Protein AF-A0A966Z558-F1 (afdb_monomer)

Structure (mmCIF, N/CA/C/O backbone):
data_AF-A0A966Z558-F1
#
_entry.id   AF-A0A966Z558-F1
#
loop_
_atom_site.group_PDB
_atom_site.id
_atom_site.type_symbol
_atom_site.label_atom_id
_atom_site.label_alt_id
_atom_site.label_comp_id
_atom_site.label_asym_id
_atom_site.label_entity_id
_atom_site.label_seq_id
_atom_site.pdbx_PDB_ins_code
_atom_site.Cartn_x
_atom_site.Cartn_y
_atom_site.Cartn_z
_atom_site.occupancy
_atom_site.B_iso_or_equiv
_atom_site.auth_seq_id
_atom_site.auth_comp_id
_atom_site.auth_asym_id
_atom_site.auth_atom_id
_atom_site.pdbx_PDB_model_num
ATOM 1 N N . MET A 1 1 ? 10.218 -11.171 -24.363 1.00 89.06 1 MET A N 1
ATOM 2 C CA . MET A 1 1 ? 11.572 -11.677 -24.694 1.00 89.06 1 MET A CA 1
ATOM 3 C C . MET A 1 1 ? 12.597 -10.939 -23.844 1.00 89.06 1 MET A C 1
ATOM 5 O O . MET A 1 1 ? 12.331 -9.797 -23.505 1.00 89.06 1 MET A O 1
ATOM 9 N N . ALA A 1 2 ? 13.729 -11.543 -23.491 1.00 89.81 2 ALA A N 1
ATOM 10 C CA . ALA A 1 2 ? 14.846 -10.865 -22.824 1.00 89.81 2 ALA A CA 1
ATOM 11 C C . ALA A 1 2 ? 16.169 -11.188 -23.531 1.00 89.81 2 ALA A C 1
ATOM 13 O O . ALA A 1 2 ? 16.337 -12.305 -24.017 1.00 89.81 2 ALA A O 1
ATOM 14 N N . VAL A 1 3 ? 17.112 -10.243 -23.561 1.00 91.69 3 VAL A N 1
ATOM 15 C CA . VAL A 1 3 ? 18.491 -10.496 -24.009 1.00 91.69 3 VAL A CA 1
ATOM 16 C C . VAL A 1 3 ? 19.387 -10.525 -22.781 1.00 91.69 3 VAL A C 1
ATOM 18 O O . VAL A 1 3 ? 19.436 -9.555 -22.026 1.00 91.69 3 VAL A O 1
ATOM 21 N N . VAL A 1 4 ? 20.083 -11.635 -22.565 1.00 89.75 4 VAL A N 1
ATOM 22 C CA . VAL A 1 4 ? 20.998 -11.784 -21.428 1.00 89.75 4 VAL A CA 1
ATOM 23 C C . VAL A 1 4 ? 22.427 -11.454 -21.837 1.00 89.75 4 VAL A C 1
ATOM 25 O O . VAL A 1 4 ? 22.776 -11.482 -23.017 1.00 89.75 4 VAL A O 1
ATOM 28 N N . ARG A 1 5 ? 23.263 -11.118 -20.852 1.00 89.44 5 ARG A N 1
ATOM 29 C CA . ARG A 1 5 ? 24.697 -10.864 -21.029 1.00 89.44 5 ARG A CA 1
ATOM 30 C C . ARG A 1 5 ? 25.372 -11.982 -21.828 1.00 89.44 5 ARG A C 1
ATOM 32 O O . ARG A 1 5 ? 25.178 -13.159 -21.512 1.00 89.44 5 ARG A O 1
ATOM 39 N N . PHE A 1 6 ? 26.200 -11.583 -22.793 1.00 92.25 6 PHE A N 1
ATOM 40 C CA . PHE A 1 6 ? 26.987 -12.490 -23.626 1.00 92.25 6 PHE A CA 1
ATOM 41 C C . PHE A 1 6 ? 28.278 -12.922 -22.925 1.00 92.25 6 PHE A C 1
ATOM 43 O O . PHE A 1 6 ? 28.870 -12.152 -22.167 1.00 92.25 6 PHE A O 1
ATOM 50 N N . GLU A 1 7 ? 28.738 -14.137 -23.208 1.00 90.44 7 GLU A N 1
ATOM 51 C CA . GLU A 1 7 ? 29.984 -14.674 -22.655 1.00 90.44 7 GLU A CA 1
ATOM 52 C C . GLU A 1 7 ? 31.208 -14.304 -23.503 1.00 90.44 7 GLU A C 1
ATOM 54 O O . GLU A 1 7 ? 31.180 -14.378 -24.734 1.00 90.44 7 GLU A O 1
ATOM 59 N N . ASN A 1 8 ? 32.304 -13.928 -22.838 1.00 92.50 8 ASN A N 1
ATOM 60 C CA . ASN A 1 8 ? 33.579 -13.643 -23.486 1.00 92.50 8 ASN A CA 1
ATOM 61 C C . ASN A 1 8 ? 34.418 -14.923 -23.600 1.00 92.50 8 ASN A C 1
ATOM 63 O O . ASN A 1 8 ? 35.052 -15.351 -22.638 1.00 92.50 8 ASN A O 1
ATOM 67 N N . LEU A 1 9 ? 34.476 -15.508 -24.796 1.00 94.50 9 LEU A N 1
ATOM 68 C CA . LEU A 1 9 ? 35.313 -16.673 -25.105 1.00 94.50 9 LEU A CA 1
ATOM 69 C C . LEU A 1 9 ? 36.592 -16.287 -25.858 1.00 94.50 9 LEU A C 1
ATOM 71 O O . LEU A 1 9 ? 37.276 -17.139 -26.420 1.00 94.50 9 LEU A O 1
ATOM 75 N N . SER A 1 10 ? 36.929 -14.996 -25.904 1.00 90.94 10 SER A N 1
ATOM 76 C CA . SER A 1 10 ? 38.110 -14.521 -26.629 1.00 90.94 10 SER A CA 1
ATOM 77 C C . SER A 1 10 ? 39.426 -14.729 -25.872 1.00 90.94 10 SER A C 1
ATOM 79 O O . SER A 1 10 ? 40.490 -14.651 -26.484 1.00 90.94 10 SER A O 1
ATOM 81 N N . GLY A 1 11 ? 39.365 -14.941 -24.551 1.00 86.75 11 GLY A N 1
ATOM 82 C CA . GLY A 1 11 ? 40.533 -14.935 -23.661 1.00 86.75 11 GLY A CA 1
ATOM 83 C C . GLY A 1 11 ? 41.142 -13.543 -23.430 1.00 86.75 11 GLY A C 1
ATOM 84 O O . GLY A 1 11 ? 42.118 -13.420 -22.696 1.00 86.75 11 GLY A O 1
ATOM 85 N N . ASP A 1 12 ? 40.573 -12.494 -24.030 1.00 88.69 12 ASP A N 1
ATOM 86 C CA . ASP A 1 12 ? 41.027 -11.108 -23.939 1.00 88.69 12 ASP A CA 1
ATOM 87 C C . ASP A 1 12 ? 40.093 -10.320 -23.004 1.00 88.69 12 ASP A C 1
ATOM 89 O O . ASP A 1 12 ? 38.974 -9.950 -23.369 1.00 88.69 12 ASP A O 1
ATOM 93 N N . LEU A 1 13 ? 40.549 -10.071 -21.773 1.00 86.56 13 LEU A N 1
ATOM 94 C CA . LEU A 1 13 ? 39.773 -9.345 -20.758 1.00 86.56 13 LEU A CA 1
ATOM 95 C C . LEU A 1 13 ? 39.517 -7.879 -21.138 1.00 86.56 13 LEU A C 1
ATOM 97 O O . LEU A 1 13 ? 38.586 -7.267 -20.618 1.00 86.56 13 LEU A O 1
ATOM 101 N N . SER A 1 14 ? 40.288 -7.305 -22.072 1.00 86.62 14 SER A N 1
ATOM 102 C CA . SER A 1 14 ? 40.016 -5.947 -22.565 1.00 86.62 14 SER A CA 1
ATOM 103 C C . SER A 1 14 ? 38.698 -5.856 -23.344 1.00 86.62 14 SER A C 1
ATOM 105 O O . SER A 1 14 ? 38.156 -4.764 -23.521 1.00 86.62 14 SER A O 1
ATOM 107 N N . LEU A 1 15 ? 38.157 -7.001 -23.773 1.00 90.19 15 LEU A N 1
ATOM 108 C CA . LEU A 1 15 ? 36.886 -7.123 -24.477 1.00 90.19 15 LEU A CA 1
ATOM 109 C C . LEU A 1 15 ? 35.713 -7.477 -23.555 1.00 90.19 15 LEU A C 1
ATOM 111 O O . LEU A 1 15 ? 34.598 -7.617 -24.044 1.00 90.19 15 LEU A O 1
ATOM 115 N N . GLU A 1 16 ? 35.916 -7.584 -22.238 1.00 89.00 16 GLU A N 1
ATOM 116 C CA . GLU A 1 16 ? 34.870 -8.042 -21.309 1.00 89.00 16 GLU A CA 1
ATOM 117 C C . GLU A 1 16 ? 33.610 -7.163 -21.336 1.00 89.00 16 GLU A C 1
ATOM 119 O O . GLU A 1 16 ? 32.485 -7.655 -21.247 1.00 89.00 16 GLU A O 1
ATOM 124 N N . TRP A 1 17 ? 33.788 -5.859 -21.562 1.00 88.88 17 TRP A N 1
ATOM 125 C CA . TRP A 1 17 ? 32.694 -4.898 -21.708 1.00 88.88 17 TRP A CA 1
ATOM 126 C C . TRP A 1 17 ? 31.712 -5.264 -22.838 1.00 88.88 17 TRP A C 1
ATOM 128 O O . TRP A 1 17 ? 30.543 -4.877 -22.773 1.00 88.88 17 TRP A O 1
ATOM 138 N N . LEU A 1 18 ? 32.143 -6.030 -23.854 1.00 92.44 18 LEU A N 1
ATOM 139 C CA . LEU A 1 18 ? 31.283 -6.467 -24.958 1.00 92.44 18 LEU A CA 1
ATOM 140 C C . LEU A 1 18 ? 30.173 -7.411 -24.506 1.00 92.44 18 LEU A C 1
ATOM 142 O O . LEU A 1 18 ? 29.116 -7.418 -25.131 1.00 92.44 18 LEU A O 1
ATOM 146 N N . GLY A 1 19 ? 30.370 -8.160 -23.417 1.00 91.31 19 GLY A N 1
ATOM 147 C CA . GLY A 1 19 ? 29.332 -9.034 -22.869 1.00 91.31 19 GLY A CA 1
ATOM 148 C C . GLY A 1 19 ? 28.086 -8.246 -22.469 1.00 91.31 19 GLY A C 1
ATOM 149 O O . GLY A 1 19 ? 26.963 -8.614 -22.828 1.00 91.31 19 GLY A O 1
ATOM 150 N N . ARG A 1 20 ? 28.303 -7.114 -21.785 1.00 89.25 20 ARG A N 1
ATOM 151 C CA . ARG A 1 20 ? 27.258 -6.154 -21.405 1.00 89.25 20 ARG A CA 1
ATOM 152 C C . ARG A 1 20 ? 26.770 -5.334 -22.590 1.00 89.25 20 ARG A C 1
ATOM 154 O O . ARG A 1 20 ? 25.570 -5.164 -22.766 1.00 89.25 20 ARG A O 1
ATOM 161 N N . ALA A 1 21 ? 27.683 -4.835 -23.418 1.00 92.94 21 ALA A N 1
ATOM 162 C CA . ALA A 1 21 ? 27.312 -4.016 -24.566 1.00 92.94 21 ALA A CA 1
ATOM 163 C C . ALA A 1 21 ? 26.427 -4.778 -25.562 1.00 92.94 21 ALA A C 1
ATOM 165 O O . ALA A 1 21 ? 25.485 -4.198 -26.094 1.00 92.94 21 ALA A O 1
ATOM 166 N N . ALA A 1 22 ? 26.682 -6.071 -25.782 1.00 94.38 22 ALA A N 1
ATOM 167 C CA . ALA A 1 22 ? 25.861 -6.901 -26.654 1.00 94.38 22 ALA A CA 1
ATOM 168 C C . ALA A 1 22 ? 24.415 -6.987 -26.159 1.00 94.38 22 ALA A C 1
ATOM 170 O O . ALA A 1 22 ? 23.496 -6.737 -26.937 1.00 94.38 22 ALA A O 1
ATOM 171 N N . SER A 1 23 ? 24.197 -7.272 -24.871 1.00 91.19 23 SER A N 1
ATOM 172 C CA . SER A 1 23 ? 22.838 -7.369 -24.333 1.00 91.19 23 SER A CA 1
ATOM 173 C C . SER A 1 23 ? 22.109 -6.026 -24.332 1.00 91.19 23 SER A C 1
ATOM 175 O O . SER A 1 23 ? 20.933 -5.986 -24.692 1.00 91.19 23 SER A O 1
ATOM 177 N N . GLU A 1 24 ? 22.793 -4.924 -24.019 1.00 90.38 24 GLU A N 1
ATOM 178 C CA . GLU A 1 24 ? 22.221 -3.570 -24.045 1.00 90.38 24 GLU A CA 1
ATOM 179 C C . GLU A 1 24 ? 21.858 -3.128 -25.471 1.00 90.38 24 GLU A C 1
ATOM 181 O O . GLU A 1 24 ? 20.732 -2.690 -25.714 1.00 90.38 24 GLU A O 1
ATOM 186 N N . VAL A 1 25 ? 22.767 -3.298 -26.439 1.00 94.50 25 VAL A N 1
ATOM 187 C CA . VAL A 1 25 ? 22.537 -2.883 -27.832 1.00 94.50 25 VAL A CA 1
ATOM 188 C C . VAL A 1 25 ? 21.454 -3.722 -28.494 1.00 94.50 25 VAL A C 1
ATOM 190 O O . VAL A 1 25 ? 20.574 -3.153 -29.142 1.00 94.50 25 VAL A O 1
ATOM 193 N N . LEU A 1 26 ? 21.476 -5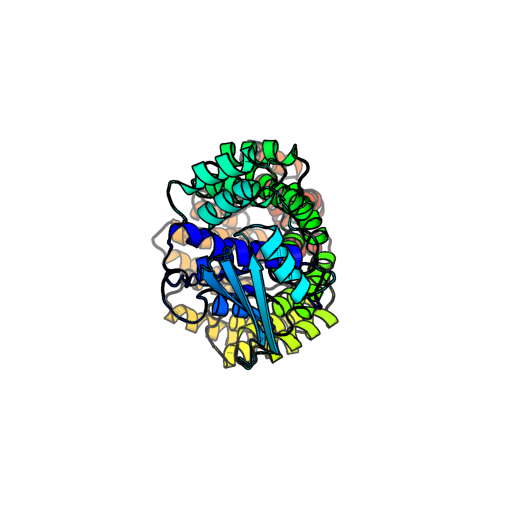.051 -28.332 1.00 94.19 26 LEU A N 1
ATOM 194 C CA . LEU A 1 26 ? 20.417 -5.906 -28.872 1.00 94.19 26 LEU A CA 1
ATOM 195 C C . LEU A 1 26 ? 19.083 -5.580 -28.206 1.00 94.19 26 LEU A C 1
ATOM 197 O O . LEU A 1 26 ? 18.083 -5.471 -28.910 1.00 94.19 26 LEU A O 1
ATOM 201 N N . SER A 1 27 ? 19.067 -5.366 -26.884 1.00 89.75 27 SER A N 1
ATOM 202 C CA . SER A 1 27 ? 17.828 -5.015 -26.193 1.00 89.75 27 SER A CA 1
ATOM 203 C C . SER A 1 27 ? 17.260 -3.692 -26.705 1.00 89.75 27 SER A C 1
ATOM 205 O O . SER A 1 27 ? 16.091 -3.601 -27.059 1.00 89.75 27 SER A O 1
ATOM 207 N N . GLY A 1 28 ? 18.098 -2.660 -26.801 1.00 89.44 28 GLY A N 1
ATOM 208 C CA . GLY A 1 28 ? 17.669 -1.365 -27.313 1.00 89.44 28 GLY A CA 1
ATOM 209 C C . GLY A 1 28 ? 17.197 -1.445 -28.761 1.00 89.44 28 GLY A C 1
ATOM 210 O O . GLY A 1 28 ? 16.153 -0.900 -29.072 1.00 89.44 28 GLY A O 1
ATOM 211 N N . SER A 1 29 ? 17.921 -2.152 -29.630 1.00 93.12 29 SER A N 1
ATOM 212 C CA . SER A 1 29 ? 17.646 -2.192 -31.078 1.00 93.12 29 SER A CA 1
ATOM 213 C C . SER A 1 29 ? 16.449 -3.073 -31.459 1.00 93.12 29 SER A C 1
ATOM 215 O O . SER A 1 29 ? 15.841 -2.863 -32.510 1.00 93.12 29 SER A O 1
ATOM 217 N N . LEU A 1 30 ? 16.126 -4.082 -30.640 1.00 92.56 30 LEU A N 1
ATOM 218 C CA . LEU A 1 30 ? 14.982 -4.979 -30.846 1.00 92.56 30 LEU A CA 1
ATOM 219 C C . LEU A 1 30 ? 13.690 -4.465 -30.197 1.00 92.56 30 LEU A C 1
ATOM 221 O O . LEU A 1 30 ? 12.623 -5.032 -30.444 1.00 92.56 30 LEU A O 1
ATOM 225 N N . ALA A 1 31 ? 13.756 -3.418 -29.371 1.00 86.00 31 ALA A N 1
ATOM 226 C CA . ALA A 1 31 ? 12.590 -2.862 -28.698 1.00 86.00 31 ALA A CA 1
ATOM 227 C C . ALA A 1 31 ? 11.532 -2.404 -29.722 1.00 86.00 31 ALA A C 1
ATOM 229 O O . ALA A 1 31 ? 11.794 -1.588 -30.597 1.00 86.00 31 ALA A O 1
ATOM 230 N N . GLY A 1 32 ? 10.324 -2.973 -29.654 1.00 83.62 32 GLY A N 1
ATOM 231 C CA . GLY A 1 32 ? 9.254 -2.693 -30.623 1.00 83.62 32 GLY A CA 1
ATOM 232 C C . GLY A 1 32 ? 9.483 -3.251 -32.038 1.00 83.62 32 GLY A C 1
ATOM 233 O O . GLY A 1 32 ? 8.629 -3.067 -32.900 1.00 83.62 32 GLY A O 1
ATOM 234 N N . ALA A 1 33 ? 10.595 -3.952 -32.283 1.00 88.44 33 ALA A N 1
ATOM 235 C CA . ALA A 1 33 ? 10.907 -4.596 -33.561 1.00 88.44 33 ALA A CA 1
ATOM 236 C C . ALA A 1 33 ? 10.622 -6.109 -33.566 1.00 88.44 33 ALA A C 1
ATOM 238 O O . ALA A 1 33 ? 10.777 -6.758 -34.601 1.00 88.44 33 ALA A O 1
ATOM 239 N N . VAL A 1 34 ? 10.227 -6.682 -32.429 1.00 86.44 34 VAL A N 1
ATOM 240 C CA . VAL A 1 34 ? 9.868 -8.100 -32.268 1.00 86.44 34 VAL A CA 1
ATOM 241 C C . VAL A 1 34 ? 8.451 -8.237 -31.717 1.00 86.44 34 VAL A C 1
ATOM 243 O O . VAL A 1 34 ? 7.910 -7.299 -31.134 1.00 86.44 34 VAL A O 1
ATOM 246 N N . GLU A 1 35 ? 7.843 -9.407 -31.904 1.00 79.25 35 GLU A N 1
ATOM 247 C CA . GLU A 1 35 ? 6.519 -9.699 -31.357 1.00 79.25 35 GLU A CA 1
ATOM 248 C C . GLU A 1 35 ? 6.570 -9.831 -29.823 1.00 79.25 35 GLU A C 1
ATOM 250 O O . GLU A 1 35 ? 7.409 -10.543 -29.261 1.00 79.25 35 GLU A O 1
ATOM 255 N N . GLY A 1 36 ? 5.654 -9.140 -29.140 1.00 74.00 36 GLY A N 1
ATOM 256 C CA . GLY A 1 36 ? 5.570 -9.098 -27.680 1.00 74.00 36 GLY A CA 1
ATOM 257 C C . GLY A 1 36 ? 6.508 -8.080 -27.017 1.00 74.00 36 GLY A C 1
ATOM 258 O O . GLY A 1 36 ? 7.236 -7.331 -27.663 1.00 74.00 36 GLY A O 1
ATOM 259 N N . THR A 1 37 ? 6.473 -8.032 -25.684 1.00 73.38 37 THR A N 1
ATOM 260 C CA . THR A 1 37 ? 7.272 -7.075 -24.905 1.00 73.38 37 THR A CA 1
ATOM 261 C C . THR A 1 37 ? 8.705 -7.565 -24.740 1.00 73.38 37 THR A C 1
ATOM 263 O O . THR A 1 37 ? 8.957 -8.712 -24.347 1.00 73.38 37 THR A O 1
ATOM 266 N N . LEU A 1 38 ? 9.659 -6.677 -25.003 1.00 82.81 38 LEU A N 1
ATOM 267 C CA . LEU A 1 38 ? 11.059 -6.898 -24.689 1.00 82.81 38 LEU A CA 1
ATOM 268 C C . LEU A 1 38 ? 11.367 -6.388 -23.275 1.00 82.81 38 LEU A C 1
ATOM 270 O O . LEU A 1 38 ? 11.113 -5.232 -22.947 1.00 82.81 38 LEU A O 1
ATOM 274 N N . ILE A 1 39 ? 11.916 -7.261 -22.440 1.00 75.88 39 ILE A N 1
ATOM 275 C CA . ILE A 1 39 ? 12.352 -6.952 -21.082 1.00 75.88 39 ILE A CA 1
ATOM 276 C C . ILE A 1 39 ? 13.734 -6.311 -21.180 1.00 75.88 39 ILE A C 1
ATOM 278 O O . ILE A 1 39 ? 14.651 -6.899 -21.755 1.00 75.88 39 ILE A O 1
ATOM 282 N N . SER A 1 40 ? 13.881 -5.105 -20.632 1.00 69.94 40 SER A N 1
ATOM 283 C CA . SER A 1 40 ? 15.150 -4.375 -20.680 1.00 69.94 40 SER A CA 1
ATOM 284 C C . SER A 1 40 ? 16.244 -5.069 -19.863 1.00 69.94 40 SER A C 1
ATOM 286 O O . SER A 1 40 ? 15.968 -5.664 -18.817 1.00 69.94 40 SER A O 1
ATOM 288 N N . GLY A 1 41 ? 17.503 -4.925 -20.288 1.00 66.56 41 GLY A N 1
ATOM 289 C CA . GLY A 1 41 ? 18.664 -5.411 -19.531 1.00 66.56 41 GLY A CA 1
ATOM 290 C C . GLY A 1 41 ? 18.675 -4.894 -18.088 1.00 66.56 41 GLY A C 1
ATOM 291 O O . GLY A 1 41 ? 18.880 -5.662 -17.152 1.00 66.56 41 GLY A O 1
ATOM 292 N N . ALA A 1 42 ? 18.305 -3.626 -17.880 1.00 62.78 42 ALA A N 1
ATOM 293 C CA . ALA A 1 42 ? 18.146 -3.039 -16.551 1.00 62.78 42 ALA A CA 1
ATOM 294 C C . ALA A 1 42 ? 17.086 -3.748 -15.683 1.00 62.78 42 ALA A C 1
ATOM 296 O O . ALA A 1 42 ? 17.283 -3.879 -14.475 1.00 62.78 42 ALA A O 1
ATOM 297 N N . ALA A 1 43 ? 15.967 -4.204 -16.259 1.00 63.88 43 ALA A N 1
ATOM 298 C CA . ALA A 1 43 ? 14.948 -4.953 -15.520 1.00 63.88 43 ALA A CA 1
ATOM 299 C C . ALA A 1 43 ? 15.460 -6.331 -15.076 1.00 63.88 43 ALA A C 1
ATOM 301 O O . ALA A 1 43 ? 15.231 -6.719 -13.931 1.00 63.88 43 ALA A O 1
ATOM 302 N N . VAL A 1 44 ? 16.216 -7.021 -15.936 1.00 69.38 44 VAL A N 1
ATOM 303 C CA . VAL A 1 44 ? 16.865 -8.298 -15.603 1.00 69.38 44 VAL A CA 1
ATOM 304 C C . VAL A 1 44 ? 17.896 -8.105 -14.481 1.00 69.38 44 VAL A C 1
ATOM 306 O O . VAL A 1 44 ? 17.846 -8.803 -13.471 1.00 69.38 44 VAL A O 1
ATOM 309 N N . THR A 1 45 ? 18.765 -7.096 -14.590 1.00 65.19 45 THR A N 1
ATOM 310 C CA . THR A 1 45 ? 19.805 -6.798 -13.588 1.00 65.19 45 THR A CA 1
ATOM 311 C C . THR A 1 45 ? 19.225 -6.408 -12.219 1.00 65.19 45 THR A C 1
ATOM 313 O O . THR A 1 45 ? 19.774 -6.788 -11.185 1.00 65.19 45 THR A O 1
ATOM 316 N N . ARG A 1 46 ? 18.087 -5.693 -12.165 1.00 62.16 46 ARG A N 1
ATOM 317 C CA . ARG A 1 46 ? 17.406 -5.378 -10.888 1.00 62.16 46 ARG A CA 1
ATOM 318 C C . ARG A 1 46 ? 16.971 -6.637 -10.127 1.00 62.16 46 ARG A C 1
ATOM 320 O O . ARG A 1 46 ? 17.034 -6.660 -8.899 1.00 62.16 46 ARG A O 1
ATOM 327 N N . ILE A 1 47 ? 16.543 -7.677 -10.840 1.00 59.53 47 ILE A N 1
ATOM 328 C CA . ILE A 1 47 ? 16.154 -8.958 -10.233 1.00 59.53 47 ILE A CA 1
ATOM 329 C C . ILE A 1 47 ? 17.395 -9.726 -9.749 1.00 59.53 47 ILE A C 1
ATOM 331 O O . ILE A 1 47 ? 17.370 -10.307 -8.668 1.00 59.53 47 ILE A O 1
ATOM 335 N N . GLU A 1 48 ? 18.518 -9.665 -10.470 1.00 60.91 48 GLU A N 1
ATOM 336 C CA . GLU A 1 48 ? 19.783 -10.272 -10.016 1.00 60.91 48 GLU A CA 1
ATOM 337 C C . GLU A 1 48 ? 20.306 -9.657 -8.715 1.00 60.91 48 GLU A C 1
ATOM 339 O O . GLU A 1 48 ? 20.690 -10.380 -7.796 1.00 60.91 48 GLU A O 1
ATOM 344 N N . ALA A 1 49 ? 20.272 -8.326 -8.604 1.00 52.59 49 ALA A N 1
ATOM 345 C CA . ALA A 1 49 ? 20.737 -7.608 -7.416 1.00 52.59 49 ALA A CA 1
ATOM 346 C C . ALA A 1 49 ? 19.971 -7.988 -6.133 1.00 52.59 49 ALA A C 1
ATOM 348 O O . ALA A 1 49 ? 20.490 -7.813 -5.034 1.00 52.59 49 ALA A O 1
ATOM 349 N N . THR A 1 50 ? 18.753 -8.521 -6.262 1.00 43.72 50 THR A N 1
ATOM 350 C CA . THR A 1 50 ? 17.921 -8.948 -5.126 1.00 43.72 50 THR A CA 1
ATOM 351 C C . THR A 1 50 ? 18.059 -10.436 -4.787 1.00 43.72 50 THR A C 1
ATOM 353 O O . THR A 1 50 ? 17.777 -10.810 -3.654 1.00 43.72 50 THR A O 1
ATOM 356 N N . HIS A 1 51 ? 18.510 -11.279 -5.724 1.00 43.38 51 HIS A N 1
ATOM 357 C CA . HIS A 1 51 ? 18.538 -12.747 -5.574 1.00 43.38 51 HIS A CA 1
ATOM 358 C C . HIS A 1 51 ? 19.960 -13.350 -5.596 1.00 43.38 51 HIS A C 1
ATOM 360 O O . HIS A 1 51 ? 20.117 -14.562 -5.447 1.00 43.38 51 HIS A O 1
ATOM 366 N N . GLY A 1 52 ? 20.991 -12.505 -5.724 1.00 37.78 52 GLY A N 1
ATOM 367 C CA . GLY A 1 52 ? 22.407 -12.879 -5.738 1.00 37.78 52 GLY A CA 1
ATOM 368 C C . GLY A 1 52 ? 22.939 -13.140 -7.152 1.00 37.78 52 GLY A C 1
ATOM 369 O O . GLY A 1 52 ? 22.308 -13.826 -7.953 1.00 37.78 52 GLY A O 1
ATOM 370 N N . SER A 1 53 ? 24.121 -12.599 -7.465 1.00 43.31 53 SER A N 1
ATOM 371 C CA . SER A 1 53 ? 24.788 -12.755 -8.763 1.00 43.31 53 SER A CA 1
ATOM 372 C C . SER A 1 53 ? 25.789 -13.920 -8.766 1.00 43.31 53 SER A C 1
ATOM 374 O O . SER A 1 53 ? 26.524 -14.142 -7.802 1.00 43.31 53 SER A O 1
ATOM 376 N N . ARG A 1 54 ? 25.857 -14.666 -9.878 1.00 41.09 54 ARG A N 1
ATOM 377 C CA . ARG A 1 54 ? 27.012 -15.529 -10.191 1.00 41.09 54 ARG A CA 1
ATOM 378 C C . ARG A 1 54 ? 28.141 -14.657 -10.772 1.00 41.09 54 ARG A C 1
ATOM 380 O O . ARG A 1 54 ? 27.834 -13.722 -11.510 1.00 41.09 54 ARG A O 1
ATOM 387 N N . PRO A 1 55 ? 29.426 -14.952 -10.503 1.00 39.19 55 PRO A N 1
ATOM 388 C CA . PRO A 1 55 ? 30.545 -14.242 -11.128 1.00 39.19 55 PRO A CA 1
ATOM 389 C C . PRO A 1 55 ? 30.469 -14.312 -12.663 1.00 39.19 55 PRO A C 1
ATOM 391 O O . PRO A 1 55 ? 30.275 -15.395 -13.216 1.00 39.19 55 PRO A O 1
ATOM 394 N N . GLY A 1 56 ? 30.635 -13.177 -13.355 1.00 41.16 56 GLY A N 1
ATOM 395 C CA . GLY A 1 56 ? 30.495 -13.056 -14.821 1.00 41.16 56 GLY A CA 1
ATOM 396 C C . GLY A 1 56 ? 31.524 -13.832 -15.662 1.00 41.16 56 GLY A C 1
ATOM 397 O O . GLY A 1 56 ? 31.446 -13.825 -16.887 1.00 41.16 56 GLY A O 1
ATOM 398 N N . ASN A 1 57 ? 32.469 -14.503 -15.002 1.00 41.00 57 ASN A N 1
ATOM 399 C CA . ASN A 1 57 ? 33.588 -15.268 -15.552 1.00 41.00 57 ASN A CA 1
ATOM 400 C C . ASN A 1 57 ? 33.473 -16.794 -15.328 1.00 41.00 57 ASN A C 1
ATOM 402 O O . ASN A 1 57 ? 34.432 -17.521 -15.588 1.00 41.00 57 ASN A O 1
ATOM 406 N N . ALA A 1 58 ? 32.333 -17.302 -14.846 1.00 30.77 58 ALA A N 1
ATOM 407 C CA . ALA A 1 58 ? 32.076 -18.742 -14.772 1.00 30.77 58 ALA A CA 1
ATOM 408 C C . ALA A 1 58 ? 31.608 -19.285 -16.145 1.00 30.77 58 ALA A C 1
ATOM 410 O O . ALA A 1 58 ? 30.631 -18.757 -16.672 1.00 30.77 58 ALA A O 1
ATOM 411 N N . PRO A 1 59 ? 32.239 -20.330 -16.721 1.00 32.56 59 PRO A N 1
ATOM 412 C CA . PRO A 1 59 ? 31.792 -20.905 -17.993 1.00 32.56 59 PRO A CA 1
ATOM 413 C C . PRO A 1 59 ? 30.411 -21.573 -17.858 1.00 32.56 59 PRO A C 1
ATOM 415 O O . PRO A 1 59 ? 30.211 -22.353 -16.920 1.00 32.56 59 PRO A O 1
ATOM 418 N N . GLY A 1 60 ? 29.470 -21.325 -18.784 1.00 50.03 60 GLY A N 1
ATOM 419 C CA . GLY A 1 60 ? 28.186 -22.037 -18.805 1.00 50.03 60 GLY A CA 1
ATOM 420 C C . GLY A 1 60 ? 27.004 -21.289 -19.432 1.00 50.03 60 GLY A C 1
ATOM 421 O O . GLY A 1 60 ? 27.075 -20.788 -20.539 1.00 50.03 60 GLY A O 1
ATOM 422 N N . ILE A 1 61 ? 25.847 -21.347 -18.767 1.00 51.44 61 ILE A N 1
ATOM 423 C CA . ILE A 1 61 ? 24.639 -20.597 -19.135 1.00 51.44 61 ILE A CA 1
ATOM 424 C C . ILE A 1 61 ? 24.703 -19.255 -18.401 1.00 51.44 61 ILE A C 1
ATOM 426 O O . ILE A 1 61 ? 24.889 -19.258 -17.180 1.00 51.44 61 ILE A O 1
ATOM 430 N N . SER A 1 62 ? 24.487 -18.144 -19.118 1.00 56.69 62 SER A N 1
ATOM 431 C CA . SER A 1 62 ? 24.475 -16.781 -18.564 1.00 56.69 62 SER A CA 1
ATOM 432 C C . SER A 1 62 ? 23.759 -16.714 -17.209 1.00 56.69 62 SER A C 1
ATOM 434 O O . SER A 1 62 ? 22.603 -17.134 -17.080 1.00 56.69 62 SER A O 1
ATOM 436 N N . ALA A 1 63 ? 24.435 -16.150 -16.201 1.00 59.72 63 ALA A N 1
ATOM 437 C CA . ALA A 1 63 ? 23.912 -15.983 -14.841 1.00 59.72 63 ALA A CA 1
ATOM 438 C C . ALA A 1 63 ? 22.548 -15.266 -14.800 1.00 59.72 63 ALA A C 1
ATOM 440 O O . ALA A 1 63 ? 21.741 -15.528 -13.908 1.00 59.72 63 ALA A O 1
ATOM 441 N N . GLN A 1 64 ? 22.259 -14.451 -15.821 1.00 72.81 64 GLN A N 1
ATOM 442 C CA . GLN A 1 64 ? 21.036 -13.660 -15.908 1.00 72.81 64 GLN A CA 1
ATOM 443 C C . GLN A 1 64 ? 19.817 -14.446 -16.404 1.00 72.81 64 GLN A C 1
ATOM 445 O O . GLN A 1 64 ? 18.707 -13.913 -16.412 1.00 72.81 64 GLN A O 1
ATOM 450 N N . ARG A 1 65 ? 19.976 -15.715 -16.809 1.00 78.94 65 ARG A N 1
ATOM 451 C CA . ARG A 1 65 ? 18.866 -16.526 -17.335 1.00 78.94 65 ARG A CA 1
ATOM 452 C C . ARG A 1 65 ? 17.734 -16.679 -16.322 1.00 78.94 65 ARG A C 1
ATOM 454 O O . ARG A 1 65 ? 16.577 -16.445 -16.659 1.00 78.94 65 ARG A O 1
ATOM 461 N N . SER A 1 66 ? 18.059 -17.033 -15.079 1.00 71.31 66 SER A N 1
ATOM 462 C CA . SER A 1 66 ? 17.057 -17.184 -14.015 1.00 71.31 66 SER A CA 1
ATOM 463 C C . SER A 1 66 ? 16.336 -15.865 -13.736 1.00 71.31 66 SER A C 1
ATOM 465 O O . SER A 1 66 ? 15.118 -15.849 -13.588 1.00 71.31 66 SER A O 1
ATOM 467 N N . ALA A 1 67 ? 17.070 -14.750 -13.741 1.00 72.88 67 ALA A N 1
ATOM 468 C CA . ALA A 1 67 ? 16.500 -13.424 -13.541 1.00 72.88 67 ALA A CA 1
ATOM 469 C C . ALA A 1 67 ? 15.578 -13.011 -14.698 1.00 72.88 67 ALA A C 1
ATOM 471 O O . ALA A 1 67 ? 14.513 -12.451 -14.462 1.00 72.88 67 ALA A O 1
ATOM 472 N N . ALA A 1 68 ? 15.931 -13.347 -15.942 1.00 78.94 68 ALA A N 1
ATOM 473 C CA . ALA A 1 68 ? 15.077 -13.121 -17.103 1.00 78.94 68 ALA A CA 1
ATOM 474 C C . ALA A 1 68 ? 13.768 -13.927 -17.024 1.00 78.94 68 ALA A C 1
ATOM 476 O O . ALA A 1 68 ? 12.705 -13.390 -17.327 1.00 78.94 68 ALA A O 1
ATOM 477 N N . ILE A 1 69 ? 13.818 -15.185 -16.570 1.00 78.12 69 ILE A N 1
ATOM 478 C CA . ILE A 1 69 ? 12.615 -16.009 -16.356 1.00 78.12 69 ILE A CA 1
ATOM 479 C C . ILE A 1 69 ? 11.729 -15.396 -15.271 1.00 78.12 69 ILE A C 1
ATOM 481 O O . ILE A 1 69 ? 10.531 -15.236 -15.485 1.00 78.12 69 ILE A O 1
ATOM 485 N N . LEU A 1 70 ? 12.319 -14.998 -14.141 1.00 65.81 70 LEU A N 1
ATOM 486 C CA . LEU A 1 70 ? 11.602 -14.319 -13.056 1.00 65.81 70 LEU A CA 1
ATOM 487 C C . LEU A 1 70 ? 11.014 -12.971 -13.497 1.00 65.81 70 LEU A C 1
ATOM 489 O O . LEU A 1 70 ? 9.962 -12.575 -13.008 1.00 65.81 70 LEU A O 1
ATOM 493 N N . ALA A 1 71 ? 11.645 -12.296 -14.461 1.00 71.00 71 ALA A N 1
ATOM 494 C CA . ALA A 1 71 ? 11.105 -11.096 -15.096 1.00 71.00 71 ALA A CA 1
ATOM 495 C C . ALA A 1 71 ? 9.907 -11.379 -16.027 1.00 71.00 71 ALA A C 1
ATOM 497 O O . ALA A 1 71 ? 9.306 -10.441 -16.547 1.00 71.00 71 ALA A O 1
ATOM 498 N N . GLY A 1 72 ? 9.577 -12.651 -16.276 1.00 74.38 72 GLY A N 1
ATOM 499 C CA . GLY A 1 72 ? 8.508 -13.076 -17.181 1.00 74.38 72 GLY A CA 1
ATOM 500 C C . GLY A 1 72 ? 8.963 -13.333 -18.622 1.00 74.38 72 GLY A C 1
ATOM 501 O O . GLY A 1 72 ? 8.138 -13.356 -19.538 1.00 74.38 72 GLY A O 1
ATOM 502 N N . ALA A 1 73 ? 10.264 -13.513 -18.883 1.00 84.06 73 ALA A N 1
ATOM 503 C CA . ALA A 1 73 ? 10.743 -13.810 -20.232 1.00 84.06 73 ALA A CA 1
ATOM 504 C C . ALA A 1 73 ? 10.307 -15.213 -20.681 1.00 84.06 73 ALA A C 1
ATOM 506 O O . ALA A 1 73 ? 10.832 -16.218 -20.208 1.00 84.06 73 ALA A O 1
ATOM 507 N N . ARG A 1 74 ? 9.415 -15.283 -21.675 1.00 86.69 74 ARG A N 1
ATOM 508 C CA . ARG A 1 74 ? 9.107 -16.526 -22.408 1.00 86.69 74 ARG A CA 1
ATOM 509 C C . ARG A 1 74 ? 10.198 -16.929 -23.410 1.00 86.69 74 ARG A C 1
ATOM 511 O O . ARG A 1 74 ? 10.433 -18.108 -23.634 1.00 86.69 74 ARG A O 1
ATOM 518 N N . LEU A 1 75 ? 10.838 -15.939 -24.029 1.00 91.31 75 LEU A N 1
ATOM 519 C CA . LEU A 1 75 ? 11.931 -16.122 -24.987 1.00 91.31 75 LEU A CA 1
ATOM 520 C C . LEU A 1 75 ? 13.184 -15.434 -24.457 1.00 91.31 75 LEU A C 1
ATOM 522 O O . LEU A 1 75 ? 13.083 -14.302 -23.969 1.00 91.31 75 LEU A O 1
ATOM 526 N N . ILE A 1 76 ? 14.335 -16.090 -24.576 1.00 91.94 76 ILE A N 1
ATOM 527 C CA . ILE A 1 76 ? 15.632 -15.571 -24.129 1.00 91.94 76 ILE A CA 1
ATOM 528 C C . ILE A 1 76 ? 16.612 -15.601 -25.301 1.00 91.94 76 ILE A C 1
ATOM 530 O O . ILE A 1 76 ? 16.730 -16.618 -25.973 1.00 91.94 76 ILE A O 1
ATOM 534 N N . ILE A 1 77 ? 17.319 -14.495 -25.536 1.00 94.19 77 ILE A N 1
ATOM 535 C CA . ILE A 1 77 ? 18.486 -14.451 -26.420 1.00 94.19 77 ILE A CA 1
ATOM 536 C C . ILE A 1 77 ? 19.732 -14.503 -25.541 1.00 94.19 77 ILE A C 1
ATOM 538 O O . ILE A 1 77 ? 19.999 -13.563 -24.790 1.00 94.19 77 ILE A O 1
ATOM 542 N N . ALA A 1 78 ? 20.483 -15.595 -25.646 1.00 92.06 78 ALA A N 1
ATOM 543 C CA . ALA A 1 78 ? 21.770 -15.793 -24.989 1.00 92.06 78 ALA A CA 1
ATOM 544 C C . ALA A 1 78 ? 22.861 -15.992 -26.042 1.00 92.06 78 ALA A C 1
ATOM 546 O O . ALA A 1 78 ? 22.588 -16.458 -27.146 1.00 92.06 78 ALA A O 1
ATOM 547 N N . GLY A 1 79 ? 24.103 -15.649 -25.726 1.00 92.81 79 GLY A N 1
ATOM 548 C CA . GLY A 1 79 ? 25.166 -15.745 -26.713 1.00 92.81 79 GLY A CA 1
ATOM 549 C C . GLY A 1 79 ? 26.555 -15.616 -26.132 1.00 92.81 79 GLY A C 1
ATOM 550 O O . GLY A 1 79 ? 26.741 -15.410 -24.933 1.00 92.81 79 GLY A O 1
ATOM 551 N N . TYR A 1 80 ? 27.535 -15.729 -27.012 1.00 95.00 80 TYR A N 1
ATOM 552 C CA . TYR A 1 80 ? 28.944 -15.584 -26.694 1.00 95.00 80 TYR A CA 1
ATOM 553 C C . TYR A 1 80 ? 29.677 -14.896 -27.843 1.00 95.00 80 TYR A C 1
ATOM 555 O O . TYR A 1 80 ? 29.147 -14.738 -28.948 1.00 95.00 80 TYR A O 1
ATOM 563 N N . PHE A 1 81 ? 30.904 -14.458 -27.586 1.00 96.38 81 PHE A N 1
ATOM 564 C CA . PHE A 1 81 ? 31.761 -13.878 -28.609 1.00 96.38 81 PHE A CA 1
ATOM 565 C C . PHE A 1 81 ? 33.218 -14.296 -28.452 1.00 96.38 81 PHE A C 1
ATOM 567 O O . PHE A 1 81 ? 33.693 -14.580 -27.355 1.00 96.38 81 PHE A O 1
ATOM 574 N N . TYR A 1 82 ? 33.944 -14.316 -29.567 1.00 95.94 82 TYR A N 1
ATOM 575 C CA . TYR A 1 82 ? 35.367 -14.644 -29.599 1.00 95.94 82 TYR A CA 1
ATOM 576 C C . TYR A 1 82 ? 36.106 -13.842 -30.672 1.00 95.94 82 TYR A C 1
ATOM 578 O O . TYR A 1 82 ? 35.515 -13.305 -31.616 1.00 95.94 82 TYR A O 1
ATOM 586 N N . LYS A 1 83 ? 37.427 -13.728 -30.510 1.00 95.25 83 LYS A N 1
ATOM 587 C CA . LYS A 1 83 ? 38.287 -12.953 -31.409 1.00 95.25 83 LYS A CA 1
ATOM 588 C C . LYS A 1 83 ? 38.496 -13.703 -32.721 1.00 95.25 83 LYS A C 1
ATOM 590 O O . LYS A 1 83 ? 38.676 -14.917 -32.743 1.00 95.25 83 LYS A O 1
ATOM 595 N N . THR A 1 84 ? 38.507 -12.962 -33.817 1.00 93.19 84 THR A N 1
ATOM 596 C CA . THR A 1 84 ? 38.838 -13.451 -35.159 1.00 93.19 84 THR A CA 1
ATOM 597 C C . THR A 1 84 ? 39.886 -12.527 -35.786 1.00 93.19 84 THR A C 1
ATOM 599 O O . THR A 1 84 ? 40.036 -11.391 -35.329 1.00 93.19 84 THR A O 1
ATOM 602 N N . PRO A 1 85 ? 40.594 -12.944 -36.852 1.00 87.06 85 PRO A N 1
ATOM 603 C CA . PRO A 1 85 ? 41.544 -12.065 -37.541 1.00 87.06 85 PRO A CA 1
ATOM 604 C C . PRO A 1 85 ? 40.927 -10.744 -38.038 1.00 87.06 85 PRO A C 1
ATOM 606 O O . PRO A 1 85 ? 41.630 -9.746 -38.143 1.00 87.06 85 PRO A O 1
ATOM 609 N N . GLY A 1 86 ? 39.614 -10.727 -38.311 1.00 82.19 86 GLY A N 1
ATOM 610 C CA . GLY A 1 86 ? 38.864 -9.553 -38.776 1.00 82.19 86 GLY A CA 1
ATOM 611 C C . GLY A 1 86 ? 38.119 -8.767 -37.687 1.00 82.19 86 GLY A C 1
ATOM 612 O O . GLY A 1 86 ? 37.321 -7.898 -38.029 1.00 82.19 86 GLY A O 1
ATOM 613 N N . GLY A 1 87 ? 38.327 -9.071 -36.398 1.00 93.12 87 GLY A N 1
ATOM 614 C CA . GLY A 1 87 ? 37.650 -8.406 -35.277 1.00 93.12 87 GLY A CA 1
ATOM 615 C C . GLY A 1 87 ? 37.062 -9.397 -34.275 1.00 93.12 87 GLY A C 1
ATOM 616 O O . GLY A 1 87 ? 37.769 -10.247 -33.738 1.00 93.12 87 GLY A O 1
ATOM 617 N N . VAL A 1 88 ? 35.762 -9.305 -34.017 1.00 96.38 88 VAL A N 1
ATOM 618 C CA . VAL A 1 88 ? 35.023 -10.165 -33.084 1.00 96.38 88 VAL A CA 1
ATOM 619 C C . VAL A 1 88 ? 33.883 -10.852 -33.827 1.00 96.38 88 VAL A C 1
ATOM 621 O O . VAL A 1 88 ? 33.243 -10.252 -34.692 1.00 96.38 88 VAL A O 1
ATOM 624 N N . ARG A 1 89 ? 33.636 -12.120 -33.499 1.00 97.50 89 ARG A N 1
ATOM 625 C CA . ARG A 1 89 ? 32.462 -12.865 -33.951 1.00 97.50 89 ARG A CA 1
ATOM 626 C C . ARG A 1 89 ? 31.521 -13.077 -32.777 1.00 97.50 89 ARG A C 1
ATOM 628 O O . ARG A 1 89 ? 31.951 -13.599 -31.753 1.00 97.50 89 ARG A O 1
ATOM 635 N N . PHE A 1 90 ? 30.268 -12.672 -32.947 1.00 97.94 90 PHE A N 1
ATOM 636 C CA . PHE A 1 90 ? 29.185 -12.914 -32.000 1.00 97.94 90 PHE A CA 1
ATOM 637 C C . PHE A 1 90 ? 28.336 -14.077 -32.495 1.00 97.94 90 PHE A C 1
ATOM 639 O O . PHE A 1 90 ? 28.013 -14.139 -33.683 1.00 97.94 90 PHE A O 1
ATOM 646 N N . GLU A 1 91 ? 27.941 -14.951 -31.579 1.00 97.69 91 GLU A N 1
ATOM 647 C CA . GLU A 1 91 ? 26.948 -15.994 -31.802 1.00 97.69 91 GLU A CA 1
ATOM 648 C C . GLU A 1 91 ? 25.842 -15.857 -30.759 1.00 97.69 91 GLU A C 1
ATOM 650 O O . GLU A 1 91 ? 26.115 -15.755 -29.565 1.00 97.69 91 GLU A O 1
ATOM 655 N N . ALA A 1 92 ? 24.594 -15.805 -31.216 1.00 97.00 92 ALA A N 1
ATOM 656 C CA . ALA A 1 92 ? 23.428 -15.576 -30.378 1.00 97.00 92 ALA A CA 1
ATOM 657 C C . ALA A 1 92 ? 22.335 -16.589 -30.705 1.00 97.00 92 ALA A C 1
ATOM 659 O O . ALA A 1 92 ? 21.959 -16.752 -31.865 1.00 97.00 92 ALA A O 1
ATOM 660 N N . THR A 1 93 ? 21.801 -17.226 -29.675 1.00 96.12 93 THR A N 1
ATOM 661 C CA . THR A 1 93 ? 20.734 -18.218 -29.755 1.00 96.12 93 THR A CA 1
ATOM 662 C C . THR A 1 93 ? 19.487 -17.679 -29.070 1.00 96.12 93 THR A C 1
ATOM 664 O O . THR A 1 93 ? 19.539 -17.263 -27.915 1.00 96.12 93 THR A O 1
ATOM 667 N N . GLU A 1 94 ? 18.369 -17.690 -29.790 1.00 95.31 94 GLU A N 1
ATOM 668 C CA . GLU A 1 94 ? 17.035 -17.461 -29.235 1.00 95.31 94 GLU A CA 1
ATOM 669 C C . GLU A 1 94 ? 16.452 -18.806 -28.799 1.00 95.31 94 GLU A C 1
ATOM 671 O O . GLU A 1 94 ? 16.391 -19.748 -29.591 1.00 95.31 94 GLU A O 1
ATOM 676 N N . GLU A 1 95 ? 16.024 -18.898 -27.546 1.00 93.12 95 GLU A N 1
ATOM 677 C CA . GLU A 1 95 ? 15.479 -20.112 -26.943 1.00 93.12 95 GLU A CA 1
ATOM 678 C C . GLU A 1 95 ? 14.133 -19.863 -26.256 1.00 93.12 95 GLU A C 1
ATOM 680 O O . GLU A 1 95 ? 13.846 -18.767 -25.763 1.00 93.12 95 GLU A O 1
ATOM 685 N N . ASP A 1 96 ? 13.311 -20.911 -26.199 1.00 91.00 96 ASP A N 1
ATOM 686 C CA . ASP A 1 96 ? 12.106 -20.947 -25.373 1.00 91.00 96 ASP A CA 1
ATOM 687 C C . ASP A 1 96 ? 12.494 -21.247 -23.917 1.00 91.00 96 ASP A C 1
ATOM 689 O O . ASP A 1 96 ? 13.114 -22.269 -23.616 1.00 91.00 96 ASP A O 1
ATOM 693 N N . SER A 1 97 ? 12.153 -20.341 -23.000 1.00 86.00 97 SER A N 1
ATOM 694 C CA . SER A 1 97 ? 12.642 -20.395 -21.621 1.00 86.00 97 SER A CA 1
ATOM 695 C C . SER A 1 97 ? 12.039 -21.539 -20.803 1.00 86.00 97 SER A C 1
ATOM 697 O O . SER A 1 97 ? 12.698 -22.024 -19.878 1.00 86.00 97 SER A O 1
ATOM 699 N N . ALA A 1 98 ? 10.836 -22.000 -21.166 1.00 80.25 98 ALA A N 1
ATOM 700 C CA . ALA A 1 98 ? 10.123 -23.079 -20.488 1.00 80.25 98 ALA A CA 1
ATOM 701 C C . ALA A 1 98 ? 10.656 -24.461 -20.889 1.00 80.25 98 ALA A C 1
ATOM 703 O O . ALA A 1 98 ? 10.776 -25.348 -20.048 1.00 80.25 98 ALA A O 1
ATOM 704 N N . THR A 1 99 ? 10.984 -24.642 -22.169 1.00 85.44 99 THR A N 1
ATOM 705 C CA . THR A 1 99 ? 11.436 -25.933 -22.718 1.00 85.44 99 THR A CA 1
ATOM 706 C C . THR A 1 99 ? 12.953 -26.040 -22.867 1.00 85.44 99 THR A C 1
ATOM 708 O O . THR A 1 99 ? 13.472 -27.143 -23.022 1.00 85.44 99 THR A O 1
ATOM 711 N N . GLY A 1 100 ? 13.671 -24.912 -22.851 1.00 83.44 100 GLY A N 1
ATOM 712 C CA . GLY A 1 100 ? 15.105 -24.840 -23.147 1.00 83.44 100 GLY A CA 1
ATOM 713 C C . GLY A 1 100 ? 15.445 -25.110 -24.616 1.00 83.44 100 GLY A C 1
ATOM 714 O O . GLY A 1 100 ? 16.611 -25.297 -24.957 1.00 83.44 100 GLY A O 1
ATOM 715 N N . LYS A 1 101 ? 14.444 -25.178 -25.501 1.00 90.94 101 LYS A N 1
ATOM 716 C CA . LYS A 1 101 ? 14.654 -25.483 -26.915 1.00 90.94 101 LYS A CA 1
ATOM 717 C C . LYS A 1 101 ? 15.197 -24.256 -27.648 1.00 90.94 101 LYS A C 1
ATOM 719 O O . LYS A 1 101 ? 14.538 -23.217 -27.679 1.00 90.94 101 LYS A O 1
ATOM 724 N N . ALA A 1 102 ? 16.341 -24.414 -28.312 1.00 92.88 102 ALA A N 1
ATOM 725 C CA . ALA A 1 102 ? 16.847 -23.430 -29.263 1.00 92.88 102 ALA A CA 1
ATOM 726 C C . ALA A 1 102 ? 15.895 -23.314 -30.465 1.00 92.88 102 ALA A C 1
ATOM 728 O O . ALA A 1 102 ? 15.550 -24.311 -31.106 1.00 92.88 102 ALA A O 1
ATOM 729 N N . LEU A 1 103 ? 15.461 -22.091 -30.756 1.00 94.25 103 LEU A N 1
ATOM 730 C CA . LEU A 1 103 ? 14.584 -21.763 -31.878 1.00 94.25 103 LEU A CA 1
ATOM 731 C C . LEU A 1 103 ? 15.402 -21.394 -33.114 1.00 94.25 103 LEU A C 1
ATOM 733 O O . LEU A 1 103 ? 15.099 -21.851 -34.215 1.00 94.25 103 LEU A O 1
ATOM 737 N N . ARG A 1 104 ? 16.456 -20.592 -32.926 1.00 95.56 104 ARG A N 1
ATOM 738 C CA . ARG A 1 104 ? 17.409 -20.205 -33.975 1.00 95.56 104 ARG A CA 1
ATOM 739 C C . ARG A 1 104 ? 18.713 -19.688 -33.378 1.00 95.56 104 ARG A C 1
ATOM 741 O O . ARG A 1 104 ? 18.706 -19.091 -32.304 1.00 95.56 104 ARG A O 1
ATOM 748 N N . THR A 1 105 ? 19.799 -19.852 -34.129 1.00 96.75 105 THR A N 1
ATOM 749 C CA . THR A 1 105 ? 21.127 -19.313 -33.812 1.00 96.75 105 THR A CA 1
ATOM 750 C C . THR A 1 105 ? 21.607 -18.446 -34.966 1.00 96.75 105 THR A C 1
ATOM 752 O O . THR A 1 105 ? 21.527 -18.840 -36.129 1.00 96.75 105 THR A O 1
ATOM 755 N N . LEU A 1 106 ? 22.084 -17.249 -34.644 1.00 97.75 106 LEU A N 1
ATOM 756 C CA . LEU A 1 106 ? 22.533 -16.241 -35.594 1.00 97.75 106 LEU A CA 1
ATOM 757 C C . LEU A 1 106 ? 23.939 -15.784 -35.232 1.00 97.75 106 LEU A C 1
ATOM 759 O O . LEU A 1 106 ? 24.327 -15.781 -34.065 1.00 97.75 106 LEU A O 1
ATOM 763 N N . SER A 1 107 ? 24.703 -15.374 -36.241 1.00 96.94 107 SER A N 1
ATOM 764 C CA . SER A 1 107 ? 26.077 -14.928 -36.042 1.00 96.94 107 SER A CA 1
ATOM 765 C C . SER A 1 107 ? 26.413 -13.726 -36.905 1.00 96.94 107 SER A C 1
ATOM 767 O O . SER A 1 107 ? 25.983 -13.660 -38.058 1.00 96.94 107 SER A O 1
ATOM 769 N N . VAL A 1 108 ? 27.250 -12.838 -36.382 1.00 97.44 108 VAL A N 1
ATOM 770 C CA . VAL A 1 108 ? 27.837 -11.726 -37.135 1.00 97.44 108 VAL A CA 1
ATOM 771 C C . VAL A 1 108 ? 29.319 -11.609 -36.796 1.00 97.44 108 VAL A C 1
ATOM 773 O O . VAL A 1 108 ? 29.735 -11.941 -35.685 1.00 97.44 108 VAL A O 1
ATOM 776 N N . SER A 1 109 ? 30.115 -11.129 -37.745 1.00 96.88 109 SER A N 1
ATOM 777 C CA . SER A 1 109 ? 31.533 -10.838 -37.545 1.00 96.88 109 SER A CA 1
ATOM 778 C C . SER A 1 109 ? 31.828 -9.402 -37.959 1.00 96.88 109 SER A C 1
ATOM 780 O O . SER A 1 109 ? 31.344 -8.950 -38.993 1.00 96.88 109 SER A O 1
ATOM 782 N N . GLY A 1 110 ? 32.651 -8.702 -37.185 1.00 95.81 110 GLY A N 1
ATOM 783 C CA . GLY A 1 110 ? 33.072 -7.340 -37.501 1.00 95.81 110 GLY A CA 1
ATOM 784 C C . GLY A 1 110 ? 33.897 -6.710 -36.380 1.00 95.81 110 GLY A C 1
ATOM 785 O O . GLY A 1 110 ? 34.247 -7.387 -35.410 1.00 95.81 110 GLY A O 1
ATOM 786 N N . PRO A 1 111 ? 34.213 -5.410 -36.473 1.00 95.25 111 PRO A N 1
ATOM 787 C CA . PRO A 1 111 ? 34.813 -4.673 -35.366 1.00 95.25 111 PRO A CA 1
ATOM 788 C C . PRO A 1 111 ? 33.935 -4.744 -34.101 1.00 95.25 111 PRO A C 1
ATOM 790 O O . PRO A 1 111 ? 32.712 -4.860 -34.223 1.00 95.25 111 PRO A O 1
ATOM 793 N N . PRO A 1 112 ? 34.510 -4.639 -32.890 1.00 93.69 112 PRO A N 1
ATOM 794 C CA . PRO A 1 112 ? 33.756 -4.594 -31.634 1.00 93.69 112 PRO A CA 1
ATOM 795 C C . PRO A 1 112 ? 33.015 -3.252 -31.488 1.00 93.69 112 PRO A C 1
ATOM 797 O O . PRO A 1 112 ? 33.457 -2.354 -30.775 1.00 93.69 112 PRO A O 1
ATOM 800 N N . SER A 1 113 ? 31.919 -3.087 -32.229 1.00 94.81 113 SER A N 1
ATOM 801 C CA . SER A 1 113 ? 31.217 -1.816 -32.407 1.00 94.81 113 SER A CA 1
ATOM 802 C C . SER A 1 113 ? 29.698 -1.958 -32.313 1.00 94.81 113 SER A C 1
ATOM 804 O O . SER A 1 113 ? 29.130 -3.040 -32.491 1.00 94.81 113 SER A O 1
ATOM 806 N N . ILE A 1 114 ? 29.033 -0.822 -32.094 1.00 96.62 114 ILE A N 1
ATOM 807 C CA . ILE A 1 114 ? 27.572 -0.681 -32.128 1.00 96.62 114 ILE A CA 1
ATOM 808 C C . ILE A 1 114 ? 27.008 -1.159 -33.469 1.00 96.62 114 ILE A C 1
ATOM 810 O O . ILE A 1 114 ? 25.971 -1.816 -33.495 1.00 96.62 114 ILE A O 1
ATOM 814 N N . GLU A 1 115 ? 27.691 -0.861 -34.578 1.00 95.75 115 GLU A N 1
ATOM 815 C CA . GLU A 1 115 ? 27.292 -1.267 -35.932 1.00 95.75 115 GLU A CA 1
ATOM 816 C C . GLU A 1 115 ? 27.179 -2.796 -36.033 1.00 95.75 115 GLU A C 1
ATOM 818 O O . GLU A 1 115 ? 26.139 -3.311 -36.442 1.00 95.75 115 GLU A O 1
ATOM 823 N N . THR A 1 116 ? 28.206 -3.526 -35.586 1.00 96.94 116 THR A N 1
ATOM 824 C CA . THR A 1 116 ? 28.230 -4.997 -35.600 1.00 96.94 116 THR A CA 1
ATOM 825 C C . THR A 1 116 ? 27.100 -5.580 -34.747 1.00 96.94 116 THR A C 1
ATOM 827 O O . THR A 1 116 ? 26.380 -6.475 -35.185 1.00 96.94 116 THR A O 1
ATOM 830 N N . LEU A 1 117 ? 26.874 -5.041 -33.547 1.00 97.06 117 LEU A N 1
ATOM 831 C CA . LEU A 1 117 ? 25.784 -5.485 -32.670 1.00 97.06 117 LEU A CA 1
ATOM 832 C C . LEU A 1 117 ? 24.392 -5.137 -33.232 1.00 97.06 117 LEU A C 1
ATOM 834 O O . LEU A 1 117 ? 23.456 -5.925 -33.111 1.00 97.06 117 LEU A O 1
ATOM 838 N N . THR A 1 118 ? 24.256 -3.999 -33.914 1.00 96.12 118 THR A N 1
ATOM 839 C CA . THR A 1 118 ? 23.014 -3.613 -34.607 1.00 96.12 118 THR A CA 1
ATOM 840 C C . THR A 1 118 ? 22.741 -4.538 -35.796 1.00 96.12 118 THR A C 1
ATOM 842 O O . THR A 1 118 ? 21.593 -4.893 -36.052 1.00 96.12 118 THR A O 1
ATOM 845 N N . GLN A 1 119 ? 23.778 -4.984 -36.514 1.00 96.50 119 GLN A N 1
ATOM 846 C CA . GLN A 1 119 ? 23.638 -6.000 -37.563 1.00 96.50 119 GLN A CA 1
ATOM 847 C C . GLN A 1 119 ? 23.157 -7.338 -36.993 1.00 96.50 119 GLN A C 1
ATOM 849 O O . GLN A 1 119 ? 22.279 -7.965 -37.585 1.00 96.50 119 GLN A O 1
ATOM 854 N N . LEU A 1 120 ? 23.659 -7.744 -35.821 1.00 97.44 120 LEU A N 1
ATOM 855 C CA . LEU A 1 120 ? 23.147 -8.926 -35.125 1.00 97.44 120 LEU A CA 1
ATOM 856 C C . LEU A 1 120 ? 21.664 -8.768 -34.761 1.00 97.44 120 LEU A C 1
ATOM 858 O O . LEU A 1 120 ? 20.877 -9.673 -35.021 1.00 97.44 120 LEU A O 1
ATOM 862 N N . ALA A 1 121 ? 21.258 -7.608 -34.232 1.00 96.50 121 ALA A N 1
ATOM 863 C CA . ALA A 1 121 ? 19.847 -7.318 -33.969 1.00 96.50 121 ALA A CA 1
ATOM 864 C C . ALA A 1 121 ? 18.996 -7.395 -35.253 1.00 96.50 121 ALA A C 1
ATOM 866 O O . ALA A 1 121 ? 17.933 -8.016 -35.254 1.00 96.50 121 ALA A O 1
ATOM 867 N N . ARG A 1 122 ? 19.492 -6.859 -36.378 1.00 97.00 122 ARG A N 1
ATOM 868 C CA . ARG A 1 122 ? 18.815 -6.945 -37.685 1.00 97.00 122 ARG A CA 1
ATOM 869 C C . ARG A 1 122 ? 18.668 -8.367 -38.214 1.00 97.00 122 ARG A C 1
ATOM 871 O O . ARG A 1 122 ? 17.713 -8.649 -38.933 1.00 97.00 122 ARG A O 1
ATOM 878 N N . ALA A 1 123 ? 19.578 -9.266 -37.847 1.00 96.62 123 ALA A N 1
ATOM 879 C CA . ALA A 1 123 ? 19.452 -10.680 -38.179 1.00 96.62 123 ALA A CA 1
ATOM 880 C C . ALA A 1 123 ? 18.281 -11.343 -37.424 1.00 96.62 123 ALA A C 1
ATOM 882 O O . ALA A 1 123 ? 17.626 -12.229 -37.974 1.00 96.62 123 ALA A O 1
ATOM 883 N N . PHE A 1 124 ? 17.979 -10.908 -36.193 1.00 94.69 124 PHE A N 1
ATOM 884 C CA . PHE A 1 124 ? 16.800 -11.372 -35.449 1.00 94.69 124 PHE A CA 1
ATOM 885 C C . PHE A 1 124 ? 15.500 -10.746 -35.965 1.00 94.69 124 PHE A C 1
ATOM 887 O O . PHE A 1 124 ? 14.484 -11.444 -36.047 1.00 94.69 124 PHE A O 1
ATOM 894 N N . SER A 1 125 ? 15.534 -9.459 -36.322 1.00 95.19 125 SER A N 1
ATOM 895 C CA . SER A 1 125 ? 14.411 -8.736 -36.918 1.00 95.19 125 SER A CA 1
ATOM 896 C C . SER A 1 125 ? 14.891 -7.669 -37.895 1.00 95.19 125 SER A C 1
ATOM 898 O O . SER A 1 125 ? 15.566 -6.722 -37.499 1.00 95.19 125 SER A O 1
ATOM 900 N N . ALA A 1 126 ? 14.469 -7.752 -39.159 1.00 94.69 126 ALA A N 1
ATOM 901 C CA . ALA A 1 126 ? 14.810 -6.755 -40.177 1.00 94.69 126 ALA A CA 1
ATOM 902 C C . ALA A 1 126 ? 14.337 -5.329 -39.819 1.00 94.69 126 ALA A C 1
ATOM 904 O O . ALA A 1 126 ? 14.905 -4.354 -40.308 1.00 94.69 126 ALA A O 1
ATOM 905 N N . SER A 1 127 ? 13.337 -5.210 -38.939 1.00 93.81 127 SER A N 1
ATOM 906 C CA . SER A 1 127 ? 12.808 -3.940 -38.428 1.00 93.81 127 SER A CA 1
ATOM 907 C C . SER A 1 127 ? 13.613 -3.365 -37.255 1.00 93.81 127 SER A C 1
ATOM 909 O O . SER A 1 127 ? 13.233 -2.323 -36.723 1.00 93.81 127 SER A O 1
ATOM 911 N N . ALA A 1 128 ? 14.699 -4.021 -36.826 1.00 94.75 128 ALA A N 1
ATOM 912 C CA . ALA A 1 128 ? 15.541 -3.535 -35.738 1.00 94.75 128 ALA A CA 1
ATOM 913 C C . ALA A 1 128 ? 16.119 -2.150 -36.066 1.00 94.75 128 ALA A C 1
ATOM 915 O O . ALA A 1 128 ? 16.710 -1.915 -37.131 1.00 94.75 128 ALA A O 1
ATOM 916 N N . HIS A 1 129 ? 15.951 -1.227 -35.127 1.00 92.00 129 HIS A N 1
ATOM 917 C CA . HIS A 1 129 ? 16.344 0.164 -35.291 1.00 92.00 129 HIS A CA 1
ATOM 918 C C . HIS A 1 129 ? 17.751 0.416 -34.728 1.00 92.00 129 HIS A C 1
ATOM 920 O O . HIS A 1 129 ? 18.260 -0.388 -33.949 1.00 92.00 129 HIS A O 1
ATOM 926 N N . PRO A 1 130 ? 18.420 1.518 -35.115 1.00 92.50 130 PRO A N 1
ATOM 927 C CA . PRO A 1 130 ? 19.702 1.885 -34.522 1.00 92.50 130 PRO A CA 1
ATOM 928 C C . PRO A 1 130 ? 19.612 2.042 -32.999 1.00 92.50 130 PRO A C 1
ATOM 930 O O . PRO A 1 130 ? 18.582 2.474 -32.471 1.00 92.50 130 PRO A O 1
ATOM 933 N N . TYR A 1 131 ? 20.711 1.731 -32.314 1.00 93.19 131 TYR A N 1
ATOM 934 C CA . TYR A 1 131 ? 20.840 1.946 -30.877 1.00 93.19 131 TYR A CA 1
ATOM 935 C C . TYR A 1 131 ? 20.921 3.438 -30.509 1.00 93.19 131 TYR A C 1
ATOM 937 O O . TYR A 1 131 ? 21.190 4.292 -31.355 1.00 93.19 131 TYR A O 1
ATOM 945 N N . LEU A 1 132 ? 20.699 3.737 -29.225 1.00 92.06 132 LEU A N 1
ATOM 946 C CA . LEU A 1 132 ? 20.543 5.089 -28.672 1.00 92.06 132 LEU A CA 1
ATOM 947 C C . LEU A 1 132 ? 21.769 5.996 -28.872 1.00 92.06 132 LEU A C 1
ATOM 949 O O . LEU A 1 132 ? 21.619 7.209 -28.968 1.00 92.06 132 LEU A O 1
ATOM 953 N N . THR A 1 133 ? 22.968 5.417 -28.969 1.00 94.62 133 THR A N 1
ATOM 954 C CA . THR A 1 133 ? 24.215 6.126 -29.285 1.00 94.62 133 THR A CA 1
ATOM 955 C C . THR A 1 133 ? 24.882 5.524 -30.520 1.00 94.62 133 THR A C 1
ATOM 957 O O . THR A 1 133 ? 24.732 4.335 -30.801 1.00 94.62 133 THR A O 1
ATOM 960 N N . LYS A 1 134 ? 25.650 6.344 -31.248 1.00 94.88 134 LYS A N 1
ATOM 961 C CA . LYS A 1 134 ? 26.596 5.905 -32.294 1.00 94.88 134 LYS A CA 1
ATOM 962 C C . LYS A 1 134 ? 28.056 5.973 -31.828 1.00 94.88 134 LYS A C 1
ATOM 964 O O . LYS A 1 134 ? 28.955 5.585 -32.573 1.00 94.88 134 LYS A O 1
ATOM 969 N N . ASN A 1 135 ? 28.306 6.485 -30.623 1.00 96.94 135 ASN A N 1
ATOM 970 C CA . ASN A 1 135 ? 29.643 6.646 -30.077 1.00 96.94 135 ASN A CA 1
ATOM 971 C C . ASN A 1 135 ? 30.076 5.351 -29.367 1.00 96.94 135 ASN A C 1
ATOM 973 O O . ASN A 1 135 ? 29.630 5.048 -28.260 1.00 96.94 135 ASN A O 1
ATOM 977 N N . ASN A 1 136 ? 30.967 4.586 -30.009 1.00 95.69 136 ASN A N 1
ATOM 978 C CA . ASN A 1 136 ? 31.484 3.330 -29.450 1.00 95.69 136 ASN A CA 1
ATOM 979 C C . ASN A 1 136 ? 32.203 3.535 -28.110 1.00 95.69 136 ASN A C 1
ATOM 981 O O . ASN A 1 136 ? 32.153 2.648 -27.263 1.00 95.69 136 ASN A O 1
ATOM 985 N N . GLU A 1 137 ? 32.841 4.689 -27.902 1.00 96.50 137 GLU A N 1
ATOM 986 C CA . GLU A 1 137 ? 33.528 4.987 -26.647 1.00 96.50 137 GLU A CA 1
ATOM 987 C C . GLU A 1 137 ? 32.530 5.243 -25.515 1.00 96.50 137 GLU A C 1
ATOM 989 O O . GLU A 1 137 ? 32.678 4.674 -24.436 1.00 96.50 137 GLU A O 1
ATOM 994 N N . ALA A 1 138 ? 31.458 6.001 -25.772 1.00 96.81 138 ALA A N 1
ATOM 995 C CA . ALA A 1 138 ? 30.393 6.207 -24.789 1.00 96.81 138 ALA A CA 1
ATOM 996 C C . ALA A 1 138 ? 29.741 4.875 -24.369 1.00 96.81 138 ALA A C 1
ATOM 998 O O . ALA A 1 138 ? 29.548 4.630 -23.176 1.00 96.81 138 ALA A O 1
ATOM 999 N N . LEU A 1 139 ? 29.474 3.976 -25.330 1.00 95.81 139 LEU A N 1
ATOM 1000 C CA . LEU A 1 139 ? 28.978 2.628 -25.032 1.00 95.81 139 LEU A CA 1
ATOM 1001 C C . LEU A 1 139 ? 29.989 1.811 -24.222 1.00 95.81 139 LEU A C 1
ATOM 1003 O O . LEU A 1 139 ? 29.593 1.163 -23.257 1.00 95.81 139 LEU A O 1
ATOM 1007 N N . ARG A 1 140 ? 31.275 1.829 -24.592 1.00 94.56 140 ARG A N 1
ATOM 1008 C CA . ARG A 1 140 ? 32.329 1.087 -23.885 1.00 94.56 140 ARG A CA 1
ATOM 1009 C C . ARG A 1 140 ? 32.440 1.527 -22.428 1.00 94.56 140 ARG A C 1
ATOM 1011 O O . ARG A 1 140 ? 32.465 0.678 -21.541 1.00 94.56 140 ARG A O 1
ATOM 1018 N N . LEU A 1 141 ? 32.481 2.837 -22.189 1.00 95.00 141 LEU A N 1
ATOM 1019 C CA . LEU A 1 141 ? 32.576 3.436 -20.856 1.00 95.00 141 LEU A CA 1
ATOM 1020 C C . LEU A 1 141 ? 31.352 3.100 -19.992 1.00 95.00 141 LEU A C 1
ATOM 1022 O O . LEU A 1 141 ? 31.508 2.665 -18.852 1.00 95.00 141 LEU A O 1
ATOM 1026 N N . TYR A 1 142 ? 30.145 3.226 -20.552 1.00 93.50 142 TYR A N 1
ATOM 1027 C CA . TYR A 1 142 ? 28.900 2.828 -19.889 1.00 93.50 142 TYR A CA 1
ATOM 1028 C C . TYR A 1 142 ? 28.865 1.330 -19.573 1.00 93.50 142 TYR A C 1
ATOM 1030 O O . TYR A 1 142 ? 28.626 0.946 -18.431 1.00 93.50 142 TYR A O 1
ATOM 1038 N N . ALA A 1 143 ? 29.135 0.480 -20.567 1.00 90.69 143 ALA A N 1
ATOM 1039 C CA . ALA A 1 143 ? 29.096 -0.968 -20.410 1.00 90.69 143 ALA A CA 1
ATOM 1040 C C . ALA A 1 143 ? 30.108 -1.433 -19.360 1.00 90.69 143 ALA A C 1
ATOM 1042 O O . ALA A 1 143 ? 29.763 -2.249 -18.512 1.00 90.69 143 ALA A O 1
ATOM 1043 N N . PHE A 1 144 ? 31.319 -0.868 -19.363 1.00 88.62 144 PHE A N 1
ATOM 1044 C CA . PHE A 1 144 ? 32.314 -1.121 -18.326 1.00 88.62 144 PHE A CA 1
ATOM 1045 C C . PHE A 1 144 ? 31.796 -0.734 -16.936 1.00 88.62 144 PHE A C 1
ATOM 1047 O O . PHE A 1 144 ? 31.879 -1.540 -16.015 1.00 88.62 144 PHE A O 1
ATOM 1054 N N . ALA A 1 145 ? 31.234 0.468 -16.782 1.00 88.56 145 ALA A N 1
ATOM 1055 C CA . ALA A 1 145 ? 30.766 0.962 -15.490 1.00 88.56 145 ALA A CA 1
ATOM 1056 C C . ALA A 1 145 ? 29.590 0.160 -14.913 1.00 88.56 145 ALA A C 1
ATOM 1058 O O . ALA A 1 145 ? 29.517 -0.044 -13.705 1.00 88.56 145 ALA A O 1
ATOM 1059 N N . VAL A 1 146 ? 28.668 -0.290 -15.768 1.00 80.69 146 VAL A N 1
ATOM 1060 C CA . VAL A 1 146 ? 27.517 -1.109 -15.354 1.00 80.69 146 VAL A CA 1
ATOM 1061 C C . VAL A 1 146 ? 27.936 -2.547 -15.044 1.00 80.69 146 VAL A C 1
ATOM 1063 O O . VAL A 1 146 ? 27.361 -3.182 -14.165 1.00 80.69 146 VAL A O 1
ATOM 1066 N N . GLU A 1 147 ? 28.940 -3.063 -15.751 1.00 75.94 147 GLU A N 1
ATOM 1067 C CA . GLU A 1 147 ? 29.464 -4.416 -15.562 1.00 75.94 147 GLU A CA 1
ATOM 1068 C C . GLU A 1 147 ? 30.331 -4.537 -14.299 1.00 75.94 147 GLU A C 1
ATOM 1070 O O . GLU A 1 147 ? 30.246 -5.514 -13.558 1.00 75.94 147 GLU A O 1
ATOM 1075 N N . GLN A 1 148 ? 31.162 -3.530 -14.041 1.00 69.56 148 GLN A N 1
ATOM 1076 C CA . GLN A 1 148 ? 32.097 -3.472 -12.925 1.00 69.56 148 GLN A CA 1
ATOM 1077 C C . GLN A 1 148 ? 31.559 -2.456 -11.913 1.00 69.56 148 GLN A C 1
ATOM 1079 O O . GLN A 1 148 ? 31.895 -1.276 -11.996 1.00 69.56 148 GLN A O 1
ATOM 1084 N N . GLY A 1 149 ? 30.743 -2.895 -10.945 1.00 61.34 149 GLY A N 1
ATOM 1085 C CA . GLY A 1 149 ? 30.219 -2.075 -9.834 1.00 61.34 149 GLY A CA 1
ATOM 1086 C C . GLY A 1 149 ? 31.300 -1.592 -8.850 1.00 61.34 149 GLY A C 1
ATOM 1087 O O . GLY A 1 149 ? 31.214 -1.821 -7.647 1.00 61.34 149 GLY A O 1
ATOM 1088 N N . THR A 1 150 ? 32.357 -0.976 -9.371 1.00 65.38 150 THR A N 1
ATOM 1089 C CA . THR A 1 150 ? 33.607 -0.609 -8.700 1.00 65.38 150 THR A CA 1
ATOM 1090 C C . THR A 1 150 ? 33.629 0.877 -8.330 1.00 65.38 150 THR A C 1
ATOM 1092 O O . THR A 1 150 ? 32.754 1.657 -8.717 1.00 65.38 150 THR A O 1
ATOM 1095 N N . ALA A 1 151 ? 34.663 1.307 -7.598 1.00 67.44 151 ALA A N 1
ATOM 1096 C CA . ALA A 1 151 ? 34.899 2.724 -7.309 1.00 67.44 151 ALA A CA 1
ATOM 1097 C C . ALA A 1 151 ? 35.046 3.576 -8.590 1.00 67.44 151 ALA A C 1
ATOM 1099 O O . ALA A 1 151 ? 34.640 4.737 -8.591 1.00 67.44 151 ALA A O 1
ATOM 1100 N N . GLU A 1 152 ? 35.547 2.987 -9.684 1.00 84.94 152 GLU A N 1
ATOM 1101 C CA . GLU A 1 152 ? 35.780 3.657 -10.971 1.00 84.94 152 GLU A CA 1
ATOM 1102 C C . GLU A 1 152 ? 34.511 3.856 -11.813 1.00 84.94 152 GLU A C 1
ATOM 1104 O O . GLU A 1 152 ? 34.532 4.641 -12.763 1.00 84.94 152 GLU A O 1
ATOM 1109 N N . ALA A 1 153 ? 33.398 3.192 -11.473 1.00 88.31 153 ALA A N 1
ATOM 1110 C CA . ALA A 1 153 ? 32.163 3.244 -12.256 1.00 88.31 153 ALA A CA 1
ATOM 1111 C C . ALA A 1 153 ? 31.648 4.681 -12.444 1.00 88.31 153 ALA A C 1
ATOM 1113 O O . ALA A 1 153 ? 31.244 5.058 -13.541 1.00 88.31 153 ALA A O 1
ATOM 1114 N N . GLU A 1 154 ? 31.726 5.514 -11.403 1.00 91.19 154 GLU A N 1
ATOM 1115 C CA . GLU A 1 154 ? 31.300 6.913 -11.489 1.00 91.19 154 GLU A CA 1
ATOM 1116 C C . GLU A 1 154 ? 32.169 7.710 -12.467 1.00 91.19 154 GLU A C 1
ATOM 1118 O O . GLU A 1 154 ? 31.640 8.419 -13.321 1.00 91.19 154 GLU A O 1
ATOM 1123 N N . THR A 1 155 ? 33.494 7.551 -12.394 1.00 93.69 155 THR A N 1
ATOM 1124 C CA . THR A 1 155 ? 34.436 8.202 -13.313 1.00 93.69 155 THR A CA 1
ATOM 1125 C C . THR A 1 155 ? 34.127 7.820 -14.756 1.00 93.69 155 THR A C 1
ATOM 1127 O O . THR A 1 155 ? 34.021 8.690 -15.617 1.00 93.69 155 THR A O 1
ATOM 1130 N N . LYS A 1 156 ? 33.895 6.530 -15.019 1.00 95.31 156 LYS A N 1
ATOM 1131 C CA . LYS A 1 156 ? 33.571 6.035 -16.362 1.00 95.31 156 LYS A CA 1
ATOM 1132 C C . LYS A 1 156 ? 32.216 6.507 -16.864 1.00 95.31 156 LYS A C 1
ATOM 1134 O O . LYS A 1 156 ? 32.101 6.859 -18.033 1.00 95.31 156 LYS A O 1
ATOM 1139 N N . LEU A 1 157 ? 31.217 6.621 -15.997 1.00 95.62 157 LEU A N 1
ATOM 1140 C CA . LEU A 1 157 ? 29.928 7.205 -16.364 1.00 95.62 157 LEU A CA 1
ATOM 1141 C C . LEU A 1 157 ? 30.032 8.708 -16.651 1.00 95.62 157 LEU A C 1
ATOM 1143 O O . LEU A 1 157 ? 29.410 9.181 -17.598 1.00 95.62 157 LEU A O 1
ATOM 1147 N N . ARG A 1 158 ? 30.860 9.451 -15.904 1.00 95.94 158 ARG A N 1
ATOM 1148 C CA . ARG A 1 158 ? 31.157 10.865 -16.196 1.00 95.94 158 ARG A CA 1
ATOM 1149 C C . ARG A 1 158 ? 31.873 11.031 -17.537 1.00 95.94 158 ARG A C 1
ATOM 1151 O O . ARG A 1 158 ? 31.496 11.895 -18.320 1.00 95.94 158 ARG A O 1
ATOM 1158 N N . GLU A 1 159 ? 32.860 10.185 -17.831 1.00 97.56 159 GLU A N 1
ATOM 1159 C CA . GLU A 1 159 ? 33.510 10.146 -19.148 1.00 97.56 159 GLU A CA 1
ATOM 1160 C C . GLU A 1 159 ? 32.489 9.806 -20.258 1.00 97.56 159 GLU A C 1
ATOM 1162 O O . GLU A 1 159 ? 32.502 10.432 -21.317 1.00 97.56 159 GLU A O 1
ATOM 1167 N N . ALA A 1 160 ? 31.559 8.874 -20.009 1.00 97.06 160 ALA A N 1
ATOM 1168 C CA . ALA A 1 160 ? 30.550 8.450 -20.984 1.00 97.06 160 ALA A CA 1
ATOM 1169 C C . ALA A 1 160 ? 29.575 9.577 -21.359 1.00 97.06 160 ALA A C 1
ATOM 1171 O O . ALA A 1 160 ? 29.330 9.794 -22.545 1.00 97.06 160 ALA A O 1
ATOM 1172 N N . VAL A 1 161 ? 29.052 10.318 -20.374 1.00 97.75 161 VAL A N 1
ATOM 1173 C CA . VAL A 1 161 ? 28.127 11.438 -20.636 1.00 97.75 161 VAL A CA 1
ATOM 1174 C C . VAL A 1 161 ? 28.815 12.634 -21.298 1.00 97.75 161 VAL A C 1
ATOM 1176 O O . VAL A 1 161 ? 28.156 13.429 -21.959 1.00 97.75 161 VAL A O 1
ATOM 1179 N N . VAL A 1 162 ? 30.140 12.764 -21.163 1.00 97.81 162 VAL A N 1
ATOM 1180 C CA . VAL A 1 162 ? 30.934 13.744 -21.923 1.00 97.81 162 VAL A CA 1
ATOM 1181 C C . VAL A 1 162 ? 31.155 13.269 -23.360 1.00 97.81 162 VAL A C 1
ATOM 1183 O O . VAL A 1 162 ? 31.054 14.069 -24.289 1.00 97.81 162 VAL A O 1
ATOM 1186 N N . ALA A 1 163 ? 31.440 11.978 -23.557 1.00 98.06 163 ALA A N 1
ATOM 1187 C CA . ALA A 1 163 ? 31.653 11.394 -24.879 1.00 98.06 163 ALA A CA 1
ATOM 1188 C C . ALA A 1 163 ? 30.384 11.432 -25.748 1.00 98.06 163 ALA A C 1
ATOM 1190 O O . ALA A 1 163 ? 30.468 11.663 -26.956 1.00 98.06 163 ALA A O 1
ATOM 1191 N N . ASP A 1 164 ? 29.212 11.217 -25.151 1.00 98.06 164 ASP A N 1
ATOM 1192 C CA . ASP A 1 164 ? 27.920 11.409 -25.808 1.00 98.06 164 ASP A CA 1
ATOM 1193 C C . ASP A 1 164 ? 26.861 11.928 -24.818 1.00 98.06 164 ASP A C 1
ATOM 1195 O O . ASP A 1 164 ? 26.212 11.137 -24.126 1.00 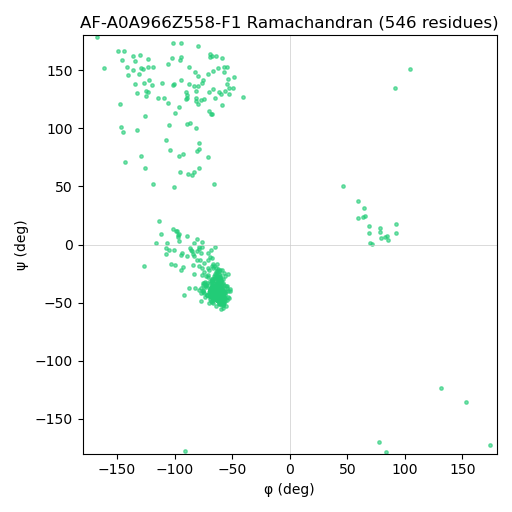98.06 164 ASP A O 1
ATOM 1199 N N . PRO A 1 165 ? 26.626 13.253 -24.772 1.00 97.38 165 PRO A N 1
ATOM 1200 C CA . PRO A 1 165 ? 25.620 13.842 -23.891 1.00 97.38 165 PRO A CA 1
ATOM 1201 C C . PRO A 1 165 ? 24.185 13.387 -24.179 1.00 97.38 165 PRO A C 1
ATOM 1203 O O . PRO A 1 165 ? 23.341 13.480 -23.291 1.00 97.38 165 PRO A O 1
ATOM 1206 N N . ALA A 1 166 ? 23.884 12.887 -25.384 1.00 96.38 166 ALA A N 1
ATOM 1207 C CA . ALA A 1 166 ? 22.557 12.380 -25.730 1.00 96.38 166 ALA A CA 1
ATOM 1208 C C . ALA A 1 166 ? 22.349 10.911 -25.317 1.00 96.38 166 ALA A C 1
ATOM 1210 O O . ALA A 1 166 ? 21.230 10.401 -25.420 1.00 96.38 166 ALA A O 1
ATOM 1211 N N . PHE A 1 167 ? 23.387 10.226 -24.818 1.00 96.25 167 PHE A N 1
ATOM 1212 C CA . PHE A 1 167 ? 23.296 8.831 -24.403 1.00 96.25 167 PHE A CA 1
ATOM 1213 C C . PHE A 1 167 ? 22.648 8.691 -23.015 1.00 96.25 167 PHE A C 1
ATOM 1215 O O . PHE A 1 167 ? 23.307 8.547 -21.984 1.00 96.25 167 PHE A O 1
ATOM 1222 N N . GLY A 1 168 ? 21.314 8.721 -23.001 1.00 94.56 168 GLY A N 1
ATOM 1223 C CA . GLY A 1 168 ? 20.490 8.715 -21.791 1.00 94.56 168 GLY A CA 1
ATOM 1224 C C . GLY A 1 168 ? 20.766 7.605 -20.764 1.00 94.56 168 GLY A C 1
ATOM 1225 O O . GLY A 1 168 ? 20.802 7.916 -19.569 1.00 94.56 168 GLY A O 1
ATOM 1226 N N . PRO A 1 169 ? 21.034 6.343 -21.158 1.00 93.00 169 PRO A N 1
ATOM 1227 C CA . PRO A 1 169 ? 21.405 5.289 -20.213 1.00 93.00 169 PRO A CA 1
ATOM 1228 C C . PRO A 1 169 ? 22.602 5.633 -19.316 1.00 93.00 169 PRO A C 1
ATOM 1230 O O . PRO A 1 169 ? 22.589 5.291 -18.133 1.00 93.00 169 PRO A O 1
ATOM 1233 N N . ALA A 1 170 ? 23.600 6.361 -19.831 1.00 94.81 170 ALA A N 1
ATOM 1234 C CA . ALA A 1 170 ? 24.758 6.777 -19.041 1.00 94.81 170 ALA A CA 1
ATOM 1235 C C . ALA A 1 170 ? 24.378 7.797 -17.956 1.00 94.81 170 ALA A C 1
ATOM 1237 O O . ALA A 1 170 ? 24.815 7.662 -16.813 1.00 94.81 170 ALA A O 1
ATOM 1238 N N . TRP A 1 171 ? 23.505 8.760 -18.272 1.00 97.12 171 TRP A N 1
ATOM 1239 C CA . TRP A 1 171 ? 22.988 9.722 -17.294 1.00 97.12 171 TRP A CA 1
ATOM 1240 C C . TRP A 1 171 ? 22.170 9.054 -16.187 1.00 97.12 171 TRP A C 1
ATOM 1242 O O . TRP A 1 171 ? 22.346 9.391 -15.018 1.00 97.12 171 TRP A O 1
ATOM 1252 N N . ILE A 1 172 ? 21.316 8.087 -16.538 1.00 93.19 172 ILE A N 1
ATOM 1253 C CA . ILE A 1 172 ? 20.511 7.323 -15.569 1.00 93.19 172 ILE A CA 1
ATOM 1254 C C . ILE A 1 172 ? 21.407 6.516 -14.632 1.00 93.19 172 ILE A C 1
ATOM 1256 O O . ILE A 1 172 ? 21.208 6.520 -13.418 1.00 93.19 172 ILE A O 1
ATOM 1260 N N . ALA A 1 173 ? 22.388 5.800 -15.185 1.00 91.25 173 ALA A N 1
ATOM 1261 C CA . ALA A 1 173 ? 23.319 5.022 -14.379 1.00 91.25 173 ALA A CA 1
ATOM 1262 C C . ALA A 1 173 ? 24.143 5.932 -13.452 1.00 91.25 173 ALA A C 1
ATOM 1264 O O . ALA A 1 173 ? 24.317 5.605 -12.278 1.00 91.25 173 ALA A O 1
ATOM 1265 N N . LEU A 1 174 ? 24.589 7.092 -13.949 1.00 93.88 174 LEU A N 1
ATOM 1266 C CA . LEU A 1 174 ? 25.355 8.064 -13.170 1.00 93.88 174 LEU A CA 1
ATOM 1267 C C . LEU A 1 174 ? 24.543 8.638 -12.005 1.00 93.88 174 LEU A C 1
ATOM 1269 O O . LEU A 1 174 ? 24.998 8.585 -10.863 1.00 93.88 174 LEU A O 1
ATOM 1273 N N . SER A 1 175 ? 23.343 9.161 -12.273 1.00 94.31 175 SER A N 1
ATOM 1274 C CA . SER A 1 175 ? 22.504 9.774 -11.237 1.00 94.31 175 SER A CA 1
ATOM 1275 C C . SER A 1 175 ? 22.130 8.761 -10.154 1.00 94.31 175 SER A C 1
ATOM 1277 O O . SER A 1 175 ? 22.321 9.021 -8.967 1.00 94.31 175 SER A O 1
ATOM 1279 N N . ARG A 1 176 ? 21.698 7.554 -10.540 1.00 90.44 176 ARG A N 1
ATOM 1280 C CA . ARG A 1 176 ? 21.334 6.491 -9.591 1.00 90.44 176 ARG A CA 1
ATOM 1281 C C . ARG A 1 176 ? 22.516 6.021 -8.750 1.00 90.44 176 ARG A C 1
ATOM 1283 O O . ARG A 1 176 ? 22.335 5.786 -7.558 1.00 90.44 176 ARG A O 1
ATOM 1290 N N . LEU A 1 177 ? 23.715 5.918 -9.330 1.00 89.06 177 LEU A N 1
ATOM 1291 C CA . LEU A 1 177 ? 24.927 5.573 -8.583 1.00 89.06 177 LEU A CA 1
ATOM 1292 C C . LEU A 1 177 ? 25.252 6.634 -7.520 1.00 89.06 177 LEU A C 1
ATOM 1294 O O . LEU A 1 177 ? 25.532 6.290 -6.372 1.00 89.06 177 LEU A O 1
ATOM 1298 N N . VAL A 1 178 ? 25.176 7.917 -7.885 1.00 90.50 178 VAL A N 1
ATOM 1299 C CA . VAL A 1 178 ? 25.422 9.038 -6.963 1.00 90.50 178 VAL A CA 1
ATOM 1300 C C . VAL A 1 178 ? 24.355 9.097 -5.863 1.00 90.50 178 VAL A C 1
ATOM 1302 O O . VAL A 1 178 ? 24.688 9.262 -4.687 1.00 90.50 178 VAL A O 1
ATOM 1305 N N . ALA A 1 179 ? 23.082 8.878 -6.205 1.00 87.38 179 ALA A N 1
ATOM 1306 C CA . ALA A 1 179 ? 21.993 8.796 -5.233 1.00 87.38 179 ALA A CA 1
ATOM 1307 C C . ALA A 1 179 ? 22.164 7.619 -4.258 1.00 87.38 179 ALA A C 1
ATOM 1309 O O . ALA A 1 179 ? 21.994 7.793 -3.053 1.00 87.38 179 ALA A O 1
ATOM 1310 N N . ALA A 1 180 ? 22.560 6.438 -4.747 1.00 85.69 180 ALA A N 1
ATOM 1311 C CA . ALA A 1 180 ? 22.788 5.251 -3.918 1.00 85.69 180 ALA A CA 1
ATOM 1312 C C . ALA A 1 180 ? 23.932 5.434 -2.902 1.00 85.69 180 ALA A C 1
ATOM 1314 O O . ALA A 1 180 ? 23.929 4.799 -1.849 1.00 85.69 180 ALA A O 1
ATOM 1315 N N . ARG A 1 181 ? 24.885 6.335 -3.177 1.00 87.69 181 ARG A N 1
ATOM 1316 C CA . ARG A 1 181 ? 25.950 6.745 -2.240 1.00 87.69 181 ARG A CA 1
ATOM 1317 C C . ARG A 1 181 ? 25.488 7.783 -1.204 1.00 87.69 181 ARG A C 1
ATOM 1319 O O . ARG A 1 181 ? 26.300 8.267 -0.423 1.00 87.69 181 ARG A O 1
ATOM 1326 N N . GLY A 1 182 ? 24.200 8.131 -1.190 1.00 85.06 182 GLY A N 1
ATOM 1327 C CA . GLY A 1 182 ? 23.596 9.081 -0.255 1.00 85.06 182 GLY A CA 1
ATOM 1328 C C . GLY A 1 182 ? 23.701 10.547 -0.681 1.00 85.06 182 GLY A C 1
ATOM 1329 O O . GLY A 1 182 ? 23.263 11.421 0.066 1.00 85.06 182 GLY A O 1
ATOM 1330 N N . ASN A 1 183 ? 24.243 10.849 -1.868 1.00 89.88 183 ASN A N 1
ATOM 1331 C CA . ASN A 1 183 ? 24.403 12.227 -2.336 1.00 89.88 183 ASN A CA 1
ATOM 1332 C C . ASN A 1 183 ? 23.237 12.685 -3.231 1.00 89.88 183 ASN A C 1
ATOM 1334 O O . ASN A 1 183 ? 23.402 13.008 -4.409 1.00 89.88 183 ASN A O 1
ATOM 1338 N N . THR A 1 184 ? 22.029 12.723 -2.664 1.00 91.50 184 THR A N 1
ATOM 1339 C CA . THR A 1 184 ? 20.788 13.054 -3.389 1.00 91.50 184 THR A CA 1
ATOM 1340 C C . THR A 1 184 ? 20.825 14.433 -4.056 1.00 91.50 184 THR A C 1
ATOM 1342 O O . THR A 1 184 ? 20.346 14.586 -5.177 1.00 91.50 184 THR A O 1
ATOM 1345 N N . ASN A 1 185 ? 21.449 15.429 -3.417 1.00 93.12 185 ASN A N 1
ATOM 1346 C CA . ASN A 1 185 ? 21.553 16.786 -3.967 1.00 93.12 185 ASN A CA 1
ATOM 1347 C C . ASN A 1 185 ? 22.432 16.845 -5.220 1.00 93.12 185 ASN A C 1
ATOM 1349 O O . ASN A 1 185 ? 22.123 17.570 -6.163 1.00 93.12 185 ASN A O 1
ATOM 1353 N N . GLU A 1 186 ? 23.543 16.107 -5.240 1.00 94.56 186 GLU A N 1
ATOM 1354 C CA . GLU A 1 186 ? 24.375 16.017 -6.438 1.00 94.56 186 GLU A CA 1
ATOM 1355 C C . GLU A 1 186 ? 23.664 15.241 -7.547 1.00 94.56 186 GLU A C 1
ATOM 1357 O O . GLU A 1 186 ? 23.656 15.692 -8.691 1.00 94.56 186 GLU A O 1
ATOM 1362 N N . SER A 1 187 ? 23.009 14.130 -7.203 1.00 94.75 187 SER A N 1
ATOM 1363 C CA . SER A 1 187 ? 22.204 13.369 -8.158 1.00 94.75 187 SER A CA 1
ATOM 1364 C C . SER A 1 187 ? 21.131 14.239 -8.818 1.00 94.75 187 SER A C 1
ATOM 1366 O O . SER A 1 187 ? 21.015 14.238 -10.041 1.00 94.75 187 SER A O 1
ATOM 1368 N N . ALA A 1 188 ? 20.401 15.051 -8.046 1.00 95.69 188 ALA A N 1
ATOM 1369 C CA . ALA A 1 188 ? 19.399 15.967 -8.588 1.00 95.69 188 ALA A CA 1
ATOM 1370 C C . ALA A 1 188 ? 19.997 16.946 -9.617 1.00 95.69 188 ALA A C 1
ATOM 1372 O O . ALA A 1 188 ? 19.434 17.111 -10.697 1.00 95.69 188 ALA A O 1
ATOM 1373 N N . ARG A 1 189 ? 21.182 17.516 -9.345 1.00 96.06 189 ARG A N 1
ATOM 1374 C CA . ARG A 1 189 ? 21.887 18.397 -10.298 1.00 96.06 189 ARG A CA 1
ATOM 1375 C C . ARG A 1 189 ? 22.340 17.663 -11.558 1.00 96.06 189 ARG A C 1
ATOM 1377 O O . ARG A 1 189 ? 22.280 18.225 -12.648 1.00 96.06 189 ARG A O 1
ATOM 1384 N N . LEU A 1 190 ? 22.803 16.420 -11.426 1.00 96.75 190 LEU A N 1
ATOM 1385 C CA . LEU A 1 190 ? 23.161 15.586 -12.577 1.00 96.75 190 LEU A CA 1
ATOM 1386 C C . LEU A 1 190 ? 21.940 15.313 -13.454 1.00 96.75 190 LEU A C 1
ATOM 1388 O O . LEU A 1 190 ? 22.034 15.386 -14.676 1.00 96.75 190 LEU A O 1
ATOM 1392 N N . VAL A 1 191 ? 20.788 15.050 -12.839 1.00 97.31 191 VAL A N 1
ATOM 1393 C CA . VAL A 1 191 ? 19.535 14.870 -13.572 1.00 97.31 191 VAL A CA 1
ATOM 1394 C C . VAL A 1 191 ? 19.103 16.166 -14.263 1.00 97.31 191 VAL A C 1
ATOM 1396 O O . VAL A 1 191 ? 18.736 16.124 -15.433 1.00 97.31 191 VAL A O 1
ATOM 1399 N N . GLU A 1 192 ? 19.202 17.323 -13.605 1.00 96.75 192 GLU A N 1
ATOM 1400 C CA . GLU A 1 192 ? 18.928 18.625 -14.233 1.00 96.75 192 GLU A CA 1
ATOM 1401 C C . GLU A 1 192 ? 19.811 18.857 -15.466 1.00 96.75 192 GLU A C 1
ATOM 1403 O O . GLU A 1 192 ? 19.307 19.241 -16.519 1.00 96.75 192 GLU A O 1
ATOM 1408 N N . GLN A 1 193 ? 21.111 18.558 -15.371 1.00 97.19 193 GLN A N 1
ATOM 1409 C CA . GLN A 1 193 ? 22.038 18.638 -16.506 1.00 97.19 193 GLN A CA 1
ATOM 1410 C C . GLN A 1 193 ? 21.663 17.674 -17.636 1.00 97.19 193 GLN A C 1
ATOM 1412 O O . GLN A 1 193 ? 21.718 18.051 -18.811 1.00 97.19 193 GLN A O 1
ATOM 1417 N N . ALA A 1 194 ? 21.269 16.447 -17.287 1.00 97.31 194 ALA A N 1
ATOM 1418 C CA . ALA A 1 194 ? 20.838 15.435 -18.241 1.00 97.31 194 ALA A CA 1
ATOM 1419 C C . ALA A 1 194 ? 19.570 15.869 -18.990 1.00 97.31 194 ALA A C 1
ATOM 1421 O O . ALA A 1 194 ? 19.495 15.728 -20.205 1.00 97.31 194 ALA A O 1
ATOM 1422 N N . LEU A 1 195 ? 18.589 16.455 -18.297 1.00 96.12 195 LEU A N 1
ATOM 1423 C CA . LEU A 1 195 ? 17.318 16.893 -18.890 1.00 96.12 195 LEU A CA 1
ATOM 1424 C C . LEU A 1 195 ? 17.463 18.070 -19.876 1.00 96.12 195 LEU A C 1
ATOM 1426 O O . LEU A 1 195 ? 16.526 18.351 -20.622 1.00 96.12 195 LEU A O 1
ATOM 1430 N N . LEU A 1 196 ? 18.629 18.725 -19.931 1.00 96.50 196 LEU A N 1
ATOM 1431 C CA . LEU A 1 196 ? 18.973 19.699 -20.977 1.00 96.50 196 LEU A CA 1
ATOM 1432 C C . LEU A 1 196 ? 19.449 19.038 -22.284 1.00 96.50 196 LEU A C 1
ATOM 1434 O O . LEU A 1 196 ? 19.551 19.709 -23.313 1.00 96.50 196 LEU A O 1
ATOM 1438 N N . GLN A 1 197 ? 19.756 17.739 -22.258 1.00 96.69 197 GLN A N 1
ATOM 1439 C CA . GLN A 1 197 ? 20.274 16.997 -23.404 1.00 96.69 197 GLN A CA 1
ATOM 1440 C C . GLN A 1 197 ? 19.140 16.435 -24.273 1.00 96.69 197 GLN A C 1
ATOM 1442 O O . GLN A 1 197 ? 18.047 16.126 -23.802 1.00 96.69 197 GLN A O 1
ATOM 1447 N N . LYS A 1 198 ? 19.408 16.248 -25.571 1.00 94.19 198 LYS A N 1
ATOM 1448 C CA . LYS A 1 198 ? 18.447 15.675 -26.534 1.00 94.19 198 LYS A CA 1
ATOM 1449 C C . LYS A 1 198 ? 18.450 14.139 -26.501 1.00 94.19 198 LYS A C 1
ATOM 1451 O O . LYS A 1 198 ? 18.800 13.505 -27.492 1.00 94.19 198 LYS A O 1
ATOM 1456 N N . MET A 1 199 ? 18.096 13.563 -25.355 1.00 94.50 199 MET A N 1
ATOM 1457 C CA . MET A 1 199 ? 18.006 12.110 -25.155 1.00 94.50 199 MET A CA 1
ATOM 1458 C C . MET A 1 199 ? 16.704 11.533 -25.728 1.00 94.50 199 MET A C 1
ATOM 1460 O O . MET A 1 199 ? 15.782 12.261 -26.106 1.00 94.50 199 MET A O 1
ATOM 1464 N N . ASP A 1 200 ? 16.600 10.205 -25.763 1.00 90.00 200 ASP A N 1
ATOM 1465 C CA . ASP A 1 200 ? 15.350 9.530 -26.097 1.00 90.00 200 ASP A CA 1
ATOM 1466 C C . ASP A 1 200 ? 14.265 9.744 -25.019 1.00 90.00 200 ASP A C 1
ATOM 1468 O O . ASP A 1 200 ? 14.528 10.126 -23.870 1.00 90.00 200 ASP A O 1
ATOM 1472 N N . LYS A 1 201 ? 13.007 9.495 -25.404 1.00 89.31 201 LYS A N 1
ATOM 1473 C CA . LYS A 1 201 ? 11.841 9.711 -24.535 1.00 89.31 201 LYS A CA 1
ATOM 1474 C C . LYS A 1 201 ? 11.870 8.838 -23.282 1.00 89.31 201 LYS A C 1
ATOM 1476 O O . LYS A 1 201 ? 11.496 9.318 -22.215 1.00 89.31 201 LYS A O 1
ATOM 1481 N N . LEU A 1 202 ? 12.308 7.583 -23.400 1.00 86.06 202 LEU A N 1
ATOM 1482 C CA . LEU A 1 202 ? 12.320 6.639 -22.288 1.00 86.06 202 LEU A CA 1
ATOM 1483 C C . LEU A 1 202 ? 13.366 7.045 -21.251 1.00 86.06 202 LEU A C 1
ATOM 1485 O O . LEU A 1 202 ? 13.066 7.062 -20.054 1.00 86.06 202 LEU A O 1
ATOM 1489 N N . SER A 1 203 ? 14.573 7.417 -21.682 1.00 90.62 203 SER A N 1
ATOM 1490 C CA . SER A 1 203 ? 15.592 7.913 -20.760 1.00 90.62 203 SER A CA 1
ATOM 1491 C C . SER A 1 203 ? 15.194 9.230 -20.104 1.00 90.62 203 SER A C 1
ATOM 1493 O O . SER A 1 203 ? 15.354 9.382 -18.893 1.00 90.62 203 SER A O 1
ATOM 1495 N N . THR A 1 204 ? 14.596 10.145 -20.868 1.00 94.06 204 THR A N 1
ATOM 1496 C CA . THR A 1 204 ? 14.074 11.410 -20.335 1.00 94.06 204 THR A CA 1
ATOM 1497 C C . THR A 1 204 ? 13.014 11.170 -19.258 1.00 94.06 204 THR A C 1
ATOM 1499 O O . THR A 1 204 ? 13.093 11.748 -18.175 1.00 94.06 204 THR A O 1
ATOM 1502 N N . ALA A 1 205 ? 12.047 10.285 -19.511 1.00 91.44 205 ALA A N 1
ATOM 1503 C CA . ALA A 1 205 ? 10.997 9.972 -18.547 1.00 91.44 205 ALA A CA 1
ATOM 1504 C C . ALA A 1 205 ? 11.538 9.268 -17.287 1.00 91.44 205 ALA A C 1
ATOM 1506 O O . ALA A 1 205 ? 11.096 9.572 -16.180 1.00 91.44 205 ALA A O 1
ATOM 1507 N N . ASN A 1 206 ? 12.538 8.385 -17.428 1.00 89.69 206 ASN A N 1
ATOM 1508 C CA . ASN A 1 206 ? 13.211 7.759 -16.282 1.00 89.69 206 ASN A CA 1
ATOM 1509 C C . ASN A 1 206 ? 13.865 8.812 -15.385 1.00 89.69 206 ASN A C 1
ATOM 1511 O O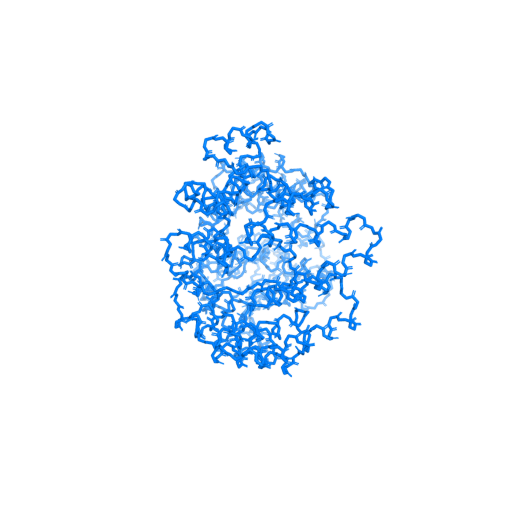 . ASN A 1 206 ? 13.670 8.798 -14.174 1.00 89.69 206 ASN A O 1
ATOM 1515 N N . LEU A 1 207 ? 14.608 9.743 -15.986 1.00 93.38 207 LEU A N 1
ATOM 1516 C CA . LEU A 1 207 ? 15.287 10.809 -15.258 1.00 93.38 207 LEU A CA 1
ATOM 1517 C C . LEU A 1 207 ? 14.298 11.756 -14.575 1.00 93.38 207 LEU A C 1
ATOM 1519 O O . LEU A 1 207 ? 14.514 12.126 -13.426 1.00 93.38 207 LEU A O 1
ATOM 1523 N N . LYS A 1 208 ? 13.175 12.094 -15.218 1.00 94.00 208 LYS A N 1
ATOM 1524 C CA . LYS A 1 208 ? 12.107 12.871 -14.569 1.00 94.00 208 LYS A CA 1
ATOM 1525 C C . LYS A 1 208 ? 11.535 12.163 -13.339 1.00 94.00 208 LYS A C 1
ATOM 1527 O O . LYS A 1 208 ? 11.299 12.821 -12.329 1.00 94.00 208 LYS A O 1
ATOM 1532 N N . LEU A 1 209 ? 11.323 10.845 -13.406 1.00 89.94 209 LEU A N 1
ATOM 1533 C CA . LEU A 1 209 ? 10.839 10.073 -12.258 1.00 89.94 209 LEU A CA 1
ATOM 1534 C C . LEU A 1 209 ? 11.887 10.013 -11.144 1.00 89.94 209 LEU A C 1
ATOM 1536 O O . LEU A 1 209 ? 11.550 10.228 -9.981 1.00 89.94 209 LEU A O 1
ATOM 1540 N N . ASP A 1 210 ? 13.152 9.772 -11.491 1.00 89.31 210 ASP A N 1
ATOM 1541 C CA . ASP A 1 210 ? 14.260 9.780 -10.535 1.00 89.31 210 ASP A CA 1
ATOM 1542 C C . ASP A 1 210 ? 14.374 11.151 -9.844 1.00 89.31 210 ASP A C 1
ATOM 1544 O O . ASP A 1 210 ? 14.477 11.208 -8.621 1.00 89.31 210 ASP A O 1
ATOM 1548 N N . TYR A 1 211 ? 14.262 12.252 -10.593 1.00 92.44 211 TYR A N 1
ATOM 1549 C CA . TYR A 1 211 ? 14.241 13.608 -10.039 1.00 92.44 211 TYR A CA 1
ATOM 1550 C C . TYR A 1 211 ? 13.055 13.821 -9.097 1.00 92.44 211 TYR A C 1
ATOM 1552 O O . TYR A 1 211 ? 13.246 14.236 -7.959 1.00 92.44 211 TYR A O 1
ATOM 1560 N N . ALA A 1 212 ? 11.840 13.472 -9.529 1.00 89.81 212 ALA A N 1
ATOM 1561 C CA . ALA A 1 212 ? 10.637 13.629 -8.718 1.00 89.81 212 ALA A CA 1
ATOM 1562 C C . ALA A 1 212 ? 10.691 12.815 -7.413 1.00 89.81 212 ALA A C 1
ATOM 1564 O O . ALA A 1 212 ? 10.216 13.288 -6.388 1.00 89.81 212 ALA A O 1
ATOM 1565 N N . ASN A 1 213 ? 11.318 11.634 -7.420 1.00 83.56 213 ASN A N 1
ATOM 1566 C CA . ASN A 1 213 ? 11.558 10.849 -6.205 1.00 83.56 213 ASN A CA 1
ATOM 1567 C C . ASN A 1 213 ? 12.555 11.516 -5.242 1.00 83.56 213 ASN A C 1
ATOM 1569 O O . ASN A 1 213 ? 12.486 11.284 -4.038 1.00 83.56 213 ASN A O 1
ATOM 1573 N N . MET A 1 214 ? 13.507 12.295 -5.764 1.00 86.75 214 MET A N 1
ATOM 1574 C CA . MET A 1 214 ? 14.554 12.950 -4.974 1.00 86.75 214 MET A CA 1
ATOM 1575 C C . MET A 1 214 ? 14.122 14.312 -4.428 1.00 86.75 214 MET A C 1
ATOM 1577 O O . MET A 1 214 ? 14.522 14.673 -3.323 1.00 86.75 214 MET A O 1
ATOM 1581 N N . THR A 1 215 ? 13.359 15.081 -5.206 1.00 86.38 215 THR A N 1
ATOM 1582 C CA . THR A 1 215 ? 13.092 16.505 -4.939 1.00 86.38 215 THR A CA 1
ATOM 1583 C C . THR A 1 215 ? 11.608 16.866 -4.902 1.00 86.38 215 THR A C 1
ATOM 1585 O O . THR A 1 215 ? 11.258 17.923 -4.378 1.00 86.38 215 THR A O 1
ATOM 1588 N N . GLY A 1 216 ? 10.741 16.023 -5.466 1.00 80.50 216 GLY A N 1
ATOM 1589 C CA . GLY A 1 216 ? 9.321 16.304 -5.646 1.00 80.50 216 GLY A CA 1
ATOM 1590 C C . GLY A 1 216 ? 8.432 15.778 -4.520 1.00 80.50 216 GLY A C 1
ATOM 1591 O O . GLY A 1 216 ? 8.865 15.055 -3.622 1.00 80.50 216 GLY A O 1
ATOM 1592 N N . GLY A 1 217 ? 7.151 16.142 -4.590 1.00 78.00 217 GLY A N 1
ATOM 1593 C CA . GLY A 1 217 ? 6.089 15.508 -3.824 1.00 78.00 217 GLY A CA 1
ATOM 1594 C C . GLY A 1 217 ? 5.449 14.350 -4.594 1.00 78.00 217 GLY A C 1
ATOM 1595 O O . GLY A 1 217 ? 5.813 14.011 -5.723 1.00 78.00 217 GLY A O 1
ATOM 1596 N N . GLU A 1 218 ? 4.433 13.739 -3.986 1.00 76.31 218 GLU A N 1
ATOM 1597 C CA . GLU A 1 218 ? 3.711 12.611 -4.589 1.00 76.31 218 GLU A CA 1
ATOM 1598 C C . GLU A 1 218 ? 3.051 12.977 -5.931 1.00 76.31 218 GLU A C 1
ATOM 1600 O O . GLU A 1 218 ? 2.928 12.128 -6.813 1.00 76.31 218 GLU A O 1
ATOM 1605 N N . LEU A 1 219 ? 2.656 14.240 -6.123 1.00 81.38 219 LEU A N 1
ATOM 1606 C CA . LEU A 1 219 ? 2.026 14.707 -7.362 1.00 81.38 219 LEU A CA 1
ATOM 1607 C C . LEU A 1 219 ? 3.010 14.728 -8.535 1.00 81.38 219 LEU A C 1
ATOM 1609 O O . LEU A 1 219 ? 2.692 14.210 -9.608 1.00 81.38 219 LEU A O 1
ATOM 1613 N N . GLU A 1 220 ? 4.206 15.277 -8.332 1.00 85.38 220 GLU A N 1
ATOM 1614 C CA . GLU A 1 220 ? 5.277 15.300 -9.327 1.00 85.38 220 GLU A CA 1
ATOM 1615 C C . GLU A 1 220 ? 5.727 13.877 -9.660 1.00 85.38 220 GLU A C 1
ATOM 1617 O O . GLU A 1 220 ? 5.875 13.532 -10.835 1.00 85.38 220 GLU A O 1
ATOM 1622 N N . ARG A 1 221 ? 5.851 13.017 -8.638 1.00 84.50 221 ARG A N 1
ATOM 1623 C CA . ARG A 1 221 ? 6.168 11.594 -8.817 1.00 84.50 221 ARG A CA 1
ATOM 1624 C C . ARG A 1 221 ? 5.131 10.896 -9.690 1.00 84.50 221 ARG A C 1
ATOM 1626 O O . ARG A 1 221 ? 5.481 10.200 -10.641 1.00 84.50 221 ARG A O 1
ATOM 1633 N N . LEU A 1 222 ? 3.848 11.103 -9.400 1.00 82.19 222 LEU A N 1
ATOM 1634 C CA . LEU A 1 222 ? 2.737 10.529 -10.156 1.00 82.19 222 LEU A CA 1
ATOM 1635 C C . LEU A 1 222 ? 2.678 11.026 -11.607 1.00 82.19 222 LEU A C 1
ATOM 1637 O O . LEU A 1 222 ? 2.288 10.258 -12.490 1.00 82.19 222 LEU A O 1
ATOM 1641 N N . ALA A 1 223 ? 3.028 12.289 -11.860 1.00 87.12 223 ALA A N 1
ATOM 1642 C CA . ALA A 1 223 ? 3.110 12.843 -13.209 1.00 87.12 223 ALA A CA 1
ATOM 1643 C C . ALA A 1 223 ? 4.271 12.218 -13.997 1.00 87.12 223 ALA A C 1
ATOM 1645 O O . ALA A 1 223 ? 4.059 11.709 -15.097 1.00 87.12 223 ALA A O 1
ATOM 1646 N N . ALA A 1 224 ? 5.465 12.158 -13.402 1.00 89.12 224 ALA A N 1
ATOM 1647 C CA . ALA A 1 224 ? 6.631 11.543 -14.028 1.00 89.12 224 ALA A CA 1
ATOM 1648 C C . ALA A 1 224 ? 6.435 10.038 -14.289 1.00 89.12 224 ALA A C 1
ATOM 1650 O O . ALA A 1 224 ? 6.824 9.527 -15.338 1.00 89.12 224 ALA A O 1
ATOM 1651 N N . LEU A 1 225 ? 5.767 9.327 -13.374 1.00 85.12 225 LEU A N 1
ATOM 1652 C CA . LEU A 1 225 ? 5.442 7.911 -13.543 1.00 85.12 225 LEU A CA 1
ATOM 1653 C C . LEU A 1 225 ? 4.472 7.672 -14.712 1.00 85.12 225 LEU A C 1
ATOM 1655 O O . LEU A 1 225 ? 4.626 6.693 -15.439 1.00 85.12 225 LEU A O 1
ATOM 1659 N N . ARG A 1 226 ? 3.497 8.571 -14.926 1.00 84.94 226 ARG A N 1
ATOM 1660 C CA . ARG A 1 226 ? 2.598 8.517 -16.094 1.00 84.94 226 ARG A CA 1
ATOM 1661 C C . ARG A 1 226 ? 3.376 8.678 -17.402 1.00 84.94 226 ARG A C 1
ATOM 1663 O O . ARG A 1 226 ? 3.211 7.845 -18.288 1.00 84.94 226 ARG A O 1
ATOM 1670 N N . GLU A 1 227 ? 4.258 9.677 -17.494 1.00 89.06 227 GLU A N 1
ATOM 1671 C CA . GLU A 1 227 ? 5.116 9.865 -18.678 1.00 89.06 227 GLU A CA 1
ATOM 1672 C C . GLU A 1 227 ? 5.985 8.626 -18.960 1.00 89.06 227 GLU A C 1
ATOM 1674 O O . GLU A 1 227 ? 6.150 8.218 -20.111 1.00 89.06 227 GLU A O 1
ATOM 1679 N N . LEU A 1 228 ? 6.523 7.992 -17.913 1.00 85.31 228 LEU A N 1
ATOM 1680 C CA . LEU A 1 228 ? 7.362 6.806 -18.067 1.00 85.31 228 LEU A CA 1
ATOM 1681 C C . LEU A 1 228 ? 6.578 5.586 -18.571 1.00 85.31 228 LEU A C 1
ATOM 1683 O O . LEU A 1 228 ? 7.093 4.828 -19.391 1.00 85.31 228 LEU A O 1
ATOM 1687 N N . ILE A 1 229 ? 5.330 5.412 -18.132 1.00 80.69 229 ILE A N 1
ATOM 1688 C CA . ILE A 1 229 ? 4.445 4.350 -18.635 1.00 80.69 229 ILE A CA 1
ATOM 1689 C C . ILE A 1 229 ? 4.075 4.593 -20.101 1.00 80.69 229 ILE A C 1
ATOM 1691 O O . ILE A 1 229 ? 4.040 3.644 -20.877 1.00 80.69 229 ILE A O 1
ATOM 1695 N N . GLU A 1 230 ? 3.847 5.842 -20.517 1.00 83.38 230 GLU A N 1
ATOM 1696 C CA . GLU A 1 230 ? 3.626 6.165 -21.936 1.00 83.38 230 GLU A CA 1
ATOM 1697 C C . GLU A 1 230 ? 4.854 5.842 -22.796 1.00 83.38 230 GLU A C 1
ATOM 1699 O O . GLU A 1 230 ? 4.716 5.369 -23.925 1.00 83.38 230 GLU A O 1
ATOM 1704 N N . ALA A 1 231 ? 6.057 6.051 -22.255 1.00 80.44 231 ALA A N 1
ATOM 1705 C CA . ALA A 1 231 ? 7.306 5.688 -22.919 1.00 80.44 231 ALA A CA 1
ATOM 1706 C C . ALA A 1 231 ? 7.607 4.174 -22.883 1.00 80.44 231 ALA A C 1
ATOM 1708 O O . ALA A 1 231 ? 8.396 3.701 -23.701 1.00 80.44 231 ALA A O 1
ATOM 1709 N N . SER A 1 232 ? 6.997 3.417 -21.962 1.00 73.94 232 SER A N 1
ATOM 1710 C CA . SER A 1 232 ? 7.190 1.970 -21.787 1.00 73.94 232 SER A CA 1
ATOM 1711 C C . SER A 1 232 ? 5.879 1.252 -21.409 1.00 73.94 232 SER A C 1
ATOM 1713 O O . SER A 1 232 ? 5.722 0.774 -20.280 1.00 73.94 232 SER A O 1
ATOM 1715 N N . PRO A 1 233 ? 4.915 1.129 -22.343 1.00 66.44 233 PRO A N 1
ATOM 1716 C CA . PRO A 1 233 ? 3.558 0.655 -22.041 1.00 66.44 233 PRO A CA 1
ATOM 1717 C C . PRO A 1 233 ? 3.462 -0.828 -21.633 1.00 66.44 233 PRO A C 1
ATOM 1719 O O . PRO A 1 233 ? 2.382 -1.287 -21.268 1.00 66.44 233 PRO A O 1
ATOM 1722 N N . GLY A 1 234 ? 4.569 -1.579 -21.685 1.00 68.88 234 GLY A N 1
ATOM 1723 C CA . GLY A 1 234 ? 4.648 -2.994 -21.304 1.00 68.88 234 GLY A CA 1
ATOM 1724 C C . GLY A 1 234 ? 5.366 -3.277 -19.980 1.00 68.88 234 GLY A C 1
ATOM 1725 O O . GLY A 1 234 ? 5.517 -4.446 -19.630 1.00 68.88 234 GLY A O 1
ATOM 1726 N N . ASP A 1 235 ? 5.834 -2.256 -19.252 1.00 73.56 235 ASP A N 1
ATOM 1727 C CA . ASP A 1 235 ? 6.525 -2.458 -17.972 1.00 73.56 235 ASP A CA 1
ATOM 1728 C C . ASP A 1 235 ? 5.516 -2.660 -16.826 1.00 73.56 235 ASP A C 1
ATOM 1730 O O . ASP A 1 235 ? 4.921 -1.723 -16.282 1.00 73.56 235 ASP A O 1
ATOM 1734 N N . THR A 1 236 ? 5.324 -3.922 -16.453 1.00 75.75 236 THR A N 1
ATOM 1735 C CA . THR A 1 236 ? 4.387 -4.355 -15.410 1.00 75.75 236 THR A CA 1
ATOM 1736 C C . THR A 1 236 ? 4.761 -3.848 -14.015 1.00 75.75 236 THR A C 1
ATOM 1738 O O . THR A 1 236 ? 3.873 -3.630 -13.186 1.00 75.75 236 THR A O 1
ATOM 1741 N N . ALA A 1 237 ? 6.044 -3.583 -13.748 1.00 76.25 237 ALA A N 1
ATOM 1742 C CA . ALA A 1 237 ? 6.475 -3.019 -12.473 1.00 76.25 237 ALA A CA 1
ATOM 1743 C C . ALA A 1 237 ? 6.009 -1.563 -12.328 1.00 76.25 237 ALA A C 1
ATOM 1745 O O . ALA A 1 237 ? 5.551 -1.164 -11.255 1.00 76.25 237 ALA A O 1
ATOM 1746 N N . LEU A 1 238 ? 6.052 -0.785 -13.413 1.00 77.50 238 LEU A N 1
ATOM 1747 C CA . LEU A 1 238 ? 5.552 0.592 -13.419 1.00 77.50 238 LEU A CA 1
ATOM 1748 C C . LEU A 1 238 ? 4.027 0.651 -13.292 1.00 77.50 238 LEU A C 1
ATOM 1750 O O . LEU A 1 238 ? 3.507 1.478 -12.539 1.00 77.50 238 LEU A O 1
ATOM 1754 N N . LEU A 1 239 ? 3.308 -0.262 -13.959 1.00 81.88 239 LEU A N 1
ATOM 1755 C CA . LEU A 1 239 ? 1.856 -0.398 -13.795 1.00 81.88 239 LEU A CA 1
ATOM 1756 C C . LEU A 1 239 ? 1.481 -0.651 -12.330 1.00 81.88 239 LEU A C 1
ATOM 1758 O O . LEU A 1 239 ? 0.599 0.028 -11.800 1.00 81.88 239 LEU A O 1
ATOM 1762 N N . ARG A 1 240 ? 2.191 -1.567 -11.657 1.00 84.38 240 ARG A N 1
ATOM 1763 C CA . ARG A 1 240 ? 2.003 -1.863 -10.229 1.00 84.38 240 ARG A CA 1
ATOM 1764 C C . ARG A 1 240 ? 2.220 -0.629 -9.355 1.00 84.38 240 ARG A C 1
ATOM 1766 O O . ARG A 1 240 ? 1.373 -0.321 -8.520 1.00 84.38 240 ARG A O 1
ATOM 1773 N N . GLN A 1 241 ? 3.327 0.089 -9.553 1.00 81.31 241 GLN A N 1
ATOM 1774 C CA . GLN A 1 241 ? 3.645 1.285 -8.765 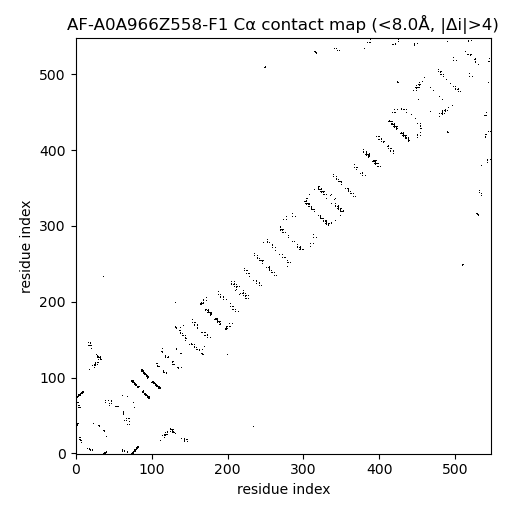1.00 81.31 241 GLN A CA 1
ATOM 1775 C C . GLN A 1 241 ? 2.576 2.373 -8.918 1.00 81.31 241 GLN A C 1
ATOM 1777 O O . GLN A 1 241 ? 2.141 2.954 -7.922 1.00 81.31 241 GLN A O 1
ATOM 1782 N N . LEU A 1 242 ? 2.103 2.619 -10.145 1.00 84.50 242 LEU A N 1
ATOM 1783 C CA . LEU A 1 242 ? 1.062 3.617 -10.378 1.00 84.50 242 LEU A CA 1
ATOM 1784 C C . LEU A 1 242 ? -0.271 3.178 -9.763 1.00 84.50 242 LEU A C 1
ATOM 1786 O O . LEU A 1 242 ? -0.952 3.999 -9.151 1.00 84.50 242 LEU A O 1
ATOM 1790 N N . ALA A 1 243 ? -0.631 1.897 -9.878 1.00 88.50 243 ALA A N 1
ATOM 1791 C CA . ALA A 1 243 ? -1.852 1.359 -9.285 1.00 88.50 243 ALA A CA 1
ATOM 1792 C C . ALA A 1 243 ? -1.855 1.505 -7.753 1.00 88.50 243 ALA A C 1
ATOM 1794 O O . ALA A 1 243 ? -2.841 1.967 -7.172 1.00 88.50 243 ALA A O 1
ATOM 1795 N N . GLN A 1 244 ? -0.731 1.201 -7.095 1.00 83.56 244 GLN A N 1
ATOM 1796 C CA . GLN A 1 244 ? -0.553 1.392 -5.651 1.00 83.56 244 GLN A CA 1
ATOM 1797 C C . GLN A 1 244 ? -0.672 2.866 -5.249 1.00 83.56 244 GLN A C 1
ATOM 1799 O O . GLN A 1 244 ? -1.402 3.192 -4.315 1.00 83.56 244 GLN A O 1
ATOM 1804 N N . ALA A 1 245 ? -0.013 3.767 -5.978 1.00 80.94 245 ALA A N 1
ATOM 1805 C CA . ALA A 1 245 ? -0.046 5.197 -5.688 1.00 80.94 245 ALA A CA 1
ATOM 1806 C C . ALA A 1 245 ? -1.452 5.804 -5.879 1.00 80.94 245 ALA A C 1
ATOM 1808 O O . ALA A 1 245 ? -1.936 6.570 -5.041 1.00 80.94 245 ALA A O 1
ATOM 1809 N N . ARG A 1 246 ? -2.170 5.401 -6.937 1.00 85.56 246 ARG A N 1
ATOM 1810 C CA . ARG A 1 246 ? -3.578 5.784 -7.153 1.00 85.56 246 ARG A CA 1
ATOM 1811 C C . ARG A 1 246 ? -4.492 5.223 -6.061 1.00 85.56 246 ARG A C 1
ATOM 1813 O O . ARG A 1 246 ? -5.375 5.936 -5.595 1.00 85.56 246 ARG A O 1
ATOM 1820 N N . SER A 1 247 ? -4.242 3.999 -5.592 1.00 84.56 247 SER A N 1
ATOM 1821 C CA . SER A 1 247 ? -4.985 3.404 -4.469 1.00 84.56 247 SER A CA 1
ATOM 1822 C C . SER A 1 247 ? -4.767 4.195 -3.175 1.00 84.56 247 SER A C 1
ATOM 1824 O O . SER A 1 247 ? -5.729 4.576 -2.512 1.00 84.56 247 SER A O 1
ATOM 1826 N N . ALA A 1 248 ? -3.512 4.519 -2.847 1.00 78.56 248 ALA A N 1
ATOM 1827 C CA . ALA A 1 248 ? -3.157 5.287 -1.652 1.00 78.56 248 ALA A CA 1
ATOM 1828 C C . ALA A 1 248 ? -3.772 6.699 -1.646 1.00 78.56 248 ALA A C 1
ATOM 1830 O O . ALA A 1 248 ? -4.159 7.213 -0.596 1.00 78.56 248 ALA A O 1
ATOM 1831 N N . THR A 1 249 ? -3.911 7.306 -2.827 1.00 80.00 249 THR A N 1
ATOM 1832 C CA . THR A 1 249 ? -4.522 8.632 -3.019 1.00 80.00 249 THR A CA 1
ATOM 1833 C C . THR A 1 249 ? -6.040 8.589 -3.238 1.00 80.00 249 THR A C 1
ATOM 1835 O O . THR A 1 249 ? -6.647 9.620 -3.524 1.00 80.00 249 THR A O 1
ATOM 1838 N N . GLY A 1 250 ? -6.677 7.421 -3.086 1.00 85.81 250 GLY A N 1
ATOM 1839 C CA . GLY A 1 250 ? -8.136 7.269 -3.143 1.00 85.81 250 GLY A CA 1
ATOM 1840 C C . GLY A 1 250 ? -8.747 7.228 -4.533 1.00 85.81 250 GLY A C 1
ATOM 1841 O O . GLY A 1 250 ? -9.967 7.198 -4.672 1.00 85.81 250 GLY A O 1
ATOM 1842 N N . GLN A 1 251 ? -7.925 7.214 -5.575 1.00 91.44 251 GLN A N 1
ATOM 1843 C CA . GLN A 1 251 ? -8.370 7.158 -6.964 1.00 91.44 251 GLN A CA 1
ATOM 1844 C C . GLN A 1 251 ? -8.602 5.700 -7.363 1.00 91.44 251 GLN A C 1
ATOM 1846 O O . GLN A 1 251 ? -7.969 5.163 -8.272 1.00 91.44 251 GLN A O 1
ATOM 1851 N N . PHE A 1 252 ? -9.512 5.046 -6.638 1.00 93.94 252 PHE A N 1
ATOM 1852 C CA . PHE A 1 252 ? -9.734 3.604 -6.706 1.00 93.94 252 PHE A CA 1
ATOM 1853 C C . PHE A 1 252 ? -10.167 3.137 -8.102 1.00 93.94 252 PHE A C 1
ATOM 1855 O O . PHE A 1 252 ? -9.705 2.102 -8.564 1.00 93.94 252 PHE A O 1
ATOM 1862 N N . GLY A 1 253 ? -10.973 3.919 -8.830 1.00 95.62 253 GLY A N 1
ATOM 1863 C CA . GLY A 1 253 ? -11.352 3.587 -10.211 1.00 95.62 253 GLY A CA 1
ATOM 1864 C C . GLY A 1 253 ? -10.158 3.550 -11.177 1.00 95.62 253 GLY A C 1
ATOM 1865 O O . GLY A 1 253 ? -9.986 2.582 -11.916 1.00 95.62 253 GLY A O 1
ATOM 1866 N N . GLU A 1 254 ? -9.289 4.568 -11.137 1.00 93.00 254 GLU A N 1
ATOM 1867 C CA . GLU A 1 254 ? -8.055 4.595 -11.942 1.00 93.00 254 GLU A CA 1
ATOM 1868 C C . GLU A 1 254 ? -7.101 3.466 -11.538 1.00 93.00 254 GLU A C 1
ATOM 1870 O O . GLU A 1 254 ? -6.543 2.786 -12.400 1.00 93.00 254 GLU A O 1
ATOM 1875 N N . ALA A 1 255 ? -6.941 3.239 -10.233 1.00 92.31 255 ALA A N 1
ATOM 1876 C CA . ALA A 1 255 ? -6.111 2.166 -9.707 1.00 92.31 255 ALA A CA 1
ATOM 1877 C C . ALA A 1 255 ? -6.602 0.781 -10.157 1.00 92.31 255 ALA A C 1
ATOM 1879 O O . ALA A 1 255 ? -5.795 -0.035 -10.597 1.00 92.31 255 ALA A O 1
ATOM 1880 N N . ALA A 1 256 ? -7.913 0.527 -10.114 1.00 97.12 256 ALA A N 1
ATOM 1881 C CA . ALA A 1 256 ? -8.499 -0.741 -10.537 1.00 97.12 256 ALA A CA 1
ATOM 1882 C C . ALA A 1 256 ? -8.230 -1.029 -12.022 1.00 97.12 256 ALA A C 1
ATOM 1884 O O . ALA A 1 256 ? -7.868 -2.150 -12.364 1.00 97.12 256 ALA A O 1
ATOM 1885 N N . ASN A 1 257 ? -8.317 -0.018 -12.893 1.00 94.56 257 ASN A N 1
ATOM 1886 C CA . ASN A 1 257 ? -7.995 -0.175 -14.316 1.00 94.56 257 ASN A CA 1
ATOM 1887 C C . ASN A 1 257 ? -6.518 -0.550 -14.544 1.00 94.56 257 ASN A C 1
ATOM 1889 O O . ASN A 1 257 ? -6.194 -1.285 -15.476 1.00 94.56 257 ASN A O 1
ATOM 1893 N N . LEU A 1 258 ? -5.603 -0.041 -13.714 1.00 90.31 258 LEU A N 1
ATOM 1894 C CA . LEU A 1 258 ? -4.178 -0.379 -13.792 1.00 90.31 258 LEU A CA 1
ATOM 1895 C C . LEU A 1 258 ? -3.898 -1.789 -13.263 1.00 90.31 258 LEU A C 1
ATOM 1897 O O . LEU A 1 258 ? -3.154 -2.534 -13.900 1.00 90.31 258 LEU A O 1
ATOM 1901 N N . TRP A 1 259 ? -4.527 -2.174 -12.149 1.00 93.38 259 TRP A N 1
ATOM 1902 C CA . TRP A 1 259 ? -4.457 -3.539 -11.625 1.00 93.38 259 TRP A CA 1
ATOM 1903 C C . TRP A 1 259 ? -5.028 -4.565 -12.605 1.00 93.38 259 TRP A C 1
ATOM 1905 O O . TRP A 1 259 ? -4.451 -5.632 -12.766 1.00 93.38 259 TRP A O 1
ATOM 1915 N N . GLU A 1 260 ? -6.104 -4.229 -13.315 1.00 95.62 260 GLU A N 1
ATOM 1916 C CA . GLU A 1 260 ? -6.698 -5.080 -14.349 1.00 95.62 260 GLU A CA 1
ATOM 1917 C C . GLU A 1 260 ? -5.758 -5.276 -15.545 1.00 95.62 260 GLU A C 1
ATOM 1919 O O . GLU A 1 260 ? -5.560 -6.404 -15.991 1.00 95.62 260 GLU A O 1
ATOM 1924 N N . LYS A 1 261 ? -5.094 -4.210 -16.017 1.00 90.31 261 LYS A N 1
ATOM 1925 C CA . LYS A 1 261 ? -4.041 -4.326 -17.045 1.00 90.31 261 LYS A CA 1
ATOM 1926 C C . LYS A 1 261 ? -2.885 -5.210 -16.580 1.00 90.31 261 LYS A C 1
ATOM 1928 O O . LYS A 1 261 ? -2.382 -6.014 -17.360 1.00 90.31 261 LYS A O 1
ATOM 1933 N N . LEU A 1 262 ? -2.465 -5.063 -15.322 1.00 85.62 262 LEU A N 1
ATOM 1934 C CA . LEU A 1 262 ? -1.396 -5.871 -14.745 1.00 85.62 262 LEU A CA 1
ATOM 1935 C C . LEU A 1 262 ? -1.794 -7.348 -14.640 1.00 85.62 262 LEU A C 1
ATOM 1937 O O . LEU A 1 262 ? -1.025 -8.206 -15.057 1.00 85.62 262 LEU A O 1
ATOM 1941 N N . ALA A 1 263 ? -2.997 -7.636 -14.143 1.00 90.31 263 ALA A N 1
ATOM 1942 C CA . ALA A 1 263 ? -3.537 -8.987 -14.032 1.00 90.31 263 ALA A CA 1
ATOM 1943 C C . ALA A 1 263 ? -3.743 -9.647 -15.408 1.00 90.31 263 ALA A C 1
ATOM 1945 O O . ALA A 1 263 ? -3.520 -10.842 -15.560 1.00 90.31 263 ALA A O 1
ATOM 1946 N N . ALA A 1 264 ? -4.094 -8.872 -16.440 1.00 89.00 264 ALA A N 1
ATOM 1947 C CA . ALA A 1 264 ? -4.147 -9.367 -17.815 1.00 89.00 264 ALA A CA 1
ATOM 1948 C C . ALA A 1 264 ? -2.752 -9.697 -18.379 1.00 89.00 264 ALA A C 1
ATOM 1950 O O . ALA A 1 264 ? -2.600 -10.671 -19.115 1.00 89.00 264 ALA A O 1
ATOM 1951 N N . ALA A 1 265 ? -1.732 -8.901 -18.039 1.00 79.50 265 ALA A N 1
ATOM 1952 C CA . ALA A 1 265 ? -0.352 -9.138 -18.464 1.00 79.50 265 ALA A CA 1
ATOM 1953 C C . ALA A 1 265 ? 0.314 -10.301 -17.705 1.00 79.50 265 ALA A C 1
ATOM 1955 O O . ALA A 1 265 ? 1.144 -11.008 -18.275 1.00 79.50 265 ALA A O 1
ATOM 1956 N N . LEU A 1 266 ? -0.045 -10.493 -16.433 1.00 82.44 266 LEU A N 1
ATOM 1957 C CA . LEU A 1 266 ? 0.490 -11.516 -15.536 1.00 82.44 266 LEU A CA 1
ATOM 1958 C C . LEU A 1 266 ? -0.671 -12.290 -14.874 1.00 82.44 266 LEU A C 1
ATOM 1960 O O . LEU A 1 266 ? -0.965 -12.069 -13.699 1.00 82.44 266 LEU A O 1
ATOM 1964 N N . PRO A 1 267 ? -1.342 -13.205 -15.599 1.00 88.44 267 PRO A N 1
ATOM 1965 C CA . PRO A 1 267 ? -2.552 -13.875 -15.110 1.00 88.44 267 PRO A CA 1
ATOM 1966 C C . PRO A 1 267 ? -2.335 -14.762 -13.879 1.00 88.44 267 PRO A C 1
ATOM 1968 O O . PRO A 1 267 ? -3.296 -15.022 -13.158 1.00 88.44 267 PRO A O 1
ATOM 1971 N N . ASP A 1 268 ? -1.100 -15.184 -13.604 1.00 87.44 268 ASP A N 1
ATOM 1972 C CA . ASP A 1 268 ? -0.741 -15.986 -12.426 1.00 87.44 268 ASP A CA 1
ATOM 1973 C C . ASP A 1 268 ? -0.187 -15.138 -11.257 1.00 87.44 268 ASP A C 1
ATOM 1975 O O . ASP A 1 268 ? 0.242 -15.673 -10.232 1.00 87.44 268 ASP A O 1
ATOM 1979 N N . ASP A 1 269 ? -0.216 -13.805 -11.371 1.00 82.62 269 ASP A N 1
ATOM 1980 C CA . ASP A 1 269 ? 0.185 -12.876 -10.311 1.00 82.62 269 ASP A CA 1
ATOM 1981 C C . ASP A 1 269 ? -0.929 -12.731 -9.268 1.00 82.62 269 ASP A C 1
ATOM 1983 O O . ASP A 1 269 ? -1.806 -11.867 -9.341 1.00 82.62 269 ASP A O 1
ATOM 1987 N N . ALA A 1 270 ? -0.905 -13.627 -8.284 1.00 86.75 270 ALA A N 1
ATOM 1988 C CA . ALA A 1 270 ? -1.896 -13.687 -7.215 1.00 86.75 270 ALA A CA 1
ATOM 1989 C C . ALA A 1 270 ? -2.065 -12.347 -6.466 1.00 86.75 270 ALA A C 1
ATOM 1991 O O . ALA A 1 270 ? -3.186 -11.965 -6.126 1.00 86.75 270 ALA A O 1
ATOM 1992 N N . ASP A 1 271 ? -0.971 -11.613 -6.249 1.00 88.06 271 ASP A N 1
ATOM 1993 C CA . ASP A 1 271 ? -0.997 -10.338 -5.531 1.00 88.06 271 ASP A CA 1
ATOM 1994 C C . ASP A 1 271 ? -1.709 -9.252 -6.342 1.00 88.06 271 ASP A C 1
ATOM 1996 O O . ASP A 1 271 ? -2.454 -8.452 -5.776 1.00 88.06 271 ASP A O 1
ATOM 2000 N N . ALA A 1 272 ? -1.517 -9.219 -7.666 1.00 88.12 272 ALA A N 1
ATOM 2001 C CA . ALA A 1 272 ? -2.243 -8.302 -8.542 1.00 88.12 272 ALA A CA 1
ATOM 2002 C C . ALA A 1 272 ? -3.761 -8.549 -8.492 1.00 88.12 272 ALA A C 1
ATOM 2004 O O . ALA A 1 272 ? -4.526 -7.587 -8.400 1.00 88.12 272 ALA A O 1
ATOM 2005 N N . TRP A 1 273 ? -4.200 -9.813 -8.477 1.00 96.38 273 TRP A N 1
ATOM 2006 C CA . TRP A 1 273 ? -5.620 -10.163 -8.339 1.00 96.38 273 TRP A CA 1
ATOM 2007 C C . TRP A 1 273 ? -6.203 -9.770 -6.981 1.00 96.38 273 TRP A C 1
ATOM 2009 O O . TRP A 1 273 ? -7.292 -9.195 -6.929 1.00 96.38 273 TRP A O 1
ATOM 2019 N N . ASN A 1 274 ? -5.470 -10.011 -5.890 1.00 95.75 274 ASN A N 1
ATOM 2020 C CA . ASN A 1 274 ? -5.898 -9.590 -4.556 1.00 95.75 274 ASN A CA 1
ATOM 2021 C C . ASN A 1 274 ? -6.065 -8.058 -4.479 1.00 95.75 274 ASN A C 1
ATOM 2023 O O . ASN A 1 274 ? -7.104 -7.548 -4.052 1.00 95.75 274 ASN A O 1
ATOM 2027 N N . GLN A 1 275 ? -5.075 -7.309 -4.977 1.00 95.88 275 GLN A N 1
ATOM 2028 C CA . GLN A 1 275 ? -5.127 -5.845 -4.994 1.00 95.88 275 GLN A CA 1
ATOM 2029 C C . GLN A 1 275 ? -6.232 -5.304 -5.906 1.00 95.88 275 GLN A C 1
ATOM 2031 O O . GLN A 1 275 ? -6.904 -4.335 -5.542 1.00 95.88 275 GLN A O 1
ATOM 2036 N N . LEU A 1 276 ? -6.478 -5.939 -7.058 1.00 97.69 276 LEU A N 1
ATOM 2037 C CA . LEU A 1 276 ? -7.613 -5.611 -7.919 1.00 97.69 276 LEU A CA 1
ATOM 2038 C C . LEU A 1 276 ? -8.939 -5.784 -7.170 1.00 97.69 276 LEU A C 1
ATOM 2040 O O . LEU A 1 276 ? -9.790 -4.898 -7.241 1.00 97.69 276 LEU A O 1
ATOM 2044 N N . GLY A 1 277 ? -9.097 -6.886 -6.430 1.00 97.69 277 GLY A N 1
ATOM 2045 C CA . GLY A 1 277 ? -10.293 -7.181 -5.646 1.00 97.69 277 GLY A CA 1
ATOM 2046 C C . GLY A 1 277 ? -10.609 -6.097 -4.616 1.00 97.69 277 GLY A C 1
ATOM 2047 O O . GLY A 1 277 ? -11.690 -5.506 -4.658 1.00 97.69 277 GLY A O 1
ATOM 2048 N N . TYR A 1 278 ? -9.649 -5.760 -3.748 1.00 96.56 278 TYR A N 1
ATOM 2049 C CA . TYR A 1 278 ? -9.824 -4.677 -2.771 1.00 96.56 278 TYR A CA 1
ATOM 2050 C C . TYR A 1 278 ? -10.052 -3.318 -3.433 1.00 96.56 278 TYR A C 1
ATOM 2052 O O . TYR A 1 278 ? -10.951 -2.579 -3.036 1.00 96.56 278 TYR A O 1
ATOM 2060 N N . THR A 1 279 ? -9.292 -2.993 -4.479 1.00 95.69 279 THR A N 1
ATOM 2061 C CA . THR A 1 279 ? -9.410 -1.694 -5.152 1.00 95.69 279 THR A CA 1
ATOM 2062 C C . THR A 1 279 ? -10.769 -1.537 -5.843 1.00 95.69 279 THR A C 1
ATOM 2064 O O . THR A 1 279 ? -11.372 -0.465 -5.776 1.00 95.69 279 THR A O 1
ATOM 2067 N N . ARG A 1 280 ? -11.303 -2.605 -6.455 1.00 97.81 280 ARG A N 1
ATOM 2068 C CA . ARG A 1 280 ? -12.671 -2.631 -7.001 1.00 97.81 280 ARG A CA 1
ATOM 2069 C C . ARG A 1 280 ? -13.714 -2.463 -5.896 1.00 97.81 280 ARG A C 1
ATOM 2071 O O . ARG A 1 280 ? -14.638 -1.673 -6.072 1.00 97.81 280 ARG A O 1
ATOM 2078 N N . ALA A 1 281 ? -13.539 -3.113 -4.745 1.00 96.81 281 ALA A N 1
ATOM 2079 C CA . ALA A 1 281 ? -14.436 -2.938 -3.603 1.00 96.81 281 ALA A CA 1
ATOM 2080 C C . ALA A 1 281 ? -14.430 -1.502 -3.061 1.00 96.81 281 ALA A C 1
ATOM 2082 O O . ALA A 1 281 ? -15.495 -0.931 -2.839 1.00 96.81 281 ALA A O 1
ATOM 2083 N N . TRP A 1 282 ? -13.260 -0.876 -2.925 1.00 94.75 282 TRP A N 1
ATOM 2084 C CA . TRP A 1 282 ? -13.150 0.529 -2.519 1.00 94.75 282 TRP A CA 1
ATOM 2085 C C . TRP A 1 282 ? -13.742 1.498 -3.547 1.00 94.75 282 TRP A C 1
ATOM 2087 O O . TRP A 1 282 ? -14.255 2.551 -3.174 1.00 94.75 282 TRP A O 1
ATOM 2097 N N . ALA A 1 283 ? -13.730 1.129 -4.831 1.00 95.38 283 ALA A N 1
ATOM 2098 C CA . ALA A 1 283 ? -14.441 1.841 -5.891 1.00 95.38 283 ALA A CA 1
ATOM 2099 C C . ALA A 1 283 ? -15.965 1.577 -5.905 1.00 95.38 283 ALA A C 1
ATOM 2101 O O . ALA A 1 283 ? -16.667 2.156 -6.731 1.00 95.38 283 ALA A O 1
ATOM 2102 N N . GLY A 1 284 ? -16.485 0.717 -5.020 1.00 95.00 284 GLY A N 1
ATOM 2103 C CA . GLY A 1 284 ? -17.904 0.352 -4.944 1.00 95.00 284 GLY A CA 1
ATOM 2104 C C . GLY A 1 284 ? -18.345 -0.745 -5.924 1.00 95.00 284 GLY A C 1
ATOM 2105 O O . GLY A 1 284 ? -19.533 -1.050 -6.002 1.00 95.00 284 GLY A O 1
ATOM 2106 N N . ASP A 1 285 ? -17.418 -1.362 -6.659 1.00 97.00 285 ASP A N 1
ATOM 2107 C CA . ASP A 1 285 ? -17.692 -2.395 -7.664 1.00 97.00 285 ASP A CA 1
ATOM 2108 C C . ASP A 1 285 ? -17.598 -3.804 -7.055 1.00 97.00 285 ASP A C 1
ATOM 2110 O O . ASP A 1 285 ? -16.608 -4.526 -7.212 1.00 97.00 285 ASP A O 1
ATOM 2114 N N . TYR A 1 286 ? -18.655 -4.189 -6.337 1.00 97.38 286 TYR A N 1
ATOM 2115 C CA . TYR A 1 286 ? -18.765 -5.481 -5.653 1.00 97.38 286 TYR A CA 1
ATOM 2116 C C . TYR A 1 286 ? -18.572 -6.684 -6.589 1.00 97.38 286 TYR A C 1
ATOM 2118 O O . TYR A 1 286 ? -17.780 -7.582 -6.303 1.00 97.38 286 TYR A O 1
ATOM 2126 N N . ASN A 1 287 ? -19.265 -6.701 -7.731 1.00 97.88 287 ASN A N 1
ATOM 2127 C CA . ASN A 1 287 ? -19.261 -7.857 -8.629 1.00 97.88 287 ASN A CA 1
ATOM 2128 C C . ASN A 1 287 ? -17.870 -8.107 -9.225 1.00 97.88 287 ASN A C 1
ATOM 2130 O O . ASN A 1 287 ? -17.436 -9.254 -9.340 1.00 97.88 287 ASN A O 1
ATOM 2134 N N . SER A 1 288 ? -17.147 -7.054 -9.613 1.00 98.06 288 SER A N 1
ATOM 2135 C CA . SER A 1 288 ? -15.773 -7.207 -10.099 1.00 98.06 288 SER A CA 1
ATOM 2136 C C . SER A 1 288 ? -14.801 -7.563 -8.978 1.00 98.06 288 SER A C 1
ATOM 2138 O O . SER A 1 288 ? -13.891 -8.355 -9.216 1.00 98.06 288 SER A O 1
ATOM 2140 N N . ALA A 1 289 ? -15.013 -7.050 -7.762 1.00 98.19 289 ALA A N 1
ATOM 2141 C CA . ALA A 1 289 ? -14.206 -7.417 -6.603 1.00 98.19 289 ALA A CA 1
ATOM 2142 C C . ALA A 1 289 ? -14.292 -8.923 -6.298 1.00 98.19 289 ALA A C 1
ATOM 2144 O O . ALA A 1 289 ? -13.263 -9.586 -6.176 1.00 98.19 289 ALA A O 1
ATOM 2145 N N . VAL A 1 290 ? -15.505 -9.487 -6.263 1.00 97.94 290 VAL A N 1
ATOM 2146 C CA . VAL A 1 290 ? -15.719 -10.928 -6.036 1.00 97.94 290 VAL A CA 1
ATOM 2147 C C . VAL A 1 290 ? -15.106 -11.773 -7.156 1.00 97.94 290 VAL A C 1
ATOM 2149 O O . VAL A 1 290 ? -14.472 -12.790 -6.874 1.00 97.94 290 VAL A O 1
ATOM 2152 N N . ARG A 1 291 ? -15.220 -11.347 -8.424 1.00 98.00 291 ARG A N 1
ATOM 2153 C CA . ARG A 1 291 ? -14.568 -12.040 -9.552 1.00 98.00 291 ARG A CA 1
ATOM 2154 C C . ARG A 1 291 ? -13.045 -12.077 -9.405 1.00 98.00 291 ARG A C 1
ATOM 2156 O O . ARG A 1 291 ? -12.455 -13.140 -9.572 1.00 98.00 291 ARG A O 1
ATOM 2163 N N . ALA A 1 292 ? -12.422 -10.955 -9.043 1.00 97.94 292 ALA A N 1
ATOM 2164 C CA . ALA A 1 292 ? -10.978 -10.893 -8.815 1.00 97.94 292 ALA A CA 1
ATOM 2165 C C . ALA A 1 292 ? -10.536 -11.789 -7.641 1.00 97.94 292 ALA A C 1
ATOM 2167 O O . ALA A 1 292 ? -9.523 -12.479 -7.746 1.00 97.94 292 ALA A O 1
ATOM 2168 N N . MET A 1 293 ? -11.328 -11.860 -6.563 1.00 97.50 293 MET A N 1
ATOM 2169 C CA . MET A 1 293 ? -11.074 -12.798 -5.460 1.00 97.50 293 MET A CA 1
ATOM 2170 C C . MET A 1 293 ? -11.198 -14.267 -5.891 1.00 97.50 293 MET A C 1
ATOM 2172 O O . MET A 1 293 ? -10.470 -15.119 -5.381 1.00 97.50 293 MET A O 1
ATOM 2176 N N . GLY A 1 294 ? -12.066 -14.568 -6.862 1.00 97.06 294 GLY A N 1
ATOM 2177 C CA . GLY A 1 294 ? -12.150 -15.883 -7.499 1.00 97.06 294 GLY A CA 1
ATOM 2178 C C . GLY A 1 294 ? -10.841 -16.295 -8.180 1.00 97.06 294 GLY A C 1
ATOM 2179 O O . GLY A 1 294 ? -10.351 -17.398 -7.936 1.00 97.06 294 GLY A O 1
ATOM 2180 N N . GLU A 1 295 ? -10.231 -15.398 -8.961 1.00 97.81 295 GLU A N 1
ATOM 2181 C CA . GLU A 1 295 ? -8.924 -15.646 -9.590 1.00 97.81 295 GLU A CA 1
ATOM 2182 C C . GLU A 1 295 ? -7.796 -15.751 -8.560 1.00 97.81 295 GLU A C 1
ATOM 2184 O O . GLU A 1 295 ? -6.987 -16.679 -8.623 1.00 97.81 295 GLU A O 1
ATOM 2189 N N . TYR A 1 296 ? -7.782 -14.873 -7.550 1.00 95.81 296 TYR A N 1
ATOM 2190 C CA . TYR A 1 296 ? -6.807 -14.961 -6.462 1.00 95.81 296 TYR A CA 1
ATOM 2191 C C . TYR A 1 296 ? -6.871 -16.331 -5.767 1.00 95.81 296 TYR A C 1
ATOM 2193 O O . TYR A 1 296 ? -5.851 -17.009 -5.609 1.00 95.81 296 TYR A O 1
ATOM 2201 N N . ARG A 1 297 ? -8.082 -16.796 -5.438 1.00 95.31 297 ARG A N 1
ATOM 2202 C CA . ARG A 1 297 ? -8.315 -18.117 -4.844 1.00 95.31 297 ARG A CA 1
ATOM 2203 C C . ARG A 1 297 ? -7.941 -19.262 -5.781 1.00 95.31 297 ARG A C 1
ATOM 2205 O O . ARG A 1 297 ? -7.407 -20.259 -5.306 1.00 95.31 297 ARG A O 1
ATOM 2212 N N . ARG A 1 298 ? -8.182 -19.146 -7.092 1.00 96.44 298 ARG A N 1
ATOM 2213 C CA . ARG A 1 298 ? -7.774 -20.161 -8.080 1.00 96.44 298 ARG A CA 1
ATOM 2214 C C . ARG A 1 298 ? -6.260 -20.383 -8.053 1.00 96.44 298 ARG A C 1
ATOM 2216 O O . ARG A 1 298 ? -5.818 -21.527 -8.096 1.00 96.44 298 ARG A O 1
ATOM 2223 N N . ILE A 1 299 ? -5.480 -19.304 -7.961 1.00 92.00 299 ILE A N 1
ATOM 2224 C CA . ILE A 1 299 ? -4.008 -19.352 -7.953 1.00 92.00 299 ILE A CA 1
ATOM 2225 C C . ILE A 1 299 ? -3.475 -19.790 -6.579 1.00 92.00 299 ILE A C 1
ATOM 2227 O O . ILE A 1 299 ? -2.500 -20.536 -6.492 1.00 92.00 299 ILE A O 1
ATOM 2231 N N . ARG A 1 300 ? -4.113 -19.348 -5.488 1.00 91.81 300 ARG A N 1
ATOM 2232 C CA . ARG A 1 300 ? -3.675 -19.570 -4.099 1.00 91.81 300 ARG A CA 1
ATOM 2233 C C . ARG A 1 300 ? -4.705 -20.361 -3.285 1.00 91.81 300 ARG A C 1
ATOM 2235 O O . ARG A 1 300 ? -5.083 -19.973 -2.184 1.00 91.81 300 ARG A O 1
ATOM 2242 N N . ALA A 1 301 ? -5.143 -21.509 -3.802 1.00 92.44 301 ALA A N 1
ATOM 2243 C CA . ALA A 1 301 ? -6.264 -22.267 -3.231 1.00 92.44 301 ALA A CA 1
ATOM 2244 C C . ALA A 1 301 ? -6.062 -22.718 -1.772 1.00 92.44 301 ALA A C 1
ATOM 2246 O O . ALA A 1 301 ? -7.032 -22.801 -1.018 1.00 92.44 301 ALA A O 1
ATOM 2247 N N . THR A 1 302 ? -4.823 -22.987 -1.355 1.00 93.25 302 THR A N 1
ATOM 2248 C CA . THR A 1 302 ? -4.484 -23.411 0.016 1.00 93.25 302 THR A CA 1
ATOM 2249 C C . THR A 1 302 ? -4.084 -22.255 0.932 1.00 93.25 302 THR A C 1
ATOM 2251 O O . THR A 1 302 ? -3.907 -22.473 2.124 1.00 93.25 302 THR A O 1
ATOM 2254 N N . ASP A 1 303 ? -3.939 -21.039 0.400 1.00 91.00 303 ASP A N 1
ATOM 2255 C CA . ASP A 1 303 ? -3.570 -19.851 1.172 1.00 91.00 303 ASP A CA 1
ATOM 2256 C C . ASP A 1 303 ? -4.781 -19.379 2.003 1.00 91.00 303 ASP A C 1
ATOM 2258 O O . ASP A 1 303 ? -5.863 -19.184 1.421 1.00 91.00 303 ASP A O 1
ATOM 2262 N N . PRO A 1 304 ? -4.659 -19.217 3.334 1.00 94.38 304 PRO A N 1
ATOM 2263 C CA . PRO A 1 304 ? -5.723 -18.657 4.173 1.00 94.38 304 PRO A CA 1
ATOM 2264 C C . PRO A 1 304 ? -6.098 -17.222 3.776 1.00 94.38 304 PRO A C 1
ATOM 2266 O O . PRO A 1 304 ? -7.275 -16.861 3.846 1.00 94.38 304 PRO A O 1
ATOM 2269 N N . ASN A 1 305 ? -5.148 -16.428 3.265 1.00 94.19 305 ASN A N 1
ATOM 2270 C CA . ASN A 1 305 ? -5.398 -15.039 2.882 1.00 94.19 305 ASN A CA 1
ATOM 2271 C C . ASN A 1 305 ? -6.446 -14.920 1.768 1.00 94.19 305 ASN A C 1
ATOM 2273 O O . ASN A 1 305 ? -7.221 -13.971 1.751 1.00 94.19 305 ASN A O 1
ATOM 2277 N N . SER A 1 306 ? -6.523 -15.902 0.862 1.00 93.00 306 SER A N 1
ATOM 2278 C CA . SER A 1 306 ? -7.535 -15.906 -0.205 1.00 93.00 306 SER A CA 1
ATOM 2279 C C . SER A 1 306 ? -8.969 -15.906 0.335 1.00 93.00 306 SER A C 1
ATOM 2281 O O . SER A 1 306 ? -9.836 -15.214 -0.204 1.00 93.00 306 SER A O 1
ATOM 2283 N N . ASP A 1 307 ? -9.227 -16.630 1.426 1.00 97.31 307 ASP A N 1
ATOM 2284 C CA . ASP A 1 307 ? -10.535 -16.663 2.075 1.00 97.31 307 ASP A CA 1
ATOM 2285 C C . ASP A 1 307 ? -10.749 -15.462 3.004 1.00 97.31 307 ASP A C 1
ATOM 2287 O O . ASP A 1 307 ? -11.851 -14.915 3.015 1.00 97.31 307 ASP A O 1
ATOM 2291 N N . ASP A 1 308 ? -9.715 -15.001 3.722 1.00 97.38 308 ASP A N 1
ATOM 2292 C CA . ASP A 1 308 ? -9.808 -13.784 4.546 1.00 97.38 308 ASP A CA 1
ATOM 2293 C C . ASP A 1 308 ? -10.141 -12.554 3.694 1.00 97.38 308 ASP A C 1
ATOM 2295 O O . ASP A 1 308 ? -11.116 -11.854 3.972 1.00 97.38 308 ASP A O 1
ATOM 2299 N N . SER A 1 309 ? -9.409 -12.347 2.595 1.00 96.81 309 SER A N 1
ATOM 2300 C CA . SER A 1 309 ? -9.655 -11.235 1.679 1.00 96.81 309 SER A CA 1
ATOM 2301 C C . SER A 1 309 ? -11.024 -11.333 1.018 1.00 96.81 309 SER A C 1
ATOM 2303 O O . SER A 1 309 ? -11.715 -10.325 0.905 1.00 96.81 309 SER A O 1
ATOM 2305 N N . THR A 1 310 ? -11.487 -12.536 0.662 1.00 97.81 310 THR A N 1
ATOM 2306 C CA . THR A 1 310 ? -12.866 -12.715 0.175 1.00 97.81 310 THR A CA 1
ATOM 2307 C C . THR A 1 310 ? -13.891 -12.321 1.248 1.00 97.81 310 THR A C 1
ATOM 2309 O O . THR A 1 310 ? -14.875 -11.640 0.948 1.00 97.81 310 THR A O 1
ATOM 2312 N N . GLY A 1 311 ? -13.652 -12.720 2.502 1.00 98.12 311 GLY A N 1
ATOM 2313 C CA . GLY A 1 311 ? -14.483 -12.353 3.645 1.00 98.12 311 GLY A CA 1
ATOM 2314 C C . GLY A 1 311 ? -14.581 -10.842 3.836 1.00 98.12 311 GLY A C 1
ATOM 2315 O O . GLY A 1 311 ? -15.681 -10.337 4.049 1.00 98.12 311 GLY A O 1
ATOM 2316 N N . ASP A 1 312 ? -13.472 -10.115 3.668 1.00 97.81 312 ASP A N 1
ATOM 2317 C CA . ASP A 1 312 ? -13.451 -8.649 3.734 1.00 97.81 312 ASP A CA 1
ATOM 2318 C C . ASP A 1 312 ? -14.331 -8.004 2.665 1.00 97.81 312 ASP A C 1
ATOM 2320 O O . ASP A 1 312 ? -15.095 -7.091 2.982 1.00 97.81 312 ASP A O 1
ATOM 2324 N N . ILE A 1 313 ? -14.277 -8.489 1.420 1.00 98.12 313 ILE A N 1
ATOM 2325 C CA . ILE A 1 313 ? -15.135 -7.971 0.345 1.00 98.12 313 ILE A CA 1
ATOM 2326 C C . ILE A 1 313 ? -16.608 -8.209 0.686 1.00 98.12 313 ILE A C 1
ATOM 2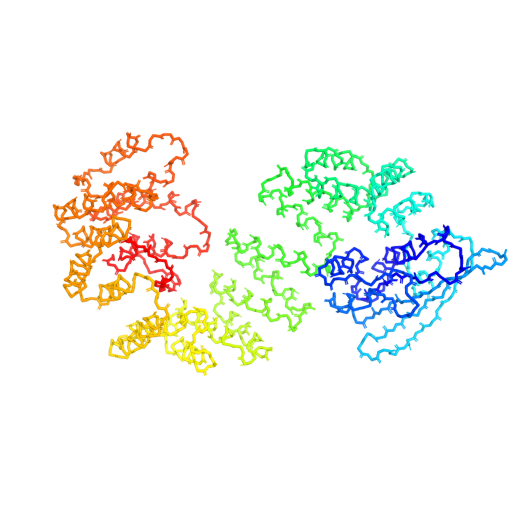328 O O . ILE A 1 313 ? -17.411 -7.279 0.620 1.00 98.12 313 ILE A O 1
ATOM 2332 N N . TYR A 1 314 ? -16.981 -9.417 1.113 1.00 98.62 314 TYR A N 1
ATOM 2333 C CA . TYR A 1 314 ? -18.360 -9.687 1.523 1.00 98.62 314 TYR A CA 1
ATOM 2334 C C . TYR A 1 314 ? -18.796 -8.816 2.705 1.00 98.62 314 TYR A C 1
ATOM 2336 O O . TYR A 1 314 ? -19.897 -8.260 2.684 1.00 98.62 314 TYR A O 1
ATOM 2344 N N . LEU A 1 315 ? -17.933 -8.642 3.710 1.00 98.25 315 LEU A N 1
ATOM 2345 C CA . LEU A 1 315 ? -18.212 -7.813 4.877 1.00 98.25 315 LEU A CA 1
ATOM 2346 C C . LEU A 1 315 ? -18.470 -6.362 4.465 1.00 98.25 315 LEU A C 1
ATOM 2348 O O . LEU A 1 315 ? -19.506 -5.819 4.844 1.00 98.25 315 LEU A O 1
ATOM 2352 N N . MET A 1 316 ? -17.584 -5.766 3.657 1.00 96.69 316 MET A N 1
ATOM 2353 C CA . MET A 1 316 ? -17.696 -4.382 3.178 1.00 96.69 316 MET A CA 1
ATOM 2354 C C . MET A 1 316 ? -19.061 -4.097 2.541 1.00 96.69 316 MET A C 1
ATOM 2356 O O . MET A 1 316 ? -19.637 -3.035 2.778 1.00 96.69 316 MET A O 1
ATOM 2360 N N . PHE A 1 317 ? -19.611 -5.062 1.801 1.00 97.19 317 PHE A N 1
ATOM 2361 C CA . PHE A 1 317 ? -20.917 -4.958 1.142 1.00 97.19 317 PHE A CA 1
ATOM 2362 C C . PHE A 1 317 ? -22.071 -5.608 1.927 1.00 97.19 317 PHE A C 1
ATOM 2364 O O . PHE A 1 317 ? -23.183 -5.706 1.416 1.00 97.19 317 PHE A O 1
ATOM 2371 N N . ARG A 1 318 ? -21.850 -5.977 3.198 1.00 97.12 318 ARG A N 1
ATOM 2372 C CA . ARG A 1 318 ? -22.852 -6.528 4.136 1.00 97.12 318 ARG A CA 1
ATOM 2373 C C . ARG A 1 318 ? -23.429 -7.894 3.760 1.00 97.12 318 ARG A C 1
ATOM 2375 O O . ARG A 1 318 ? -24.501 -8.267 4.236 1.00 97.12 318 ARG A O 1
ATOM 2382 N N . HIS A 1 319 ? -22.695 -8.672 2.978 1.00 98.19 319 HIS A N 1
ATOM 2383 C CA . HIS A 1 319 ? -22.963 -10.088 2.731 1.00 98.19 319 HIS A CA 1
ATOM 2384 C C . HIS A 1 319 ? -22.476 -10.920 3.927 1.00 98.19 319 HIS A C 1
ATOM 2386 O O . HIS A 1 319 ? -21.486 -11.646 3.860 1.00 98.19 319 HIS A O 1
ATOM 2392 N N . TYR A 1 320 ? -23.113 -10.726 5.087 1.00 98.31 320 TYR A N 1
ATOM 2393 C CA . TYR A 1 320 ? -22.623 -11.264 6.359 1.00 98.31 320 TYR A CA 1
ATOM 2394 C C . TYR A 1 320 ? -22.544 -12.803 6.412 1.00 98.31 320 TYR A C 1
ATOM 2396 O O . TYR A 1 320 ? -21.547 -13.311 6.932 1.00 98.31 320 TYR A O 1
ATOM 2404 N N . PRO A 1 321 ? -23.518 -13.576 5.888 1.00 98.38 321 PRO A N 1
ATOM 2405 C CA . PRO A 1 321 ? -23.399 -15.034 5.856 1.00 98.38 321 PRO A CA 1
ATOM 2406 C C . PRO A 1 321 ? -22.157 -15.513 5.090 1.00 98.38 321 PRO A C 1
ATOM 2408 O O . PRO A 1 321 ? -21.405 -16.350 5.595 1.00 98.38 321 PRO A O 1
ATOM 2411 N N . GLU A 1 322 ? -21.911 -14.948 3.908 1.00 98.62 322 GLU A N 1
ATOM 2412 C CA . GLU A 1 322 ? -20.784 -15.277 3.036 1.00 98.62 322 GLU A CA 1
ATOM 2413 C C . GLU A 1 322 ? -19.451 -14.815 3.639 1.00 98.62 322 GLU A C 1
ATOM 2415 O O . GLU A 1 322 ? -18.461 -15.553 3.596 1.00 98.62 322 GLU A O 1
ATOM 2420 N N . ALA A 1 323 ? -19.432 -13.638 4.273 1.00 98.69 323 ALA A N 1
ATOM 2421 C CA . ALA A 1 323 ? -18.272 -13.124 4.995 1.00 98.69 323 ALA A CA 1
ATOM 2422 C C . ALA A 1 323 ? -17.874 -14.057 6.146 1.00 98.69 323 ALA A C 1
ATOM 2424 O O . ALA A 1 323 ? -16.729 -14.501 6.216 1.00 98.69 323 ALA A O 1
ATOM 2425 N N . ALA A 1 324 ? -18.826 -14.434 7.006 1.00 98.44 324 ALA A N 1
ATOM 2426 C CA . ALA A 1 324 ? -18.566 -15.336 8.126 1.00 98.44 324 ALA A CA 1
ATOM 2427 C C . ALA A 1 324 ? -18.077 -16.711 7.650 1.00 98.44 324 ALA A C 1
ATOM 2429 O O . ALA A 1 324 ? -17.149 -17.264 8.239 1.00 98.44 324 ALA A O 1
ATOM 2430 N N . ALA A 1 325 ? -18.673 -17.258 6.586 1.00 98.50 325 ALA A N 1
ATOM 2431 C CA . ALA A 1 325 ? -18.232 -18.521 6.000 1.00 98.50 325 ALA A CA 1
ATOM 2432 C C . ALA A 1 325 ? -16.795 -18.432 5.460 1.00 98.50 325 ALA A C 1
ATOM 2434 O O . ALA A 1 325 ? -15.990 -19.324 5.721 1.00 98.50 325 ALA A O 1
ATOM 2435 N N . SER A 1 326 ? -16.458 -17.339 4.770 1.00 98.50 326 SER A N 1
ATOM 2436 C CA . SER A 1 326 ? -15.119 -17.109 4.214 1.00 98.50 326 SER A CA 1
ATOM 2437 C C . SER A 1 326 ? -14.070 -16.966 5.320 1.00 98.50 326 SER A C 1
ATOM 2439 O O . SER A 1 326 ? -13.060 -17.662 5.309 1.00 98.50 326 SER A O 1
ATOM 2441 N N . TYR A 1 327 ? -14.339 -16.174 6.360 1.00 98.62 327 TYR A N 1
ATOM 2442 C CA . TYR A 1 327 ? -13.420 -16.070 7.495 1.00 98.62 327 TYR A CA 1
ATOM 2443 C C . TYR A 1 327 ? -13.205 -17.408 8.214 1.00 98.62 327 TYR A C 1
ATOM 2445 O O . TYR A 1 327 ? -12.076 -17.736 8.574 1.00 98.62 327 TYR A O 1
ATOM 2453 N N . LEU A 1 328 ? -14.255 -18.216 8.390 1.00 98.50 328 LEU A N 1
ATOM 2454 C CA . LEU A 1 328 ? -14.121 -19.551 8.983 1.00 98.50 328 LEU A CA 1
ATOM 2455 C C . LEU A 1 328 ? -13.347 -20.522 8.077 1.00 98.50 328 LEU A C 1
ATOM 2457 O O . LEU A 1 328 ? -12.637 -21.381 8.596 1.00 98.50 328 LEU A O 1
ATOM 2461 N N . ALA A 1 329 ? -13.431 -20.374 6.752 1.00 98.06 329 ALA A N 1
ATOM 2462 C CA . ALA A 1 329 ? -12.607 -21.135 5.813 1.00 98.06 329 ALA A CA 1
ATOM 2463 C C . ALA A 1 329 ? -11.116 -20.764 5.925 1.00 98.06 329 ALA A C 1
ATOM 2465 O O . ALA A 1 329 ? -10.275 -21.662 5.962 1.00 98.06 329 ALA A O 1
ATOM 2466 N N . SER A 1 330 ? -10.792 -19.473 6.084 1.00 97.94 330 SER A N 1
ATOM 2467 C CA . SER A 1 330 ? -9.427 -19.015 6.404 1.00 97.94 330 SER A CA 1
ATOM 2468 C C . SER A 1 330 ? -8.915 -19.656 7.702 1.00 97.94 330 SER A C 1
ATOM 2470 O O . SER A 1 330 ? -7.864 -20.297 7.709 1.00 97.94 330 SER A O 1
ATOM 2472 N N . VAL A 1 331 ? -9.712 -19.600 8.779 1.00 97.56 331 VAL A N 1
ATOM 2473 C CA . VAL A 1 331 ? -9.375 -20.210 10.082 1.00 97.56 331 VAL A CA 1
ATOM 2474 C C . VAL A 1 331 ? -9.181 -21.727 9.977 1.00 97.56 331 VAL A C 1
ATOM 2476 O O . VAL A 1 331 ? -8.318 -22.279 10.653 1.00 97.56 331 VAL A O 1
ATOM 2479 N N . ALA A 1 332 ? -9.956 -22.418 9.136 1.00 97.62 332 ALA A N 1
ATOM 2480 C CA . ALA A 1 332 ? -9.808 -23.859 8.929 1.00 97.62 332 ALA A CA 1
ATOM 2481 C C . ALA A 1 332 ? -8.489 -24.232 8.229 1.00 97.62 332 ALA A C 1
ATOM 2483 O O . ALA A 1 332 ? -7.961 -25.316 8.477 1.00 97.62 332 ALA A O 1
ATOM 2484 N N . LYS A 1 333 ? -7.955 -23.348 7.375 1.00 96.44 333 LYS A N 1
ATOM 2485 C CA . LYS A 1 333 ? -6.643 -23.517 6.730 1.00 96.44 333 LYS A CA 1
ATOM 2486 C C . LYS A 1 333 ? -5.502 -23.200 7.691 1.00 96.44 333 LYS A C 1
ATOM 2488 O O . LYS A 1 333 ? -4.571 -23.990 7.818 1.00 96.44 333 LYS A O 1
ATOM 2493 N N . GLU A 1 334 ? -5.584 -22.061 8.373 1.00 95.88 334 GLU A N 1
ATOM 2494 C CA . GLU A 1 334 ? -4.578 -21.618 9.334 1.00 95.88 334 GLU A CA 1
ATOM 2495 C C . GLU A 1 334 ? -5.241 -20.832 10.486 1.00 95.88 334 GLU A C 1
ATOM 2497 O O . GLU A 1 334 ? -5.533 -19.642 10.352 1.00 95.88 334 GLU A O 1
ATOM 2502 N N . PRO A 1 335 ? -5.453 -21.460 11.661 1.00 92.44 335 PRO A N 1
ATOM 2503 C CA . PRO A 1 335 ? -6.217 -20.850 12.753 1.00 92.44 335 PRO A CA 1
ATOM 2504 C C . PRO A 1 335 ? -5.660 -19.534 13.310 1.00 92.44 335 PRO A C 1
ATOM 2506 O O . PRO A 1 335 ? -6.417 -18.742 13.868 1.00 92.44 335 PRO A O 1
ATOM 2509 N N . PHE A 1 336 ? -4.348 -19.310 13.194 1.00 91.06 336 PHE A N 1
ATOM 2510 C CA . PHE A 1 336 ? -3.671 -18.114 13.705 1.00 91.06 336 PHE A CA 1
ATOM 2511 C C . PHE A 1 336 ? -3.099 -17.223 12.590 1.00 91.06 336 PHE A C 1
ATOM 2513 O O . PHE A 1 336 ? -2.248 -16.374 12.858 1.00 91.06 336 PHE A O 1
ATOM 2520 N N . PHE A 1 337 ? -3.606 -17.367 11.359 1.00 90.38 337 PHE A N 1
ATOM 2521 C CA . PHE A 1 337 ? -3.260 -16.491 10.242 1.00 90.38 337 PHE A CA 1
ATOM 2522 C C . PHE A 1 337 ? -3.476 -15.018 10.614 1.00 90.38 337 PHE A C 1
ATOM 2524 O O . PHE A 1 337 ? -4.526 -14.653 11.153 1.00 90.38 337 PHE A O 1
ATOM 2531 N N . GLN A 1 338 ? -2.460 -14.181 10.374 1.00 89.12 338 GLN A N 1
ATOM 2532 C CA . GLN A 1 338 ? -2.432 -12.768 10.782 1.00 89.12 338 GLN A CA 1
ATOM 2533 C C . GLN A 1 338 ? -2.881 -12.558 12.239 1.00 89.12 338 GLN A C 1
ATOM 2535 O O . GLN A 1 338 ? -3.756 -11.739 12.527 1.00 89.12 338 GLN A O 1
ATOM 2540 N N . ASN A 1 339 ? -2.304 -13.327 13.165 1.00 91.19 339 ASN A N 1
ATOM 2541 C CA . ASN A 1 339 ? -2.652 -13.309 14.588 1.00 91.19 339 ASN A CA 1
ATOM 2542 C C . ASN A 1 339 ? -4.129 -13.644 14.855 1.00 91.19 339 ASN A C 1
ATOM 2544 O O . ASN A 1 339 ? -4.770 -13.026 15.693 1.00 91.19 339 ASN A O 1
ATOM 2548 N N . GLY A 1 340 ? -4.710 -14.574 14.095 1.00 92.69 340 GLY A N 1
ATOM 2549 C CA . GLY A 1 340 ? -6.097 -15.013 14.283 1.00 92.69 340 GLY A CA 1
ATOM 2550 C C . GLY A 1 340 ? -7.154 -13.963 13.922 1.00 92.69 340 GLY A C 1
ATOM 2551 O O . GLY A 1 340 ? -8.319 -14.115 14.298 1.00 92.69 340 GLY A O 1
ATOM 2552 N N . THR A 1 341 ? -6.793 -12.906 13.185 1.00 93.75 341 THR A N 1
ATOM 2553 C CA . THR A 1 341 ? -7.705 -11.796 12.861 1.00 93.75 341 THR A CA 1
ATOM 2554 C C . THR A 1 341 ? -8.962 -12.270 12.116 1.00 93.75 341 THR A C 1
ATOM 2556 O O . THR A 1 341 ? -10.048 -11.748 12.370 1.00 93.75 341 THR A O 1
ATOM 2559 N N . SER A 1 342 ? -8.874 -13.307 11.273 1.00 96.75 342 SER A N 1
ATOM 2560 C CA . SER A 1 342 ? -10.050 -13.892 10.607 1.00 96.75 342 SER A CA 1
ATOM 2561 C C . SER A 1 342 ? -11.094 -14.407 11.609 1.00 96.75 342 SER A C 1
ATOM 2563 O O . SER A 1 342 ? -12.290 -14.208 11.413 1.00 96.75 342 SER A O 1
ATOM 2565 N N . LEU A 1 343 ? -10.673 -15.005 12.730 1.00 97.38 343 LEU A N 1
ATOM 2566 C CA . LEU A 1 343 ? -11.592 -15.486 13.769 1.00 97.38 343 LEU A CA 1
ATOM 2567 C C . LEU A 1 343 ? -12.299 -14.322 14.480 1.00 97.38 343 LEU A C 1
ATOM 2569 O O . LEU A 1 343 ? -13.500 -14.388 14.746 1.00 97.38 343 LEU A O 1
ATOM 2573 N N . TYR A 1 344 ? -11.576 -13.227 14.719 1.00 97.62 344 TYR A N 1
ATOM 2574 C CA . TYR A 1 344 ? -12.140 -11.988 15.255 1.00 97.62 344 TYR A CA 1
ATOM 2575 C C . TYR A 1 344 ? -13.147 -11.345 14.287 1.00 97.62 344 TYR A C 1
ATOM 2577 O O . TYR A 1 344 ? -14.258 -10.986 14.687 1.00 97.62 344 TYR A O 1
ATOM 2585 N N . LYS A 1 345 ? -12.811 -11.256 12.993 1.00 98.12 345 LYS A N 1
ATOM 2586 C CA . LYS A 1 345 ? -13.723 -10.767 11.945 1.00 98.12 345 LYS A CA 1
ATOM 2587 C C . LYS A 1 345 ? -14.965 -11.664 11.813 1.00 98.12 345 LYS A C 1
ATOM 2589 O O . LYS A 1 345 ? -16.076 -11.150 11.661 1.00 98.12 345 LYS A O 1
ATOM 2594 N N . ALA A 1 346 ? -14.822 -12.985 11.953 1.00 98.38 346 ALA A N 1
ATOM 2595 C CA . ALA A 1 346 ? -15.947 -13.922 11.982 1.00 98.38 346 ALA A CA 1
ATOM 2596 C C . ALA A 1 346 ? -16.877 -13.671 13.183 1.00 98.38 346 ALA A C 1
ATOM 2598 O O . ALA A 1 346 ? -18.096 -13.627 13.003 1.00 98.38 346 ALA A O 1
ATOM 2599 N N . ALA A 1 347 ? -16.321 -13.446 14.381 1.00 98.50 347 ALA A N 1
ATOM 2600 C CA . ALA A 1 347 ? -17.092 -13.089 15.574 1.00 98.50 347 ALA A CA 1
ATOM 2601 C C . ALA A 1 347 ? -17.913 -11.808 15.349 1.00 98.50 347 ALA A C 1
ATOM 2603 O O . ALA A 1 347 ? -19.129 -11.802 15.547 1.00 98.50 347 ALA A O 1
ATOM 2604 N N . TRP A 1 348 ? -17.277 -10.749 14.839 1.00 98.25 348 TRP A N 1
ATOM 2605 C CA . TRP A 1 348 ? -17.965 -9.505 14.483 1.00 98.25 348 TRP A CA 1
ATOM 2606 C C . TRP A 1 348 ? -19.062 -9.698 13.447 1.00 98.25 348 TRP A C 1
ATOM 2608 O O . TRP A 1 348 ? -20.142 -9.127 13.573 1.00 98.25 348 TRP A O 1
ATOM 2618 N N . THR A 1 349 ? -18.800 -10.509 12.429 1.00 98.25 349 THR A N 1
ATOM 2619 C CA . THR A 1 349 ? -19.773 -10.769 11.372 1.00 98.25 349 THR A CA 1
ATOM 2620 C C . THR A 1 349 ? -20.995 -11.508 11.922 1.00 98.25 349 THR A C 1
ATOM 2622 O O . THR A 1 349 ? -22.120 -11.137 11.602 1.00 98.25 349 THR A O 1
ATOM 2625 N N . LYS A 1 350 ? -20.807 -12.485 12.823 1.00 98.50 350 LYS A N 1
ATOM 2626 C CA . LYS A 1 350 ? -21.919 -13.148 13.530 1.00 98.50 350 LYS A CA 1
ATOM 2627 C C . LYS A 1 350 ? -22.718 -12.180 14.398 1.00 98.50 350 LYS A C 1
ATOM 2629 O O . LYS A 1 350 ? -23.946 -12.225 14.372 1.00 98.50 350 LYS A O 1
ATOM 2634 N N . PHE A 1 351 ? -22.047 -11.254 15.080 1.00 98.19 351 PHE A N 1
ATOM 2635 C CA . PHE A 1 351 ? -22.730 -10.203 15.831 1.00 98.19 351 PHE A CA 1
ATOM 2636 C C . PHE A 1 351 ? -23.573 -9.304 14.912 1.00 98.19 351 PHE A C 1
ATOM 2638 O O . PHE A 1 351 ? -24.733 -9.038 15.214 1.00 98.19 351 PHE A O 1
ATOM 2645 N N . LEU A 1 352 ? -23.036 -8.892 13.757 1.00 96.56 352 LEU A N 1
ATOM 2646 C CA . LEU A 1 352 ? -23.764 -8.093 12.760 1.00 96.56 352 LEU A CA 1
ATOM 2647 C C . LEU A 1 352 ? -24.964 -8.837 12.145 1.00 96.56 352 LEU A C 1
ATOM 2649 O O . LEU A 1 352 ? -25.913 -8.194 11.704 1.00 96.56 352 LEU A O 1
ATOM 2653 N N . MET A 1 353 ? -24.957 -10.173 12.157 1.00 97.50 353 MET A N 1
ATOM 2654 C CA . MET A 1 353 ? -26.112 -11.008 11.796 1.00 97.50 353 MET A CA 1
ATOM 2655 C C . MET A 1 353 ? -27.178 -11.095 12.903 1.00 97.50 353 MET A C 1
ATOM 2657 O O . MET A 1 353 ? -28.233 -11.680 12.675 1.00 97.50 353 MET A O 1
ATOM 2661 N N . GLY A 1 354 ? -26.913 -10.554 14.096 1.00 97.44 354 GLY A N 1
ATOM 2662 C CA . GLY A 1 354 ? -27.779 -10.676 15.273 1.00 97.44 354 GLY A CA 1
ATOM 2663 C C . GLY A 1 354 ? -27.565 -11.956 16.091 1.00 97.44 354 GLY A C 1
ATOM 2664 O O . GLY A 1 354 ? -28.313 -12.205 17.033 1.00 97.44 354 GLY A O 1
ATOM 2665 N N . ASP A 1 355 ? -26.546 -12.761 15.775 1.00 98.00 355 ASP A N 1
ATOM 2666 C CA . ASP A 1 355 ? -26.223 -14.000 16.493 1.00 98.00 355 ASP A CA 1
ATOM 2667 C C . ASP A 1 355 ? -25.135 -13.746 17.546 1.00 98.00 355 ASP A C 1
ATOM 2669 O O . ASP A 1 355 ? -23.956 -14.064 17.363 1.00 98.00 355 ASP A O 1
ATOM 2673 N N . LEU A 1 356 ? -25.537 -13.124 18.660 1.00 97.88 356 LEU A N 1
ATOM 2674 C CA . LEU A 1 356 ? -24.629 -12.783 19.760 1.00 97.88 356 LEU A CA 1
ATOM 2675 C C . LEU A 1 356 ? -23.988 -14.030 20.393 1.00 97.88 356 LEU A C 1
ATOM 2677 O O . LEU A 1 356 ? -22.816 -13.997 20.755 1.00 97.88 356 LEU A O 1
ATOM 2681 N N . GLY A 1 357 ? -24.723 -15.142 20.483 1.00 98.38 357 GLY A N 1
ATOM 2682 C CA . GLY A 1 357 ? -24.216 -16.380 21.075 1.00 98.38 357 GLY A CA 1
ATOM 2683 C C . GLY A 1 357 ? -23.080 -16.997 20.257 1.00 98.38 357 GLY A C 1
ATOM 2684 O O . GLY A 1 357 ? -22.037 -17.357 20.810 1.00 98.38 357 GLY A O 1
ATOM 2685 N N . ALA A 1 358 ? -23.239 -17.088 18.931 1.00 98.38 358 ALA A N 1
ATOM 2686 C CA . ALA A 1 358 ? -22.156 -17.550 18.065 1.00 98.38 358 ALA A CA 1
ATOM 2687 C C . ALA A 1 358 ? -20.990 -16.556 18.031 1.00 98.38 358 ALA A C 1
ATOM 2689 O O . ALA A 1 358 ? -19.832 -16.979 18.024 1.00 98.38 358 ALA A O 1
ATOM 2690 N N . ALA A 1 359 ? -21.284 -15.254 18.035 1.00 98.62 359 ALA A N 1
ATOM 2691 C CA . ALA A 1 359 ? -20.274 -14.207 18.079 1.00 98.62 359 ALA A CA 1
ATOM 2692 C C . ALA A 1 359 ? -19.379 -14.330 19.321 1.00 98.62 359 ALA A C 1
ATOM 2694 O O . ALA A 1 359 ? -18.157 -14.398 19.191 1.00 98.62 359 ALA A O 1
ATOM 2695 N N . ASP A 1 360 ? -19.978 -14.454 20.508 1.00 98.62 360 ASP A N 1
ATOM 2696 C CA . ASP A 1 360 ? -19.253 -14.615 21.769 1.00 98.62 360 ASP A CA 1
ATOM 2697 C C . ASP A 1 360 ? -18.406 -15.882 21.779 1.00 98.62 360 ASP A C 1
ATOM 2699 O O . ASP A 1 360 ? -17.240 -15.838 22.165 1.00 98.62 360 ASP A O 1
ATOM 2703 N N . LYS A 1 361 ? -18.944 -17.002 21.281 1.00 98.56 361 LYS A N 1
ATOM 2704 C CA . LYS A 1 361 ? -18.188 -18.255 21.182 1.00 98.56 361 LYS A CA 1
ATOM 2705 C C . LYS A 1 361 ? -16.907 -18.082 20.360 1.00 98.56 361 LYS A C 1
ATOM 2707 O O . LYS A 1 361 ? -15.848 -18.550 20.779 1.00 98.56 361 LYS A O 1
ATOM 2712 N N . LEU A 1 362 ? -16.993 -17.423 19.204 1.00 98.44 362 LEU A N 1
ATOM 2713 C CA . LEU A 1 362 ? -15.8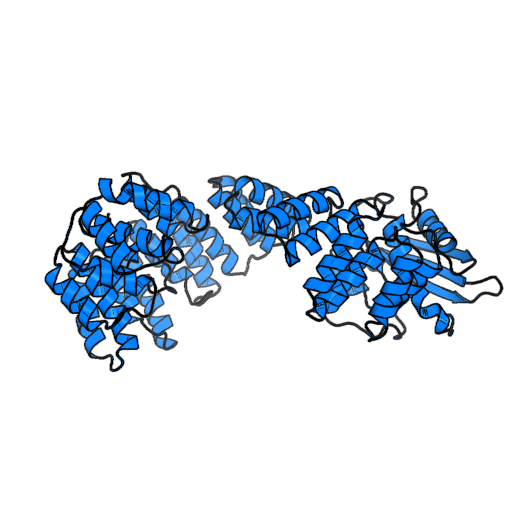35 -17.171 18.340 1.00 98.44 362 LEU A CA 1
ATOM 2714 C C . LEU A 1 362 ? -14.861 -16.172 18.981 1.00 98.44 362 LEU A C 1
ATOM 2716 O O . LEU A 1 362 ? -13.651 -16.397 18.958 1.00 98.44 362 LEU A O 1
ATOM 2720 N N . PHE A 1 363 ? -15.364 -15.111 19.618 1.00 98.31 363 PHE A N 1
ATOM 2721 C CA . PHE A 1 363 ? -14.520 -14.150 20.328 1.00 98.31 363 PHE A CA 1
ATOM 2722 C C . PHE A 1 363 ? -13.780 -14.790 21.514 1.00 98.31 363 PHE A C 1
ATOM 2724 O O . PHE A 1 363 ? -12.588 -14.554 21.700 1.00 98.31 363 PHE A O 1
ATOM 2731 N N . THR A 1 364 ? -14.435 -15.666 22.285 1.00 97.88 364 THR A N 1
ATOM 2732 C CA . THR A 1 364 ? -13.785 -16.434 23.358 1.00 97.88 364 THR A CA 1
ATOM 2733 C C . THR A 1 364 ? -12.664 -17.319 22.813 1.00 97.88 364 THR A C 1
ATOM 2735 O O . THR A 1 364 ? -11.593 -17.379 23.416 1.00 97.88 364 THR A O 1
ATOM 2738 N N . GLN A 1 365 ? -12.866 -17.974 21.664 1.00 96.94 365 GLN A N 1
ATOM 2739 C CA . GLN A 1 365 ? -11.813 -18.762 21.014 1.00 96.94 365 GLN A CA 1
ATOM 2740 C C . GLN A 1 365 ? -10.625 -17.886 20.596 1.00 96.94 365 GLN A C 1
ATOM 2742 O O . GLN A 1 365 ? -9.480 -18.249 20.867 1.00 96.94 365 GLN A O 1
ATOM 2747 N N . TYR A 1 366 ? -10.895 -16.722 19.998 1.00 96.81 366 TYR A N 1
ATOM 2748 C CA . TYR A 1 366 ? -9.869 -15.741 19.648 1.00 96.81 366 TYR A CA 1
ATOM 2749 C C . TYR A 1 366 ? -9.073 -15.304 20.886 1.00 96.81 366 TYR A C 1
ATOM 2751 O O . TYR A 1 366 ? -7.849 -15.434 20.922 1.00 96.81 366 TYR A O 1
ATOM 2759 N N . ARG A 1 367 ? -9.759 -14.874 21.950 1.00 96.00 367 ARG A N 1
ATOM 2760 C CA . ARG A 1 367 ? -9.121 -14.450 23.203 1.00 96.00 367 ARG A CA 1
ATOM 2761 C C . ARG A 1 367 ? -8.254 -15.557 23.806 1.00 96.00 367 ARG A C 1
ATOM 2763 O O . ARG A 1 367 ? -7.117 -15.290 24.180 1.00 96.00 367 ARG A O 1
ATOM 2770 N N . ALA A 1 368 ? -8.762 -16.788 23.874 1.00 95.19 368 ALA A N 1
ATOM 2771 C CA . ALA A 1 368 ? -8.024 -17.922 24.429 1.00 95.19 368 ALA A CA 1
ATOM 2772 C C . ALA A 1 368 ? -6.751 -18.243 23.626 1.00 95.19 368 ALA A C 1
ATOM 2774 O O . ALA A 1 368 ? -5.742 -18.654 24.201 1.00 95.19 368 ALA A O 1
ATOM 2775 N N . ALA A 1 369 ? -6.769 -18.051 22.302 1.00 93.75 369 ALA A N 1
ATOM 2776 C CA . ALA A 1 369 ? -5.571 -18.186 21.478 1.00 93.75 369 ALA A CA 1
ATOM 2777 C C . ALA A 1 369 ? -4.528 -17.111 21.824 1.00 93.75 369 ALA A C 1
ATOM 2779 O O . ALA A 1 369 ? -3.352 -17.430 21.982 1.00 93.75 369 ALA A O 1
ATOM 2780 N N . HIS A 1 370 ? -4.953 -15.863 22.015 1.00 94.31 370 HIS A N 1
ATOM 2781 C CA . HIS A 1 370 ? -4.056 -14.761 22.367 1.00 94.31 370 HIS A CA 1
ATOM 2782 C C . HIS A 1 370 ? -3.512 -14.810 23.795 1.00 94.31 370 HIS A C 1
ATOM 2784 O O . HIS A 1 370 ? -2.374 -14.395 24.028 1.00 94.31 370 HIS A O 1
ATOM 2790 N N . GLU A 1 371 ? -4.298 -15.318 24.743 1.00 94.00 371 GLU A N 1
ATOM 2791 C CA . GLU A 1 371 ? -3.863 -15.527 26.125 1.00 94.00 371 GLU A CA 1
ATOM 2792 C C . GLU A 1 371 ? -2.676 -16.494 26.173 1.00 94.00 371 GLU A C 1
ATOM 2794 O O . GLU A 1 371 ? -1.665 -16.201 26.809 1.00 94.00 371 GLU A O 1
ATOM 2799 N N . LYS A 1 372 ? -2.732 -17.585 25.396 1.00 91.44 372 LYS A N 1
ATOM 2800 C CA . LYS A 1 372 ? -1.611 -18.529 25.248 1.00 91.44 372 LYS A CA 1
ATOM 2801 C C . LYS A 1 372 ? -0.348 -17.887 24.667 1.00 91.44 372 LYS A C 1
ATOM 2803 O O . LYS A 1 372 ? 0.745 -18.360 24.955 1.00 91.44 372 LYS A O 1
ATOM 2808 N N . GLN A 1 373 ? -0.497 -16.833 23.865 1.00 89.56 373 GLN A N 1
ATOM 2809 C CA . GLN A 1 373 ? 0.617 -16.086 23.270 1.00 89.56 373 GLN A CA 1
ATOM 2810 C C . GLN A 1 373 ? 1.149 -14.966 24.179 1.00 89.56 373 GLN A C 1
ATOM 2812 O O . GLN A 1 373 ? 2.092 -14.277 23.803 1.00 89.56 373 GLN A O 1
ATOM 2817 N N . GLY A 1 374 ? 0.544 -14.735 25.352 1.00 88.69 374 GLY A N 1
ATOM 2818 C CA . GLY A 1 374 ? 0.929 -13.630 26.234 1.00 88.69 374 GLY A CA 1
ATOM 2819 C C . GLY A 1 374 ? 0.681 -12.251 25.614 1.00 88.69 374 GLY A C 1
ATOM 2820 O O . GLY A 1 374 ? 1.431 -11.311 25.874 1.00 88.69 374 GLY A O 1
ATOM 2821 N N . THR A 1 375 ? -0.346 -12.126 24.766 1.00 87.12 375 THR A N 1
ATOM 2822 C CA . THR A 1 375 ? -0.661 -10.855 24.095 1.00 87.12 375 THR A CA 1
ATOM 2823 C C . THR A 1 375 ? -1.008 -9.783 25.143 1.00 87.12 375 THR A C 1
ATOM 2825 O O . THR A 1 375 ? -1.819 -10.049 26.034 1.00 87.12 375 THR A O 1
ATOM 2828 N N . PRO A 1 376 ? -0.431 -8.569 25.079 1.00 85.25 376 PRO A N 1
ATOM 2829 C CA . PRO A 1 376 ? -0.778 -7.492 26.005 1.00 85.25 376 PRO A CA 1
ATOM 2830 C C . PRO A 1 376 ? -2.202 -6.968 25.760 1.00 85.25 376 PRO A C 1
ATOM 2832 O O . PRO A 1 376 ? -2.772 -7.146 24.689 1.00 85.25 376 PRO A O 1
ATOM 2835 N N . ASN A 1 377 ? -2.770 -6.268 26.747 1.00 86.44 377 ASN A N 1
ATOM 2836 C CA . ASN A 1 377 ? -4.068 -5.578 26.646 1.00 86.44 377 ASN A CA 1
ATOM 2837 C C . ASN A 1 377 ? -5.284 -6.464 26.305 1.00 86.44 377 ASN A C 1
ATOM 2839 O O . ASN A 1 377 ? -6.306 -5.949 25.857 1.00 86.44 377 ASN A O 1
ATOM 2843 N N . LEU A 1 378 ? -5.235 -7.775 26.570 1.00 91.56 378 LEU A N 1
ATOM 2844 C CA . LEU A 1 378 ? -6.373 -8.660 26.281 1.00 91.56 378 LEU A CA 1
ATOM 2845 C C . LEU A 1 378 ? -7.637 -8.320 27.062 1.00 91.56 378 LEU A C 1
ATOM 2847 O O . LEU A 1 378 ? -8.727 -8.401 26.502 1.00 91.56 378 LEU A O 1
ATOM 2851 N N . SER A 1 379 ? -7.503 -7.889 28.316 1.00 93.75 379 SER A N 1
ATOM 2852 C CA . SER A 1 379 ? -8.653 -7.428 29.093 1.00 93.75 379 SER A CA 1
ATOM 2853 C C . SER A 1 379 ? -9.290 -6.179 28.485 1.00 93.75 379 SER A C 1
ATOM 2855 O O . SER A 1 379 ? -10.506 -6.033 28.539 1.00 93.75 379 SER A O 1
ATOM 2857 N N . LEU A 1 380 ? -8.488 -5.299 27.870 1.00 93.19 380 LEU A N 1
ATOM 2858 C CA . LEU A 1 380 ? -9.002 -4.122 27.173 1.00 93.19 380 LEU A CA 1
ATOM 2859 C C . LEU A 1 380 ? -9.807 -4.526 25.937 1.00 93.19 380 LEU A C 1
ATOM 2861 O O . LEU A 1 380 ? -10.927 -4.057 25.767 1.00 93.19 380 LEU A O 1
ATOM 2865 N N . LEU A 1 381 ? -9.283 -5.461 25.142 1.00 94.25 381 LEU A N 1
ATOM 2866 C CA . LEU A 1 381 ? -9.990 -6.005 23.984 1.00 94.25 381 LEU A CA 1
ATOM 2867 C C . LEU A 1 381 ? -11.304 -6.706 24.378 1.00 94.25 381 LEU A C 1
ATOM 2869 O O . LEU A 1 381 ? -12.311 -6.572 23.686 1.00 94.25 381 LEU A O 1
ATOM 2873 N N . GLU A 1 382 ? -11.312 -7.448 25.488 1.00 96.00 382 GLU A N 1
ATOM 2874 C CA . GLU A 1 382 ? -12.527 -8.062 26.035 1.00 96.00 382 GLU A CA 1
ATOM 2875 C C . GLU A 1 382 ? -13.548 -7.010 26.474 1.00 96.00 382 GLU A C 1
ATOM 2877 O O . GLU A 1 382 ? -14.723 -7.109 26.119 1.00 96.00 382 GLU A O 1
ATOM 2882 N N . GLY A 1 383 ? -13.110 -5.972 27.190 1.00 96.50 383 GLY A N 1
ATOM 2883 C CA . GLY A 1 383 ? -13.987 -4.865 27.556 1.00 96.50 383 GLY A CA 1
ATOM 2884 C C . GLY A 1 383 ? -14.555 -4.148 26.332 1.00 96.50 383 GLY A C 1
ATOM 2885 O O . GLY A 1 383 ? -15.751 -3.878 26.294 1.00 96.50 383 GLY A O 1
ATOM 2886 N N . GLU A 1 384 ? -13.739 -3.879 25.311 1.00 95.56 384 GLU A N 1
ATOM 2887 C CA . GLU A 1 384 ? -14.200 -3.283 24.052 1.00 95.56 384 GLU A CA 1
ATOM 2888 C C . GLU A 1 384 ? -15.234 -4.166 23.349 1.00 95.56 384 GLU A C 1
ATOM 2890 O O . GLU A 1 384 ? -16.274 -3.664 22.921 1.00 95.56 384 GLU A O 1
ATOM 2895 N N . TRP A 1 385 ? -15.000 -5.480 23.273 1.00 96.44 385 TRP A N 1
ATOM 2896 C CA . TRP A 1 385 ? -15.978 -6.427 22.737 1.00 96.44 385 TRP A CA 1
ATOM 2897 C C . TRP A 1 385 ? -17.313 -6.327 23.477 1.00 96.44 385 TRP A C 1
ATOM 2899 O O . TRP A 1 385 ? -18.348 -6.102 22.846 1.00 96.44 385 TRP A O 1
ATOM 2909 N N . LEU A 1 386 ? -17.298 -6.420 24.810 1.00 97.69 386 LEU A N 1
ATOM 2910 C CA . LEU A 1 386 ? -18.496 -6.308 25.646 1.00 97.69 386 LEU A CA 1
ATOM 2911 C C . LEU A 1 386 ? -19.213 -4.965 25.426 1.00 97.69 386 LEU A C 1
ATOM 2913 O O . LEU A 1 386 ? -20.420 -4.936 25.184 1.00 97.69 386 LEU A O 1
ATOM 2917 N N . TYR A 1 387 ? -18.476 -3.854 25.432 1.00 96.81 387 TYR A N 1
ATOM 2918 C CA . TYR A 1 387 ? -19.040 -2.509 25.307 1.00 96.81 387 TYR A CA 1
ATOM 2919 C C . TYR A 1 387 ? -19.704 -2.281 23.944 1.00 96.81 387 TYR A C 1
ATOM 2921 O O . TYR A 1 387 ? -20.826 -1.778 23.836 1.00 96.81 387 TYR A O 1
ATOM 2929 N N . LEU A 1 388 ? -19.026 -2.676 22.868 1.00 94.38 388 LEU A N 1
ATOM 2930 C CA . LEU A 1 388 ? -19.511 -2.465 21.506 1.00 94.38 388 LEU A CA 1
ATOM 2931 C C . LEU A 1 388 ? -20.652 -3.413 21.113 1.00 94.38 388 LEU A C 1
ATOM 2933 O O . LEU A 1 388 ? -21.360 -3.144 20.144 1.00 94.38 388 LEU A O 1
ATOM 2937 N N . THR A 1 389 ? -20.845 -4.493 21.868 1.00 95.88 389 THR A N 1
ATOM 2938 C CA . THR A 1 389 ? -21.949 -5.450 21.699 1.00 95.88 389 THR A CA 1
ATOM 2939 C C . THR A 1 389 ? -23.110 -5.202 22.672 1.00 95.88 389 THR A C 1
ATOM 2941 O O . THR A 1 389 ? -24.020 -6.022 22.770 1.00 95.88 389 THR A O 1
ATOM 2944 N N . GLY A 1 390 ? -23.116 -4.054 23.363 1.00 94.81 390 GLY A N 1
ATOM 2945 C CA . GLY A 1 390 ? -24.244 -3.576 24.173 1.00 94.81 390 GLY A CA 1
ATOM 2946 C C . GLY A 1 390 ? -24.215 -3.979 25.649 1.00 94.81 390 GLY A C 1
ATOM 2947 O O . GLY A 1 390 ? -25.202 -3.775 26.356 1.00 94.81 390 GLY A O 1
ATOM 2948 N N . ARG A 1 391 ? -23.103 -4.534 26.140 1.00 97.06 391 ARG A N 1
ATOM 2949 C CA . ARG A 1 391 ? -22.916 -4.964 27.537 1.00 97.06 391 ARG A CA 1
ATOM 2950 C C . ARG A 1 391 ? -22.112 -3.938 28.335 1.00 97.06 391 ARG A C 1
ATOM 2952 O O . ARG A 1 391 ? -21.162 -4.258 29.041 1.00 97.06 391 ARG A O 1
ATOM 2959 N N . ASP A 1 392 ? -22.518 -2.677 28.234 1.00 95.88 392 ASP A N 1
ATOM 2960 C CA . ASP A 1 392 ? -21.760 -1.504 28.689 1.00 95.88 392 ASP A CA 1
ATOM 2961 C C . ASP A 1 392 ? -21.390 -1.551 30.185 1.00 95.88 392 ASP A C 1
ATOM 2963 O O . ASP A 1 392 ? -20.273 -1.207 30.576 1.00 95.88 392 ASP A O 1
ATOM 2967 N N . LYS A 1 393 ? -22.316 -2.014 31.036 1.00 96.75 393 LYS A N 1
ATOM 2968 C CA . LYS A 1 393 ? -22.085 -2.148 32.487 1.00 96.75 393 LYS A CA 1
ATOM 2969 C C . LYS A 1 393 ? -21.081 -3.251 32.821 1.00 96.75 393 LYS A C 1
ATOM 2971 O O . LYS A 1 393 ? -20.285 -3.098 33.740 1.00 96.75 393 LYS A O 1
ATOM 2976 N N . GLU A 1 394 ? -21.128 -4.357 32.085 1.00 98.06 394 GLU A N 1
ATOM 2977 C CA . GLU A 1 394 ? -20.199 -5.475 32.262 1.00 98.06 394 GLU A CA 1
ATOM 2978 C C . GLU A 1 394 ? -18.793 -5.069 31.811 1.00 98.06 394 GLU A C 1
ATOM 2980 O O . GLU A 1 394 ? -17.824 -5.268 32.540 1.00 98.06 394 GLU A O 1
ATOM 2985 N N . ALA A 1 395 ? -18.705 -4.402 30.657 1.00 97.81 395 ALA A N 1
ATOM 2986 C CA . ALA A 1 395 ? -17.464 -3.871 30.114 1.00 97.81 395 ALA A CA 1
ATOM 2987 C C . ALA A 1 395 ? -16.778 -2.885 31.071 1.00 97.81 395 ALA A C 1
ATOM 2989 O O . ALA A 1 395 ? -15.604 -3.051 31.398 1.00 97.81 395 ALA A O 1
ATOM 2990 N N . THR A 1 396 ? -17.504 -1.872 31.555 1.00 97.81 396 THR A N 1
ATOM 2991 C CA . THR A 1 396 ? -16.944 -0.866 32.475 1.00 97.81 396 THR A CA 1
ATOM 2992 C C . THR A 1 396 ? -16.506 -1.496 33.797 1.00 97.81 396 THR A C 1
ATOM 2994 O O . THR A 1 396 ? -15.409 -1.203 34.274 1.00 97.81 396 THR A O 1
ATOM 2997 N N . ALA A 1 397 ? -17.300 -2.413 34.362 1.00 97.94 397 ALA A N 1
ATOM 2998 C CA . ALA A 1 397 ? -16.936 -3.137 35.579 1.00 97.94 397 ALA A CA 1
ATOM 2999 C C . ALA A 1 397 ? -15.672 -3.995 35.395 1.00 97.94 397 ALA A C 1
ATOM 3001 O O . ALA A 1 397 ? -14.797 -3.989 36.266 1.00 97.94 397 ALA A O 1
ATOM 3002 N N . LEU A 1 398 ? -15.546 -4.692 34.259 1.00 98.06 398 LEU A N 1
ATOM 3003 C CA . LEU A 1 398 ? -14.351 -5.459 33.911 1.00 98.06 398 LEU A CA 1
ATOM 3004 C C . LEU A 1 398 ? -13.123 -4.547 33.841 1.00 98.06 398 LEU A C 1
ATOM 3006 O O . LEU A 1 398 ? -12.153 -4.776 34.558 1.00 98.06 398 LEU A O 1
ATOM 3010 N N . ILE A 1 399 ? -13.163 -3.485 33.034 1.00 97.69 399 ILE A N 1
ATOM 3011 C CA . ILE A 1 399 ? -11.999 -2.610 32.828 1.00 97.69 399 ILE A CA 1
ATOM 3012 C C . ILE A 1 399 ? -11.580 -1.906 34.124 1.00 97.69 399 ILE A C 1
ATOM 3014 O O . ILE A 1 399 ? -10.386 -1.884 34.433 1.00 97.69 399 ILE A O 1
ATOM 3018 N N . ARG A 1 400 ? -12.533 -1.417 34.935 1.00 97.12 400 ARG A N 1
ATOM 3019 C CA . ARG A 1 400 ? -12.239 -0.834 36.259 1.00 97.12 400 ARG A CA 1
ATOM 3020 C C . ARG A 1 400 ? -11.601 -1.843 37.218 1.00 97.12 400 ARG A C 1
ATOM 3022 O O . ARG A 1 400 ? -10.746 -1.463 38.007 1.00 97.12 400 ARG A O 1
ATOM 3029 N N . LYS A 1 401 ? -11.972 -3.125 37.155 1.00 97.69 401 LYS A N 1
ATOM 3030 C CA . LYS A 1 401 ? -11.336 -4.183 37.957 1.00 97.69 401 LYS A CA 1
ATOM 3031 C C . LYS A 1 401 ? -9.926 -4.510 37.462 1.00 97.69 401 LYS A C 1
ATOM 3033 O O . LYS A 1 401 ? -9.022 -4.705 38.272 1.00 97.69 401 LYS A O 1
ATOM 3038 N N . GLU A 1 402 ? -9.739 -4.614 36.151 1.00 96.25 402 GLU A N 1
ATOM 3039 C CA . GLU A 1 402 ? -8.472 -5.054 35.558 1.00 96.25 402 GLU A CA 1
ATOM 3040 C C . GLU A 1 402 ? -7.384 -3.979 35.644 1.00 96.25 402 GLU A C 1
ATOM 3042 O O . GLU A 1 402 ? -6.234 -4.310 35.933 1.00 96.25 402 GLU A O 1
ATOM 3047 N N . VAL A 1 403 ? -7.734 -2.694 35.508 1.00 95.62 403 VAL A N 1
ATOM 3048 C CA . VAL A 1 403 ? -6.758 -1.594 35.617 1.00 95.62 403 VAL A CA 1
ATOM 3049 C C . VAL A 1 403 ? -6.084 -1.534 36.995 1.00 95.62 403 VAL A C 1
ATOM 3051 O O . VAL A 1 403 ? -4.902 -1.209 37.082 1.00 95.62 403 VAL A O 1
ATOM 3054 N N . LEU A 1 404 ? -6.781 -1.940 38.066 1.00 94.00 404 LEU A N 1
ATOM 3055 C CA . LEU A 1 404 ? -6.241 -1.981 39.434 1.00 94.00 404 LEU A CA 1
ATOM 3056 C C . LEU A 1 404 ? -5.143 -3.036 39.630 1.00 94.00 404 LEU A C 1
ATOM 3058 O O . LEU A 1 404 ? -4.387 -2.960 40.596 1.00 94.00 404 LEU A O 1
ATOM 3062 N N . LYS A 1 405 ? -5.051 -4.027 38.737 1.00 93.50 405 LYS A N 1
ATOM 3063 C CA . LYS A 1 405 ? -3.995 -5.050 38.775 1.00 93.50 405 LYS A CA 1
ATOM 3064 C C . LYS A 1 405 ? -2.711 -4.586 38.092 1.00 93.50 405 LYS A C 1
ATOM 3066 O O . LYS A 1 405 ? -1.662 -5.199 38.278 1.00 93.50 405 LYS A O 1
ATOM 3071 N N . LEU A 1 406 ? -2.795 -3.543 37.269 1.00 90.88 406 LEU A N 1
ATOM 3072 C CA . LEU A 1 406 ? -1.656 -3.005 36.540 1.00 90.88 406 LEU A CA 1
ATOM 3073 C C . LEU A 1 406 ? -0.834 -2.121 37.475 1.00 90.88 406 LEU A C 1
ATOM 3075 O O . LEU A 1 406 ? -1.383 -1.304 38.208 1.00 90.88 406 LEU A O 1
ATOM 3079 N N . THR A 1 407 ? 0.487 -2.263 37.432 1.00 86.12 407 THR A N 1
ATOM 3080 C CA . THR A 1 407 ? 1.404 -1.550 38.336 1.00 86.12 407 THR A CA 1
ATOM 3081 C C . THR A 1 407 ? 2.122 -0.375 37.677 1.00 86.12 407 THR A C 1
ATOM 3083 O O . THR A 1 407 ? 2.650 0.482 38.381 1.00 86.12 407 THR A O 1
ATOM 3086 N N . SER A 1 408 ? 2.141 -0.301 36.340 1.00 85.75 408 SER A N 1
ATOM 3087 C CA . SER A 1 408 ? 2.767 0.804 35.606 1.00 85.75 408 SER A CA 1
ATOM 3088 C C . SER A 1 408 ? 1.726 1.804 35.099 1.00 85.75 408 SER A C 1
ATOM 3090 O O . SER A 1 408 ? 0.690 1.416 34.551 1.00 85.75 408 SER A O 1
ATOM 3092 N N . LEU A 1 409 ? 2.033 3.098 35.231 1.00 81.50 409 LEU A N 1
ATOM 3093 C CA . LEU A 1 409 ? 1.200 4.187 34.702 1.00 81.50 409 LEU A CA 1
ATOM 3094 C C . LEU A 1 409 ? 0.988 4.055 33.186 1.00 81.50 409 LEU A C 1
ATOM 3096 O O . LEU A 1 409 ? -0.087 4.346 32.673 1.00 81.50 409 LEU A O 1
ATOM 3100 N N . ASP A 1 410 ? 1.999 3.563 32.475 1.00 78.56 410 ASP A N 1
ATOM 3101 C CA . ASP A 1 410 ? 1.980 3.422 31.020 1.00 78.56 410 ASP A CA 1
ATOM 3102 C C . ASP A 1 410 ? 0.974 2.356 30.575 1.00 78.56 410 ASP A C 1
ATOM 3104 O O . ASP A 1 410 ? 0.228 2.568 29.622 1.00 78.56 410 ASP A O 1
ATOM 3108 N N . SER A 1 411 ? 0.900 1.234 31.301 1.00 80.62 411 SER A N 1
ATOM 3109 C CA . SER A 1 411 ? -0.094 0.185 31.037 1.00 80.62 411 SER A CA 1
ATOM 3110 C C . SER A 1 411 ? -1.504 0.606 31.461 1.00 80.62 411 SER A C 1
ATOM 3112 O O . SER A 1 411 ? -2.475 0.260 30.793 1.00 80.62 411 SER A O 1
ATOM 3114 N N . GLN A 1 412 ? -1.629 1.379 32.544 1.00 90.62 412 GLN A N 1
ATOM 3115 C CA . GLN A 1 412 ? -2.917 1.898 33.016 1.00 90.62 412 GLN A CA 1
ATOM 3116 C C . GLN A 1 412 ? -3.514 2.961 32.082 1.00 90.62 412 GLN A C 1
ATOM 3118 O O . GLN A 1 412 ? -4.737 3.048 31.955 1.00 90.62 412 GLN A O 1
ATOM 3123 N N . GLY A 1 413 ? -2.674 3.749 31.403 1.00 91.00 413 GLY A N 1
ATOM 3124 C CA . GLY A 1 413 ? -3.104 4.884 30.586 1.00 91.00 413 GLY A CA 1
ATOM 3125 C C . GLY A 1 413 ? -4.166 4.534 29.541 1.00 91.00 413 GLY A C 1
ATOM 3126 O O . GLY A 1 413 ? -5.174 5.229 29.437 1.00 91.00 413 GLY A O 1
ATOM 3127 N N . ALA A 1 414 ? -3.993 3.428 28.810 1.00 90.00 414 ALA A N 1
ATOM 3128 C CA . ALA A 1 414 ? -4.950 2.995 27.787 1.00 90.00 414 ALA A CA 1
ATOM 3129 C C . ALA A 1 414 ? -6.311 2.566 28.372 1.00 90.00 414 ALA A C 1
ATOM 3131 O O . ALA A 1 414 ? -7.357 2.841 27.778 1.00 90.00 414 ALA A O 1
ATOM 3132 N N . TYR A 1 415 ? -6.308 1.936 29.551 1.00 94.88 415 TYR A N 1
ATOM 3133 C CA . TYR A 1 415 ? -7.525 1.499 30.243 1.00 94.88 415 TYR A CA 1
ATOM 3134 C C . TYR A 1 415 ? -8.339 2.708 30.696 1.00 94.88 415 TYR A C 1
ATOM 3136 O O . TYR A 1 415 ? -9.520 2.820 30.377 1.00 94.88 415 TYR A O 1
ATOM 3144 N N . TYR A 1 416 ? -7.688 3.650 31.378 1.00 96.12 416 TYR A N 1
ATOM 3145 C CA . TYR A 1 416 ? -8.344 4.860 31.860 1.00 96.12 416 TYR A CA 1
ATOM 3146 C C . TYR A 1 416 ? -8.787 5.795 30.727 1.00 96.12 416 TYR A C 1
ATOM 3148 O O . TYR A 1 416 ? -9.856 6.388 30.817 1.00 96.12 416 TYR A O 1
ATOM 3156 N N . GLN A 1 417 ? -8.035 5.892 29.625 1.00 95.31 417 GLN A N 1
ATOM 3157 C CA . GLN A 1 417 ? -8.484 6.638 28.439 1.00 95.31 417 GLN A CA 1
ATOM 3158 C C . GLN A 1 417 ? -9.743 6.030 27.821 1.00 95.31 417 GLN A C 1
ATOM 3160 O O . GLN A 1 417 ? -10.637 6.761 27.400 1.00 95.31 417 GLN A O 1
ATOM 3165 N N . THR A 1 418 ? -9.820 4.701 27.776 1.00 95.44 418 THR A N 1
ATOM 3166 C CA . THR A 1 418 ? -10.997 3.988 27.269 1.00 95.44 418 THR A CA 1
ATOM 3167 C C . THR A 1 418 ? -12.204 4.212 28.180 1.00 95.44 418 THR A C 1
ATOM 3169 O O . THR A 1 418 ? -13.270 4.580 27.688 1.00 95.44 418 THR A O 1
ATOM 3172 N N . LEU A 1 419 ? -12.022 4.096 29.502 1.00 97.56 419 LEU A N 1
ATOM 3173 C CA . LEU A 1 419 ? -13.061 4.412 30.490 1.00 97.56 419 LEU A CA 1
ATOM 3174 C C . LEU A 1 419 ? -13.550 5.857 30.363 1.00 97.56 419 LEU A C 1
ATOM 3176 O O . LEU A 1 419 ? -14.751 6.070 30.250 1.00 97.56 419 LEU A O 1
ATOM 3180 N N . ALA A 1 420 ? -12.640 6.828 30.260 1.00 97.81 420 ALA A N 1
ATOM 3181 C CA . ALA A 1 420 ? -13.004 8.233 30.116 1.00 97.81 420 ALA A CA 1
ATOM 3182 C C . ALA A 1 420 ? -13.906 8.480 28.894 1.00 97.81 420 ALA A C 1
ATOM 3184 O O . ALA A 1 420 ? -14.890 9.213 28.982 1.00 97.81 420 ALA A O 1
ATOM 3185 N N . VAL A 1 421 ? -13.625 7.843 27.751 1.00 97.62 421 VAL A N 1
ATOM 3186 C CA . VAL A 1 421 ? -14.499 7.952 26.570 1.00 97.62 421 VAL A CA 1
ATOM 3187 C C . VAL A 1 421 ? -15.855 7.286 26.814 1.00 97.62 421 VAL A C 1
ATOM 3189 O O . VAL A 1 421 ? -16.885 7.841 26.427 1.00 97.62 421 VAL A O 1
ATOM 3192 N N . TRP A 1 422 ? -15.882 6.116 27.452 1.00 97.62 422 TRP A N 1
ATOM 3193 C CA . TRP A 1 422 ? -17.128 5.412 27.766 1.00 97.62 422 TRP A CA 1
ATOM 3194 C C . TRP A 1 422 ? -18.007 6.177 28.758 1.00 97.62 422 TRP A C 1
ATOM 3196 O O . TRP A 1 422 ? -19.222 6.222 28.566 1.00 97.62 422 TRP A O 1
ATOM 3206 N N . ASP A 1 423 ? -17.412 6.830 29.752 1.00 97.69 423 ASP A N 1
ATOM 3207 C CA . ASP A 1 423 ? -18.117 7.677 30.713 1.00 97.69 423 ASP A CA 1
ATOM 3208 C C . ASP A 1 423 ? -18.669 8.943 30.032 1.00 97.69 423 ASP A C 1
ATOM 3210 O O . ASP A 1 423 ? -19.825 9.312 30.247 1.00 97.69 423 ASP A O 1
ATOM 3214 N N . LEU A 1 424 ? -17.918 9.558 29.104 1.00 97.44 424 LEU A N 1
ATOM 3215 C CA . LEU A 1 424 ? -18.435 10.659 28.275 1.00 97.44 424 LEU A CA 1
ATOM 3216 C C . LEU A 1 424 ? -19.634 10.227 27.418 1.00 97.44 424 LEU A C 1
ATOM 3218 O O . LEU A 1 424 ? -20.616 10.968 27.313 1.00 97.44 424 LEU A O 1
ATOM 3222 N N . LEU A 1 425 ? -19.581 9.031 26.822 1.00 96.25 425 LEU A N 1
ATOM 3223 C CA . LEU A 1 425 ? -20.705 8.448 26.080 1.00 96.25 425 LEU A CA 1
ATOM 3224 C C . LEU A 1 425 ? -21.909 8.176 26.996 1.00 96.25 425 LEU A C 1
ATOM 3226 O O . LEU A 1 425 ? -23.046 8.406 26.585 1.00 96.25 425 LEU A O 1
ATOM 3230 N N . ALA A 1 426 ? -21.661 7.775 28.246 1.00 95.44 426 ALA A N 1
ATOM 3231 C CA . ALA A 1 426 ? -22.670 7.609 29.292 1.00 95.44 426 ALA A CA 1
ATOM 3232 C C . ALA A 1 426 ? -23.161 8.936 29.908 1.00 95.44 426 ALA A C 1
ATOM 3234 O O . ALA A 1 426 ? -24.015 8.918 30.792 1.00 95.44 426 ALA A O 1
ATOM 3235 N N . LYS A 1 427 ? -22.667 10.085 29.420 1.00 95.31 427 LYS A N 1
ATOM 3236 C CA . LYS A 1 427 ? -22.977 11.439 29.917 1.00 95.31 427 LYS A CA 1
ATOM 3237 C C . LYS A 1 427 ? -22.526 11.701 31.359 1.00 95.31 427 LYS A C 1
ATOM 3239 O O . LYS A 1 427 ? -23.015 12.638 31.985 1.00 95.31 427 LYS A O 1
ATOM 3244 N N . ASP A 1 428 ? -21.535 10.957 31.837 1.00 96.69 428 ASP A N 1
ATOM 3245 C CA . ASP A 1 428 ? -20.881 11.149 33.130 1.00 96.69 428 ASP A CA 1
ATOM 3246 C C . ASP A 1 428 ? -19.499 11.796 32.947 1.00 96.69 428 ASP A C 1
ATOM 3248 O O . ASP A 1 428 ? -18.450 11.153 32.898 1.00 96.69 428 ASP A O 1
ATOM 3252 N N . ARG A 1 429 ? -19.497 13.121 32.794 1.00 97.06 429 ARG A N 1
ATOM 3253 C CA . ARG A 1 429 ? -18.263 13.877 32.540 1.00 97.06 429 ARG A CA 1
ATOM 3254 C C . ARG A 1 429 ? -17.363 13.992 33.768 1.00 97.06 429 ARG A C 1
ATOM 3256 O O . ARG A 1 429 ? -16.156 14.151 33.611 1.00 97.06 429 ARG A O 1
ATOM 3263 N N . GLU A 1 430 ? -17.935 13.943 34.966 1.00 97.38 430 GLU A N 1
ATOM 3264 C CA . GLU A 1 430 ? -17.164 14.036 36.205 1.00 97.38 430 GLU A CA 1
ATOM 3265 C C . GLU A 1 430 ? -16.288 12.795 36.372 1.00 97.38 430 GLU A C 1
ATOM 3267 O O . GLU A 1 430 ? -15.068 12.916 36.526 1.00 97.38 430 GLU A O 1
ATOM 3272 N N . THR A 1 431 ? -16.883 11.608 36.225 1.00 97.88 431 THR A N 1
ATOM 3273 C CA . THR A 1 431 ? -16.131 10.351 36.252 1.00 97.88 431 THR A CA 1
ATOM 3274 C C . THR A 1 431 ? -15.135 10.289 35.097 1.00 97.88 431 THR A C 1
ATOM 3276 O O . THR A 1 431 ? -13.967 9.969 35.323 1.00 97.88 431 THR A O 1
ATOM 3279 N N . ALA A 1 432 ? -15.524 10.732 33.895 1.00 97.81 432 ALA A N 1
ATOM 3280 C CA . ALA A 1 432 ? -14.609 10.783 32.758 1.00 97.81 432 ALA A CA 1
ATOM 3281 C C . ALA A 1 432 ? -13.364 11.650 33.015 1.00 97.81 432 ALA A C 1
ATOM 3283 O O . ALA A 1 432 ? -12.252 11.270 32.647 1.00 97.81 432 ALA A O 1
ATOM 3284 N N . ALA A 1 433 ? -13.528 12.814 33.651 1.00 97.31 433 ALA A N 1
ATOM 3285 C CA . ALA A 1 433 ? -12.414 13.688 34.011 1.00 97.31 433 ALA A CA 1
ATOM 3286 C C . ALA A 1 433 ? -11.511 13.053 35.083 1.00 97.31 433 ALA A C 1
ATOM 3288 O O . ALA A 1 433 ? -10.288 13.207 35.026 1.00 97.31 433 ALA A O 1
ATOM 3289 N N . SER A 1 434 ? -12.096 12.314 36.031 1.00 96.94 434 SER A N 1
ATOM 3290 C CA . SER A 1 434 ? -11.349 11.532 37.022 1.00 96.94 434 SER A CA 1
ATOM 3291 C C . SER A 1 434 ? -10.510 10.435 36.358 1.00 96.94 434 SER A C 1
ATOM 3293 O O . SER A 1 434 ? -9.305 10.346 36.607 1.00 96.94 434 SER A O 1
ATOM 3295 N N . ASP A 1 435 ? -11.106 9.662 35.448 1.00 96.75 435 ASP A N 1
ATOM 3296 C CA . ASP A 1 435 ? -10.409 8.594 34.731 1.00 96.75 435 ASP A CA 1
ATOM 3297 C C . ASP A 1 435 ? -9.329 9.159 33.800 1.00 96.75 435 ASP A C 1
ATOM 3299 O O . ASP A 1 435 ? -8.189 8.700 33.825 1.00 96.75 435 ASP A O 1
ATOM 3303 N N . ALA A 1 436 ? -9.602 10.235 33.061 1.00 94.56 436 ALA A N 1
ATOM 3304 C CA . ALA A 1 436 ? -8.572 10.907 32.272 1.00 94.56 436 ALA A CA 1
ATOM 3305 C C . ALA A 1 436 ? -7.408 11.398 33.150 1.00 94.56 436 ALA A C 1
ATOM 3307 O O . ALA A 1 436 ? -6.245 11.208 32.795 1.00 94.56 436 ALA A O 1
ATOM 3308 N N . LYS A 1 437 ? -7.673 11.951 34.338 1.00 93.56 437 LYS A N 1
ATOM 3309 C CA . LYS A 1 437 ? -6.607 12.314 35.282 1.00 93.56 437 LYS A CA 1
ATOM 3310 C C . LYS A 1 437 ? -5.802 11.088 35.734 1.00 93.56 437 LYS A C 1
ATOM 3312 O O . LYS A 1 437 ? -4.575 11.171 35.799 1.00 93.56 437 LYS A O 1
ATOM 3317 N N . ALA A 1 438 ? -6.464 9.964 36.014 1.00 93.19 438 ALA A N 1
ATOM 3318 C CA . ALA A 1 438 ? -5.818 8.707 36.396 1.00 93.19 438 ALA A CA 1
ATOM 3319 C C . ALA A 1 438 ? -4.964 8.105 35.265 1.00 93.19 438 ALA A C 1
ATOM 3321 O O . ALA A 1 438 ? -3.926 7.504 35.536 1.00 93.19 438 ALA A O 1
ATOM 3322 N N . ALA A 1 439 ? -5.331 8.339 34.000 1.00 91.00 439 ALA A N 1
ATOM 3323 C CA . ALA A 1 439 ? -4.517 7.965 32.842 1.00 91.00 439 ALA A CA 1
ATOM 3324 C C . ALA A 1 439 ? -3.158 8.695 32.783 1.00 91.00 439 ALA A C 1
ATOM 3326 O O . ALA A 1 439 ? -2.263 8.273 32.047 1.00 91.00 439 ALA A O 1
ATOM 3327 N N . GLY A 1 440 ? -2.999 9.793 33.531 1.00 86.06 440 GLY A N 1
ATOM 3328 C CA . GLY A 1 440 ? -1.811 10.639 33.520 1.00 86.06 440 GLY A CA 1
ATOM 3329 C C . GLY A 1 440 ? -1.738 11.581 32.311 1.00 86.06 440 GLY A C 1
ATOM 3330 O O . GLY A 1 440 ? -2.696 11.761 31.561 1.00 86.06 440 GLY A O 1
ATOM 3331 N N . GLY A 1 441 ? -0.583 12.230 32.132 1.00 75.81 441 GLY A N 1
ATOM 3332 C CA . GLY A 1 441 ? -0.376 13.213 31.059 1.00 75.81 441 GLY A CA 1
ATOM 3333 C C . GLY A 1 441 ? -0.506 12.625 29.647 1.00 75.81 441 GLY A C 1
ATOM 3334 O O . GLY A 1 441 ? -0.220 11.450 29.417 1.00 75.81 441 GLY A O 1
ATOM 3335 N N . ALA A 1 442 ? -0.902 13.457 28.678 1.00 74.25 442 ALA A N 1
ATOM 3336 C CA . ALA A 1 442 ? -1.035 13.048 27.281 1.00 74.25 442 ALA A CA 1
ATOM 3337 C C . ALA A 1 442 ? 0.335 12.736 26.652 1.00 74.25 442 ALA A C 1
ATOM 3339 O O . ALA A 1 442 ? 1.149 13.632 26.442 1.00 74.25 442 ALA A O 1
ATOM 3340 N N . ARG A 1 443 ? 0.576 11.460 26.327 1.00 79.81 443 ARG A N 1
ATOM 3341 C CA . ARG A 1 443 ? 1.816 10.993 25.670 1.00 79.81 443 ARG A CA 1
ATOM 3342 C C . ARG A 1 443 ? 1.630 10.594 24.207 1.00 79.81 443 ARG A C 1
ATOM 3344 O O . ARG A 1 443 ? 2.604 10.324 23.516 1.00 79.81 443 ARG A O 1
ATOM 3351 N N . THR A 1 444 ? 0.386 10.553 23.735 1.00 85.88 444 THR A N 1
ATOM 3352 C CA . THR A 1 444 ? 0.028 10.238 22.347 1.00 85.88 444 THR A CA 1
ATOM 3353 C C . THR A 1 444 ? -1.010 11.241 21.833 1.00 85.88 444 THR A C 1
ATOM 3355 O O . THR A 1 444 ? -1.735 11.832 22.640 1.00 85.88 444 THR A O 1
ATOM 3358 N N . PRO A 1 445 ? -1.139 11.432 20.506 1.00 88.94 445 PRO A N 1
ATOM 3359 C CA . PRO A 1 445 ? -2.173 12.301 19.943 1.00 88.94 445 PRO A CA 1
ATOM 3360 C C . PRO A 1 445 ? -3.596 11.904 20.366 1.00 88.94 445 PRO A C 1
ATOM 3362 O O . PRO A 1 445 ? -4.388 12.768 20.728 1.00 88.94 445 PRO A O 1
ATOM 3365 N N . LEU A 1 446 ? -3.914 10.603 20.398 1.00 88.00 446 LEU A N 1
AT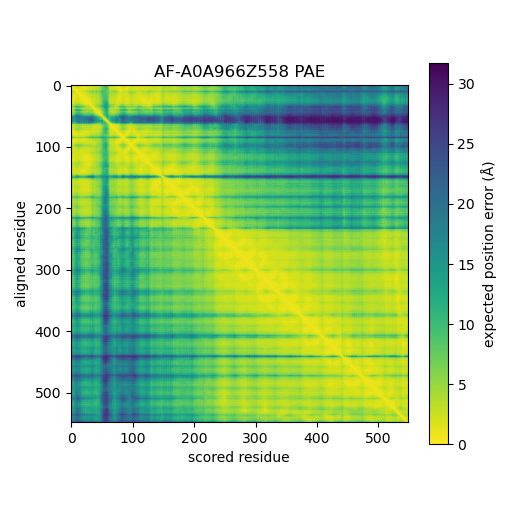OM 3366 C CA . LEU A 1 446 ? -5.224 10.118 20.853 1.00 88.00 446 LEU A CA 1
ATOM 3367 C C . LEU A 1 446 ? -5.458 10.409 2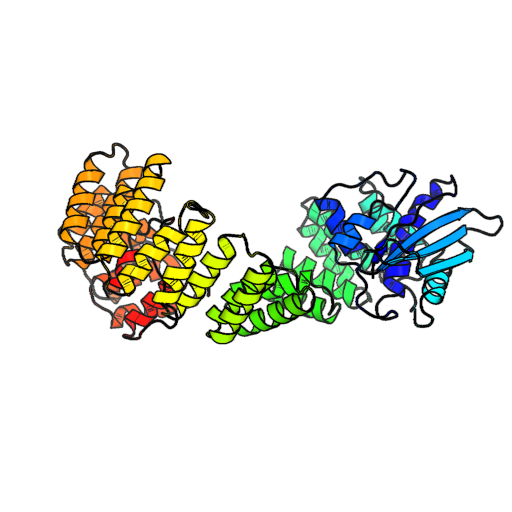2.340 1.00 88.00 446 LEU A C 1
ATOM 3369 O O . LEU A 1 446 ? -6.537 10.866 22.706 1.00 88.00 446 LEU A O 1
ATOM 3373 N N . ALA A 1 447 ? -4.438 10.228 23.185 1.00 89.75 447 ALA A N 1
ATOM 3374 C CA . ALA A 1 447 ? -4.518 10.596 24.595 1.00 89.75 447 ALA A CA 1
ATOM 3375 C C . ALA A 1 447 ? -4.797 12.096 24.772 1.00 89.75 447 ALA A C 1
ATOM 3377 O O . ALA A 1 447 ? -5.614 12.469 25.606 1.00 89.75 447 ALA A O 1
ATOM 3378 N N . ALA A 1 448 ? -4.162 12.953 23.965 1.00 92.75 448 ALA A N 1
ATOM 3379 C CA . ALA A 1 448 ? -4.404 14.395 23.991 1.00 92.75 448 ALA A CA 1
ATOM 3380 C C . ALA A 1 448 ? -5.850 14.744 23.606 1.00 92.75 448 ALA A C 1
ATOM 3382 O O . ALA A 1 448 ? -6.461 15.593 24.251 1.00 92.75 448 ALA A O 1
ATOM 3383 N N . VAL A 1 449 ? -6.421 14.057 22.609 1.00 95.81 449 VAL A N 1
ATOM 3384 C CA . VAL A 1 449 ? -7.836 14.213 22.233 1.00 95.81 449 VAL A CA 1
ATOM 3385 C C . VAL A 1 449 ? -8.761 13.823 23.387 1.00 95.81 449 VAL A C 1
ATOM 3387 O O . VAL A 1 449 ? -9.686 14.572 23.688 1.00 95.81 449 VAL A O 1
ATOM 3390 N N . VAL A 1 450 ? -8.504 12.700 24.069 1.00 95.94 450 VAL A N 1
ATOM 3391 C CA . VAL A 1 450 ? -9.312 12.267 25.226 1.00 95.94 450 VAL A CA 1
ATOM 3392 C C . VAL A 1 450 ? -9.200 13.264 26.386 1.00 95.94 450 VAL A C 1
ATOM 3394 O O . VAL A 1 450 ? -10.222 13.697 26.911 1.00 95.94 450 VAL A O 1
ATOM 3397 N N . GLN A 1 451 ? -7.983 13.698 26.739 1.00 95.00 451 GLN A N 1
ATOM 3398 C CA . GLN A 1 451 ? -7.746 14.705 27.788 1.00 95.00 451 GLN A CA 1
ATOM 3399 C C . GLN A 1 451 ? -8.442 16.036 27.493 1.00 95.00 451 GLN A C 1
ATOM 3401 O O . GLN A 1 451 ? -8.959 16.699 28.388 1.00 95.00 451 GLN A O 1
ATOM 3406 N N . PHE A 1 452 ? -8.472 16.435 26.225 1.00 97.06 452 PHE A N 1
ATOM 3407 C CA . PHE A 1 452 ? -9.192 17.624 25.803 1.00 97.06 452 PHE A CA 1
ATOM 3408 C C . PHE A 1 452 ? -10.712 17.434 25.906 1.00 97.06 452 PHE A C 1
ATOM 3410 O O . PHE A 1 452 ? -11.419 18.301 26.419 1.00 97.06 452 PHE A O 1
ATOM 3417 N N . ALA A 1 453 ? -11.218 16.284 25.456 1.00 97.19 453 ALA A N 1
ATOM 3418 C CA . ALA A 1 453 ? -12.646 15.997 25.396 1.00 97.19 453 ALA A CA 1
ATOM 3419 C C . ALA A 1 453 ? -13.322 15.892 26.772 1.00 97.19 453 ALA A C 1
ATOM 3421 O O . ALA A 1 453 ? -14.538 16.056 26.832 1.00 97.19 453 ALA A O 1
ATOM 3422 N N . VAL A 1 454 ? -12.578 15.656 27.862 1.00 97.25 454 VAL A N 1
ATOM 3423 C CA . VAL A 1 454 ? -13.125 15.599 29.234 1.00 97.25 454 VAL A CA 1
ATOM 3424 C C . VAL A 1 454 ? -13.288 16.961 29.912 1.00 97.25 454 VAL A C 1
ATOM 3426 O O . VAL A 1 454 ? -13.935 17.042 30.956 1.00 97.25 454 VAL A O 1
ATOM 3429 N N . LEU A 1 455 ? -12.754 18.045 29.337 1.00 97.19 455 LEU A N 1
ATOM 3430 C CA . LEU A 1 455 ? -12.949 19.398 29.876 1.00 97.19 455 LEU A CA 1
ATOM 3431 C C . LEU A 1 455 ? -14.450 19.758 29.942 1.00 97.19 455 LEU A C 1
ATOM 3433 O O . LEU A 1 455 ? -15.257 19.138 29.248 1.00 97.19 455 LEU A O 1
ATOM 3437 N N . PRO A 1 456 ? -14.871 20.756 30.743 1.00 97.44 456 PRO A N 1
ATOM 3438 C CA . PRO A 1 456 ? -16.286 21.112 30.866 1.00 97.44 456 PRO A CA 1
ATOM 3439 C C . PRO A 1 456 ? -16.950 21.363 29.507 1.00 97.44 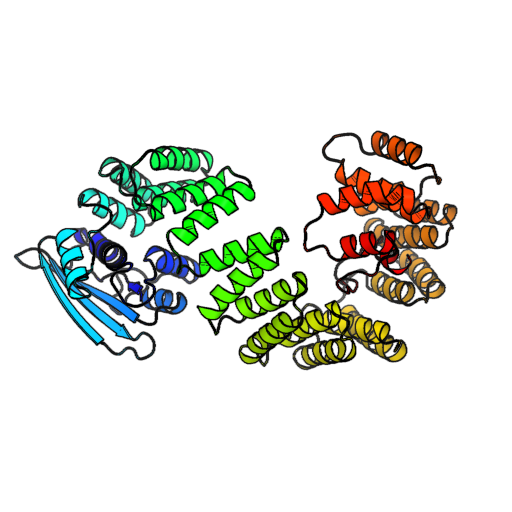456 PRO A C 1
ATOM 3441 O O . PRO A 1 456 ? -16.380 22.067 28.675 1.00 97.44 456 PRO A O 1
ATOM 3444 N N . SER A 1 457 ? -18.150 20.816 29.285 1.00 96.44 457 SER A N 1
ATOM 3445 C CA . SER A 1 457 ? -18.878 21.002 28.020 1.00 96.44 457 SER A CA 1
ATOM 3446 C C . SER A 1 457 ? -19.038 22.487 27.682 1.00 96.44 457 SER A C 1
ATOM 3448 O O . SER A 1 457 ? -19.328 23.304 28.556 1.00 96.44 457 SER A O 1
ATOM 3450 N N . ALA A 1 458 ? -18.846 22.839 26.412 1.00 96.44 458 ALA A N 1
ATOM 3451 C CA . ALA A 1 458 ? -18.821 24.226 25.962 1.00 96.44 458 ALA A CA 1
ATOM 3452 C C . ALA A 1 458 ? -19.334 24.391 24.523 1.00 96.44 458 ALA A C 1
ATOM 3454 O O . ALA A 1 458 ? -19.504 23.408 23.806 1.00 96.44 458 ALA A O 1
ATOM 3455 N N . SER A 1 459 ? -19.630 25.616 24.084 1.00 96.69 459 SER A N 1
ATOM 3456 C CA . SER A 1 459 ? -19.997 25.877 22.679 1.00 96.69 459 SER A CA 1
ATOM 3457 C C . SER A 1 459 ? -18.831 25.565 21.731 1.00 96.69 459 SER A C 1
ATOM 3459 O O . SER A 1 459 ? -17.678 25.524 22.165 1.00 96.69 459 SER A O 1
ATOM 3461 N N . ALA A 1 460 ? -19.086 25.393 20.429 1.00 97.00 460 ALA A N 1
ATOM 3462 C CA . ALA A 1 460 ? -18.003 25.208 19.457 1.00 97.00 460 ALA A CA 1
ATOM 3463 C C . ALA A 1 460 ? -16.958 26.336 19.468 1.00 97.00 460 ALA A C 1
ATOM 3465 O O . ALA A 1 460 ? -15.768 26.066 19.303 1.00 97.00 460 ALA A O 1
ATOM 3466 N N . ALA A 1 461 ? -17.378 27.585 19.698 1.00 97.50 461 ALA A N 1
ATOM 3467 C CA . ALA A 1 461 ? -16.467 28.726 19.790 1.00 97.50 461 ALA A CA 1
ATOM 3468 C C . ALA A 1 461 ? -15.512 28.595 20.986 1.00 97.50 461 ALA A C 1
ATOM 3470 O O . ALA A 1 461 ? -14.304 28.755 20.836 1.00 97.50 461 ALA A O 1
ATOM 3471 N N . GLU A 1 462 ? -16.045 28.232 22.151 1.00 98.12 462 GLU A N 1
ATOM 3472 C CA . GLU A 1 462 ? -15.253 28.042 23.366 1.00 98.12 462 GLU A CA 1
ATOM 3473 C C . GLU A 1 462 ? -14.350 26.802 23.265 1.00 98.12 462 GLU A C 1
ATOM 3475 O O . GLU A 1 462 ? -13.178 26.856 23.633 1.00 98.12 462 GLU A O 1
ATOM 3480 N N . TRP A 1 463 ? -14.835 25.697 22.685 1.00 98.19 463 TRP A N 1
ATOM 3481 C CA . TRP A 1 463 ? -13.984 24.542 22.383 1.00 98.19 463 TRP A CA 1
ATOM 3482 C C . TRP A 1 463 ? -12.829 24.909 21.445 1.00 98.19 463 TRP A C 1
ATOM 3484 O O . TRP A 1 463 ? -11.691 24.514 21.685 1.00 98.19 463 TRP A O 1
ATOM 3494 N N . THR A 1 464 ? -13.096 25.702 20.409 1.00 97.56 464 THR A N 1
ATOM 3495 C CA . THR A 1 464 ? -12.059 26.163 19.475 1.00 97.56 464 THR A CA 1
ATOM 3496 C C . THR A 1 464 ? -11.022 27.028 20.188 1.00 97.56 464 THR A C 1
ATOM 3498 O O . THR A 1 464 ? -9.829 26.757 20.068 1.00 97.56 464 THR A O 1
ATOM 3501 N N . ALA A 1 465 ? -11.462 27.993 21.002 1.00 97.75 465 ALA A N 1
ATOM 3502 C CA . ALA A 1 465 ? -10.569 28.857 21.773 1.00 97.75 465 ALA A CA 1
ATOM 3503 C C . ALA A 1 465 ? -9.646 28.051 22.706 1.00 97.75 465 ALA A C 1
ATOM 3505 O O . ALA A 1 465 ? -8.436 28.283 22.744 1.00 97.75 465 ALA A O 1
ATOM 3506 N N . ARG A 1 466 ? -10.188 27.039 23.400 1.00 97.88 466 ARG A N 1
ATOM 3507 C CA . ARG A 1 466 ? -9.392 26.128 24.240 1.00 97.88 466 ARG A CA 1
ATOM 3508 C C . ARG A 1 466 ? -8.384 25.330 23.426 1.00 97.88 466 ARG A C 1
ATOM 3510 O O . ARG A 1 466 ? -7.236 25.200 23.840 1.00 97.88 466 ARG A O 1
ATOM 3517 N N . ALA A 1 467 ? -8.792 24.794 22.277 1.00 96.75 467 ALA A N 1
ATOM 3518 C CA . ALA A 1 467 ? -7.897 24.029 21.416 1.00 96.75 467 ALA A CA 1
ATOM 3519 C C . ALA A 1 467 ? -6.747 24.897 20.887 1.00 96.75 467 ALA A C 1
ATOM 3521 O O . ALA A 1 467 ? -5.606 24.441 20.856 1.00 96.75 467 ALA A O 1
ATOM 3522 N N . ASP A 1 468 ? -7.022 26.151 20.523 1.00 95.50 468 ASP A N 1
ATOM 3523 C CA . ASP A 1 468 ? -6.001 27.103 20.083 1.00 95.50 468 ASP A CA 1
ATOM 3524 C C . ASP A 1 468 ? -5.001 27.448 21.192 1.00 95.50 468 ASP A C 1
ATOM 3526 O O . ASP A 1 468 ? -3.802 27.530 20.923 1.00 95.50 468 ASP A O 1
ATOM 3530 N N . GLN A 1 469 ? -5.472 27.582 22.435 1.00 95.62 469 GLN A N 1
ATOM 3531 C CA . GLN A 1 469 ? -4.617 27.839 23.592 1.00 95.62 469 GLN A CA 1
ATOM 3532 C C . GLN A 1 469 ? -3.772 26.617 23.989 1.00 95.62 469 GLN A C 1
ATOM 3534 O O . GLN A 1 469 ? -2.592 26.758 24.304 1.00 95.62 469 GLN A O 1
ATOM 3539 N N . MET A 1 470 ? -4.368 25.421 24.005 1.00 93.56 470 MET A N 1
ATOM 3540 C CA . MET A 1 470 ? -3.727 24.198 24.508 1.00 93.56 470 MET A CA 1
ATOM 3541 C C . MET A 1 470 ? -2.827 23.508 23.477 1.00 93.56 470 MET A C 1
ATOM 3543 O O . MET A 1 470 ? -1.907 22.787 23.857 1.00 93.56 470 MET A O 1
ATOM 3547 N N . LEU A 1 471 ? -3.089 23.704 22.184 1.00 91.75 471 LEU A N 1
ATOM 3548 C CA . LEU A 1 471 ? -2.343 23.099 21.078 1.00 91.75 471 LEU A CA 1
ATOM 3549 C C . LEU A 1 471 ? -1.856 24.201 20.116 1.00 91.75 471 LEU A C 1
ATOM 3551 O O . LEU A 1 471 ? -2.324 24.281 18.972 1.00 91.75 471 LEU A O 1
ATOM 3555 N N . PRO A 1 472 ? -0.946 25.087 20.565 1.00 89.94 472 PRO A N 1
ATOM 3556 C CA . PRO A 1 472 ? -0.506 26.223 19.769 1.00 89.94 472 PRO A CA 1
ATOM 3557 C C . PRO A 1 472 ? 0.369 25.785 18.585 1.00 89.94 472 PRO A C 1
ATOM 3559 O O . PRO A 1 472 ? 1.164 24.852 18.677 1.00 89.94 472 PRO A O 1
ATOM 3562 N N . GLY A 1 473 ? 0.265 26.518 17.475 1.00 87.19 473 GLY A N 1
ATOM 3563 C CA . GLY A 1 473 ? 1.122 26.347 16.299 1.00 87.19 473 GLY A CA 1
ATOM 3564 C C . GLY A 1 473 ? 0.458 25.634 15.117 1.00 87.19 473 GLY A C 1
ATOM 3565 O O . GLY A 1 473 ? -0.431 24.795 15.258 1.00 87.19 473 GLY A O 1
ATOM 3566 N N . ALA A 1 474 ? 0.914 25.976 13.909 1.00 86.19 474 ALA A N 1
ATOM 3567 C CA . ALA A 1 474 ? 0.318 25.498 12.659 1.00 86.19 474 ALA A CA 1
ATOM 3568 C C . ALA A 1 474 ? 0.435 23.973 12.471 1.00 86.19 474 ALA A C 1
ATOM 3570 O O . ALA A 1 474 ? -0.484 23.348 11.945 1.00 86.19 474 ALA A O 1
ATOM 3571 N N . ALA A 1 475 ? 1.519 23.361 12.960 1.00 86.62 475 ALA A N 1
ATOM 3572 C CA . ALA A 1 475 ? 1.757 21.920 12.851 1.00 86.62 475 ALA A CA 1
ATOM 3573 C C . ALA A 1 475 ? 0.702 21.063 13.582 1.00 86.62 475 ALA A C 1
ATOM 3575 O O . ALA A 1 475 ? 0.491 19.908 13.224 1.00 86.62 475 ALA A O 1
ATOM 3576 N N . LEU A 1 476 ? 0.004 21.625 14.577 1.00 90.75 476 LEU A N 1
ATOM 3577 C CA . LEU A 1 476 ? -1.013 20.926 15.369 1.00 90.75 476 LEU A CA 1
ATOM 3578 C C . LEU A 1 476 ? -2.444 21.156 14.859 1.00 90.75 476 LEU A C 1
ATOM 3580 O O . LEU A 1 476 ? -3.403 20.742 15.510 1.00 90.75 476 LEU A O 1
ATOM 3584 N N . ALA A 1 477 ? -2.626 21.784 13.692 1.00 91.25 477 ALA A N 1
ATOM 3585 C CA . ALA A 1 477 ? -3.951 22.093 13.150 1.00 91.25 477 ALA A CA 1
ATOM 3586 C C . ALA A 1 477 ? -4.855 20.853 13.005 1.00 91.25 477 ALA A C 1
ATOM 3588 O O . ALA A 1 477 ? -6.019 20.895 13.405 1.00 91.25 477 ALA A O 1
ATOM 3589 N N . ASN A 1 478 ? -4.319 19.733 12.509 1.00 90.44 478 ASN A N 1
ATOM 3590 C CA . ASN A 1 478 ? -5.084 18.488 12.374 1.00 90.44 478 ASN A CA 1
ATOM 3591 C C . ASN A 1 478 ? -5.488 17.910 13.736 1.00 90.44 478 ASN A C 1
ATOM 3593 O O . ASN A 1 478 ? -6.629 17.484 13.910 1.00 90.44 478 ASN A O 1
ATOM 3597 N N . LEU A 1 479 ? -4.582 17.950 14.718 1.00 93.81 479 LEU A N 1
ATOM 3598 C CA . LEU A 1 479 ? -4.871 17.485 16.073 1.00 93.81 479 LEU A CA 1
ATOM 3599 C C . LEU A 1 479 ? -5.932 18.359 16.756 1.00 93.81 479 LEU A C 1
ATOM 3601 O O . LEU A 1 479 ? -6.811 17.821 17.420 1.00 93.81 479 LEU A O 1
ATOM 3605 N N . ARG A 1 480 ? -5.909 19.682 16.543 1.00 95.81 480 ARG A N 1
ATOM 3606 C CA . ARG A 1 480 ? -6.960 20.594 17.026 1.00 95.81 480 ARG A CA 1
ATOM 3607 C C . ARG A 1 480 ? -8.322 20.266 16.431 1.00 95.81 480 ARG A C 1
ATOM 3609 O O . ARG A 1 480 ? -9.293 20.170 17.175 1.00 95.81 480 ARG A O 1
ATOM 3616 N N . ASN A 1 481 ? -8.390 20.047 15.116 1.00 96.19 481 ASN A N 1
ATOM 3617 C CA . ASN A 1 481 ? -9.641 19.656 14.466 1.00 96.19 481 ASN A CA 1
ATOM 3618 C C . ASN A 1 481 ? -10.175 18.337 15.041 1.00 96.19 481 ASN A C 1
ATOM 3620 O O . ASN A 1 481 ? -11.360 18.262 15.351 1.00 96.19 481 ASN A O 1
ATOM 3624 N N . LEU A 1 482 ? -9.310 17.333 15.246 1.00 96.00 482 LEU A N 1
ATOM 3625 C CA . LEU A 1 482 ? -9.683 16.073 15.901 1.00 96.00 482 LEU A CA 1
ATOM 3626 C C . LEU A 1 482 ? -10.189 16.301 17.331 1.00 96.00 482 LEU A C 1
ATOM 3628 O O . LEU A 1 482 ? -11.256 15.803 17.679 1.00 96.00 482 LEU A O 1
ATOM 3632 N N . ALA A 1 483 ? -9.467 17.075 18.141 1.00 97.44 483 ALA A N 1
ATOM 3633 C CA . ALA A 1 483 ? -9.822 17.349 19.531 1.00 97.44 483 ALA A CA 1
ATOM 3634 C C . ALA A 1 483 ? -11.199 18.023 19.653 1.00 97.44 483 ALA A C 1
ATOM 3636 O O . ALA A 1 483 ? -12.072 17.524 20.364 1.00 97.44 483 ALA A O 1
ATOM 3637 N N . VAL A 1 484 ? -11.426 19.104 18.900 1.00 98.31 484 VAL A N 1
ATOM 3638 C CA . VAL A 1 484 ? -12.711 19.823 18.888 1.00 98.31 484 VAL A CA 1
ATOM 3639 C C . VAL A 1 484 ? -13.820 18.963 18.282 1.00 98.31 484 VAL A C 1
ATOM 3641 O O . VAL A 1 484 ? -14.911 18.876 18.846 1.00 98.31 484 VAL A O 1
ATOM 3644 N N . GLY A 1 485 ? -13.540 18.277 17.171 1.00 97.62 485 GLY A N 1
ATOM 3645 C CA . GLY A 1 485 ? -14.496 17.410 16.487 1.00 97.62 485 GLY A CA 1
ATOM 3646 C C . GLY A 1 485 ? -15.013 16.289 17.386 1.00 97.62 485 GLY A C 1
ATOM 3647 O O . GLY A 1 485 ? -16.223 16.089 17.470 1.00 97.62 485 GLY A O 1
ATOM 3648 N N . TYR A 1 486 ? -14.131 15.588 18.104 1.00 97.75 486 TYR A N 1
ATOM 3649 C CA . TYR A 1 486 ? -14.540 14.550 19.052 1.00 97.75 486 TYR A CA 1
ATOM 3650 C C . TYR A 1 486 ? -15.233 15.119 20.296 1.00 97.75 486 TYR A C 1
ATOM 3652 O O . TYR A 1 486 ? -16.247 14.559 20.712 1.00 97.75 486 TYR A O 1
ATOM 3660 N N . ALA A 1 487 ? -14.757 16.235 20.861 1.00 98.06 487 ALA A N 1
ATOM 3661 C CA . ALA A 1 487 ? -15.395 16.866 22.021 1.00 98.06 487 ALA A CA 1
ATOM 3662 C C . ALA A 1 487 ? -16.853 17.267 21.728 1.00 98.06 487 ALA A C 1
ATOM 3664 O O . ALA A 1 487 ? -17.752 16.961 22.510 1.00 98.06 487 ALA A O 1
ATOM 3665 N N . LEU A 1 488 ? -17.111 17.869 20.561 1.00 97.94 488 LEU A N 1
ATOM 3666 C CA . LEU A 1 488 ? -18.462 18.230 20.121 1.00 97.94 488 LEU A CA 1
ATOM 3667 C C . LEU A 1 488 ? -19.351 17.002 19.892 1.00 97.94 488 LEU A C 1
ATOM 3669 O O . LEU A 1 488 ? -20.526 17.010 20.264 1.00 97.94 488 LEU A O 1
ATOM 3673 N N . VAL A 1 489 ? -18.799 15.926 19.324 1.00 96.94 489 VAL A N 1
ATOM 3674 C CA . VAL A 1 489 ? -19.524 14.657 19.153 1.00 96.94 489 VAL A CA 1
ATOM 3675 C C . VAL A 1 489 ? -19.926 14.062 20.503 1.00 96.94 489 VAL A C 1
ATOM 3677 O O . VAL A 1 489 ? -21.087 13.693 20.686 1.00 96.94 489 VAL A O 1
ATOM 3680 N N . LEU A 1 490 ? -19.004 14.019 21.467 1.00 96.75 490 LEU A N 1
ATOM 3681 C CA . LEU A 1 490 ? -19.245 13.491 22.815 1.00 96.75 490 LEU A CA 1
ATOM 3682 C C . LEU A 1 490 ? -20.228 14.371 23.615 1.00 96.75 490 LEU A C 1
ATOM 3684 O O . LEU A 1 490 ? -21.059 13.854 24.368 1.00 96.75 490 LEU A O 1
ATOM 3688 N N . ASP A 1 491 ? -20.240 15.681 23.361 1.00 95.50 491 ASP A N 1
ATOM 3689 C CA . ASP A 1 491 ? -21.251 16.629 23.852 1.00 95.50 491 ASP A CA 1
ATOM 3690 C C . ASP A 1 491 ? -22.641 16.437 23.213 1.00 95.50 491 ASP A C 1
ATOM 3692 O O . ASP A 1 491 ? -23.620 17.007 23.689 1.00 95.50 491 ASP A O 1
ATOM 3696 N N . GLY A 1 492 ? -22.768 15.630 22.155 1.00 93.75 492 GLY A N 1
ATOM 3697 C CA . GLY A 1 492 ? -24.014 15.472 21.396 1.00 93.75 492 GLY A CA 1
ATOM 3698 C C . GLY A 1 492 ? -24.305 16.617 20.417 1.00 93.75 492 GLY A C 1
ATOM 3699 O O . GLY A 1 492 ? -25.388 16.668 19.837 1.00 93.75 492 GLY A O 1
ATOM 3700 N N . LYS A 1 493 ? -23.344 17.514 20.176 1.00 95.44 493 LYS A N 1
ATOM 3701 C CA . LYS A 1 493 ? -23.465 18.690 19.297 1.00 95.44 493 LYS A CA 1
ATOM 3702 C C . LYS A 1 493 ? -23.105 18.338 17.853 1.00 95.44 493 LYS A C 1
ATOM 3704 O O . LYS A 1 493 ? -22.165 18.875 17.271 1.00 95.44 493 LYS A O 1
ATOM 3709 N N . ARG A 1 494 ? -23.855 17.396 17.265 1.00 94.12 494 ARG A N 1
ATOM 3710 C CA . ARG A 1 494 ? -23.561 16.810 15.939 1.00 94.12 494 ARG A CA 1
ATOM 3711 C C . ARG A 1 494 ? -23.415 17.869 14.839 1.00 94.12 494 ARG A C 1
ATOM 3713 O O . ARG A 1 494 ? -22.431 17.845 14.109 1.00 94.12 494 ARG A O 1
ATOM 3720 N N . ALA A 1 495 ? -24.353 18.815 14.760 1.00 95.75 495 ALA A N 1
ATOM 3721 C CA . ALA A 1 495 ? -24.339 19.866 13.740 1.00 95.75 495 ALA A CA 1
ATOM 3722 C C . ALA A 1 495 ? -23.101 20.776 13.846 1.00 95.75 495 ALA A C 1
ATOM 3724 O O . ALA A 1 495 ? -22.495 21.109 12.832 1.00 95.75 495 ALA A O 1
ATOM 3725 N N . GLU A 1 496 ? -22.687 21.122 15.068 1.00 97.56 496 GLU A N 1
ATOM 3726 C CA . GLU A 1 496 ? -21.485 21.926 15.313 1.00 97.56 496 GLU A CA 1
ATOM 3727 C C . GLU A 1 496 ? -20.190 21.149 15.027 1.00 97.56 496 GLU A C 1
ATOM 3729 O O . GLU A 1 496 ? -19.179 21.751 14.670 1.00 97.56 496 GLU A O 1
ATOM 3734 N N . ALA A 1 497 ? -20.202 19.819 15.161 1.00 97.31 497 ALA A N 1
ATOM 3735 C CA . ALA A 1 497 ? -19.038 18.979 14.891 1.00 97.31 497 ALA A CA 1
ATOM 3736 C C . ALA A 1 497 ? -18.738 18.838 13.387 1.00 97.31 497 ALA A C 1
ATOM 3738 O O . ALA A 1 497 ? -17.571 18.715 13.007 1.00 97.31 497 ALA A O 1
ATOM 3739 N N . LEU A 1 498 ? -19.764 18.848 12.525 1.00 97.19 498 LEU A N 1
ATOM 3740 C CA . LEU A 1 498 ? -19.635 18.544 11.091 1.00 97.19 498 LEU A CA 1
ATOM 3741 C C . LEU A 1 498 ? -18.558 19.370 10.358 1.00 97.19 498 LEU A C 1
ATOM 3743 O O . LEU A 1 498 ? -17.732 18.748 9.691 1.00 97.19 498 LEU A O 1
ATOM 3747 N N . PRO A 1 499 ? -18.452 20.705 10.527 1.00 97.38 499 PRO A N 1
ATOM 3748 C CA . PRO A 1 499 ? -17.409 21.491 9.861 1.00 97.38 499 PRO A CA 1
ATOM 3749 C C . PRO A 1 499 ? -15.976 21.088 10.241 1.00 97.38 499 PRO A C 1
ATOM 3751 O O . PRO A 1 499 ? -15.050 21.246 9.444 1.00 97.38 499 PRO A O 1
ATOM 3754 N N . PHE A 1 500 ? -15.764 20.569 11.455 1.00 97.56 500 PHE A N 1
ATOM 3755 C CA . PHE A 1 500 ? -14.464 20.035 11.872 1.00 97.56 500 PHE A CA 1
ATOM 3756 C C . PHE A 1 500 ? -14.210 18.672 11.238 1.00 97.56 500 PHE A C 1
ATOM 3758 O O . PHE A 1 500 ? -13.104 18.414 10.767 1.00 97.56 500 PHE A O 1
ATOM 3765 N N . TRP A 1 501 ? -15.237 17.826 11.162 1.00 97.06 501 TRP A N 1
ATOM 3766 C CA . TRP A 1 501 ? -15.150 16.530 10.497 1.00 97.06 501 TRP A CA 1
ATOM 3767 C C . TRP A 1 501 ? -14.922 16.642 8.989 1.00 97.06 501 TRP A C 1
ATOM 3769 O O . TRP A 1 501 ? -14.127 15.873 8.458 1.00 97.06 501 TRP A O 1
ATOM 3779 N N . ASP A 1 502 ? -15.492 17.639 8.312 1.00 96.88 502 ASP A N 1
ATOM 3780 C CA . ASP A 1 502 ? -15.180 17.914 6.904 1.00 96.88 502 ASP A CA 1
ATOM 3781 C C . ASP A 1 502 ? -13.682 18.219 6.711 1.00 96.88 502 ASP A C 1
ATOM 3783 O O . ASP A 1 502 ? -13.045 17.679 5.805 1.00 96.88 502 ASP A O 1
ATOM 3787 N N . LYS A 1 503 ? -13.081 19.007 7.618 1.00 96.00 503 LYS A N 1
ATOM 3788 C CA . LYS A 1 503 ? -11.634 19.289 7.617 1.00 96.00 503 LYS A CA 1
ATOM 3789 C C . LYS A 1 503 ? -10.793 18.053 7.942 1.00 96.00 503 LYS A C 1
ATOM 3791 O O . LYS A 1 503 ? -9.762 17.852 7.307 1.00 96.00 503 LYS A O 1
ATOM 3796 N N . ILE A 1 504 ? -11.216 17.236 8.912 1.00 95.31 504 ILE A N 1
ATOM 3797 C CA . ILE A 1 504 ? -10.540 15.978 9.271 1.00 95.31 504 ILE A CA 1
ATOM 3798 C C . ILE A 1 504 ? -10.506 15.051 8.054 1.00 95.31 504 ILE A C 1
ATOM 3800 O O . ILE A 1 504 ? -9.446 14.563 7.674 1.00 95.31 504 ILE A O 1
ATOM 3804 N N . ILE A 1 505 ? -11.648 14.835 7.399 1.00 94.69 505 ILE A N 1
ATOM 3805 C CA . ILE A 1 505 ? -11.748 13.920 6.258 1.00 94.69 505 ILE A CA 1
ATOM 3806 C C . ILE A 1 505 ? -10.973 14.426 5.037 1.00 94.69 505 ILE A C 1
ATOM 3808 O O . ILE A 1 505 ? -10.414 13.609 4.303 1.00 94.69 505 ILE A O 1
ATOM 3812 N N . ALA A 1 506 ? -10.879 15.745 4.843 1.00 91.44 506 ALA A N 1
ATOM 3813 C CA . ALA A 1 506 ? -10.088 16.339 3.766 1.00 91.44 506 ALA A CA 1
ATOM 3814 C C . ALA A 1 506 ? -8.579 16.043 3.875 1.00 91.44 506 ALA A C 1
ATOM 3816 O O . ALA A 1 506 ? -7.896 16.013 2.855 1.00 91.44 506 ALA A O 1
ATOM 3817 N N . THR A 1 507 ? -8.056 15.806 5.083 1.00 87.94 507 THR A N 1
ATOM 3818 C CA . THR A 1 507 ? -6.632 15.498 5.322 1.00 87.94 507 THR A CA 1
ATOM 3819 C C . THR A 1 507 ? -6.375 14.037 5.697 1.00 87.94 507 THR A C 1
ATOM 3821 O O . THR A 1 507 ? -5.224 13.627 5.842 1.00 87.94 507 THR A O 1
ATOM 3824 N N . THR A 1 508 ? -7.432 13.237 5.835 1.00 88.19 508 THR A N 1
ATOM 3825 C CA . THR A 1 508 ? -7.351 11.815 6.179 1.00 88.19 508 THR A CA 1
ATOM 3826 C C . THR A 1 508 ? -7.076 10.973 4.925 1.00 88.19 508 THR A C 1
ATOM 3828 O O . THR A 1 508 ? -7.747 11.182 3.906 1.00 88.19 508 THR A O 1
ATOM 3831 N N . PRO A 1 509 ? -6.169 9.974 4.978 1.00 86.50 509 PRO A N 1
ATOM 3832 C CA . PRO A 1 509 ? -5.956 9.037 3.878 1.00 86.50 509 PRO A CA 1
ATOM 3833 C C . PRO A 1 509 ? -7.266 8.454 3.335 1.00 86.50 509 PRO A C 1
ATOM 3835 O O . PRO A 1 509 ? -8.224 8.199 4.069 1.00 86.50 509 PRO A O 1
ATOM 3838 N N . ALA A 1 510 ? -7.333 8.232 2.025 1.00 83.38 510 ALA A N 1
ATOM 3839 C CA . ALA A 1 510 ? -8.563 7.760 1.395 1.00 83.38 510 ALA A CA 1
ATOM 3840 C C . ALA A 1 510 ? -9.012 6.379 1.900 1.00 83.38 510 ALA A C 1
ATOM 3842 O O . ALA A 1 510 ? -10.210 6.136 2.006 1.00 83.38 510 ALA A O 1
ATOM 3843 N N . GLY A 1 511 ? -8.056 5.519 2.266 1.00 82.38 511 GLY A N 1
ATOM 3844 C CA . GLY A 1 511 ? -8.304 4.181 2.807 1.00 82.38 511 GLY A CA 1
ATOM 3845 C C . GLY A 1 511 ? -8.708 4.126 4.286 1.00 82.38 511 GLY A C 1
ATOM 3846 O O . GLY A 1 511 ? -8.965 3.035 4.788 1.00 82.38 511 GLY A O 1
ATOM 3847 N N . ASP A 1 512 ? -8.780 5.253 5.008 1.00 87.69 512 ASP A N 1
ATOM 3848 C CA . ASP A 1 512 ? -9.295 5.255 6.386 1.00 87.69 512 ASP A CA 1
ATOM 3849 C C . ASP A 1 512 ? -10.832 5.261 6.384 1.00 87.69 512 ASP A C 1
ATOM 3851 O O . ASP A 1 512 ? -11.511 6.287 6.518 1.00 87.69 512 ASP A O 1
ATOM 3855 N N . PHE A 1 513 ? -11.398 4.075 6.186 1.00 90.00 513 PHE A N 1
ATOM 3856 C CA . PHE A 1 513 ? -12.844 3.887 6.148 1.00 90.00 513 PHE A CA 1
ATOM 3857 C C . PHE A 1 513 ? -13.504 4.053 7.523 1.00 90.00 513 PHE A C 1
ATOM 3859 O O . PHE A 1 513 ? -14.701 4.328 7.581 1.00 90.00 513 PHE A O 1
ATOM 3866 N N . ALA A 1 514 ? -12.759 3.941 8.628 1.00 89.12 514 ALA A N 1
ATOM 3867 C CA . ALA A 1 514 ? -13.311 4.075 9.974 1.00 89.12 514 ALA A CA 1
ATOM 3868 C C . ALA A 1 514 ? -13.715 5.526 10.274 1.00 89.12 514 ALA A C 1
ATOM 3870 O O . ALA A 1 514 ? -14.864 5.776 10.658 1.00 89.12 514 ALA A O 1
ATOM 3871 N N . LEU A 1 515 ? -12.819 6.492 10.030 1.00 91.94 515 LEU A N 1
ATOM 3872 C CA . LEU A 1 515 ? -13.135 7.916 10.202 1.00 91.94 515 LEU A CA 1
ATOM 3873 C C . LEU A 1 515 ? -14.208 8.381 9.211 1.00 91.94 515 LEU A C 1
ATOM 3875 O O . LEU A 1 515 ? -15.122 9.117 9.588 1.00 91.94 515 LEU A O 1
ATOM 3879 N N . ARG A 1 516 ? -14.163 7.903 7.961 1.00 93.31 516 ARG A N 1
ATOM 3880 C CA . ARG A 1 516 ? -15.185 8.214 6.944 1.00 93.31 516 ARG A CA 1
ATOM 3881 C C . ARG A 1 516 ? -16.560 7.656 7.316 1.00 93.31 516 ARG A C 1
ATOM 3883 O O . ARG A 1 516 ? -17.569 8.340 7.141 1.00 93.31 516 ARG A O 1
ATOM 3890 N N . ALA A 1 517 ? -16.616 6.449 7.876 1.00 93.00 517 ALA A N 1
ATOM 3891 C CA . ALA A 1 517 ? -17.858 5.865 8.369 1.00 93.00 517 ALA A CA 1
ATOM 3892 C C . ALA A 1 517 ? -18.425 6.656 9.558 1.00 93.00 517 ALA A C 1
ATOM 3894 O O . ALA A 1 517 ? -19.633 6.875 9.623 1.00 93.00 517 ALA A O 1
ATOM 3895 N N . LEU A 1 518 ? -17.576 7.128 10.476 1.00 93.62 518 LEU A N 1
ATOM 3896 C CA . LEU A 1 518 ? -17.985 8.031 11.556 1.00 93.62 518 LEU A CA 1
ATOM 3897 C C . LEU A 1 518 ? -18.545 9.354 11.006 1.00 93.62 518 LEU A C 1
ATOM 3899 O O . LEU A 1 518 ? -19.652 9.740 11.373 1.00 93.62 518 LEU A O 1
ATOM 3903 N N . HIS A 1 519 ? -17.851 10.003 10.069 1.00 95.75 519 HIS A N 1
ATOM 3904 C CA . HIS A 1 519 ? -18.335 11.228 9.416 1.00 95.75 519 HIS A CA 1
ATOM 3905 C C . HIS A 1 519 ? -19.684 11.037 8.717 1.00 95.75 519 HIS A C 1
ATOM 3907 O O . HIS A 1 519 ? -20.569 11.876 8.853 1.00 95.75 519 HIS A O 1
ATOM 3913 N N . THR A 1 520 ? -19.874 9.907 8.033 1.00 94.75 520 THR A N 1
ATOM 3914 C CA . THR A 1 520 ? -21.142 9.574 7.364 1.00 94.75 520 THR A CA 1
ATOM 3915 C C . THR A 1 520 ? -22.276 9.402 8.383 1.00 94.75 520 THR A C 1
ATOM 3917 O O . THR A 1 520 ? -23.348 9.982 8.227 1.00 94.75 520 THR A O 1
ATOM 3920 N N . ARG A 1 521 ? -22.024 8.701 9.499 1.00 94.19 521 ARG A N 1
ATOM 3921 C CA . ARG A 1 521 ? -23.006 8.563 10.590 1.00 94.19 521 ARG A CA 1
ATOM 3922 C C . ARG A 1 521 ? -23.352 9.900 11.245 1.00 94.19 521 ARG A C 1
ATOM 3924 O O . ARG A 1 521 ? -24.509 10.126 11.587 1.00 94.19 521 ARG A O 1
ATOM 3931 N N . LEU A 1 522 ? -22.390 10.818 11.374 1.00 94.88 522 LEU A N 1
ATOM 3932 C CA . LEU A 1 522 ? -22.644 12.170 11.893 1.00 94.88 522 LEU A CA 1
ATOM 3933 C C . LEU A 1 522 ? -23.600 12.979 11.012 1.00 94.88 522 LEU A C 1
ATOM 3935 O O . LEU A 1 522 ? -24.334 13.816 11.537 1.00 94.88 522 LEU A O 1
ATOM 3939 N N . LYS A 1 523 ? -23.636 12.696 9.706 1.00 94.56 523 LYS A N 1
ATOM 3940 C CA . LYS A 1 523 ? -24.611 13.262 8.762 1.00 94.56 523 LYS A CA 1
ATOM 3941 C C . LYS A 1 523 ? -25.988 12.589 8.830 1.00 94.56 523 LYS A C 1
ATOM 3943 O O . LYS A 1 523 ? -26.908 13.032 8.157 1.00 94.56 523 LYS A O 1
ATOM 3948 N N . GLY A 1 524 ? -26.150 11.542 9.644 1.00 92.56 524 GLY A N 1
ATOM 3949 C CA . GLY A 1 524 ? -27.371 10.731 9.699 1.00 92.56 524 GLY A CA 1
ATOM 3950 C C . GLY A 1 524 ? -27.483 9.720 8.555 1.00 92.56 524 GLY A C 1
ATOM 3951 O O . GLY A 1 524 ? -28.555 9.168 8.323 1.00 92.56 524 GLY A O 1
ATOM 3952 N N . GLU A 1 525 ? -26.387 9.471 7.839 1.00 93.69 525 GLU A N 1
ATOM 3953 C CA . GLU A 1 525 ? -26.334 8.576 6.688 1.00 93.69 525 GLU A CA 1
ATOM 3954 C C . GLU A 1 525 ? -25.705 7.225 7.062 1.00 93.69 525 GLU A C 1
ATOM 3956 O O . GLU A 1 525 ? -24.970 7.084 8.046 1.00 93.69 525 GLU A O 1
ATOM 3961 N N . LYS A 1 526 ? -25.962 6.204 6.239 1.00 90.50 526 LYS A N 1
ATOM 3962 C CA . LYS A 1 526 ? -25.344 4.885 6.394 1.00 90.50 526 LYS A CA 1
ATOM 3963 C C . LYS A 1 526 ? -24.018 4.841 5.617 1.00 90.50 526 LYS A C 1
ATOM 3965 O O . LYS A 1 526 ? -24.037 5.132 4.423 1.00 90.50 526 LYS A O 1
ATOM 3970 N N . PRO A 1 527 ? -22.889 4.427 6.227 1.00 91.94 527 PRO A N 1
ATOM 3971 C CA . PRO A 1 527 ? -21.618 4.278 5.517 1.00 91.94 527 PRO A CA 1
ATOM 3972 C C . PRO A 1 527 ? -21.739 3.386 4.278 1.00 91.94 527 PRO A C 1
ATOM 3974 O O . PRO A 1 527 ? -22.451 2.376 4.312 1.00 91.94 527 PRO A O 1
ATOM 3977 N N . ALA A 1 528 ? -21.022 3.739 3.208 1.00 88.75 528 ALA A N 1
ATOM 3978 C CA . ALA A 1 528 ? -21.017 2.972 1.962 1.00 88.75 528 ALA A CA 1
ATOM 3979 C C . ALA A 1 528 ? -20.438 1.561 2.155 1.00 88.75 528 ALA A C 1
ATOM 3981 O O . ALA A 1 528 ? -21.020 0.593 1.676 1.00 88.75 528 ALA A O 1
ATOM 3982 N N . LEU A 1 529 ? -19.342 1.455 2.911 1.00 91.50 529 LEU A N 1
ATOM 3983 C CA . LEU A 1 529 ? -18.690 0.193 3.251 1.00 91.50 529 LEU A CA 1
ATOM 3984 C C . LEU A 1 529 ? -18.866 -0.107 4.742 1.00 91.50 529 LEU A C 1
ATOM 3986 O O . LEU A 1 529 ? -18.762 0.791 5.585 1.00 91.50 529 LEU A O 1
ATOM 3990 N N . GLU A 1 530 ? -19.138 -1.366 5.074 1.00 93.56 530 GLU A N 1
ATOM 3991 C CA . GLU A 1 530 ? -19.115 -1.841 6.456 1.00 93.56 530 GLU A CA 1
ATOM 3992 C C . GLU A 1 530 ? -17.676 -2.031 6.938 1.00 93.56 530 GLU A C 1
ATOM 3994 O O . GLU A 1 530 ? -16.823 -2.547 6.217 1.00 93.56 530 GLU A O 1
ATOM 3999 N N . VAL A 1 531 ? -17.417 -1.639 8.185 1.00 90.06 531 VAL A N 1
ATOM 4000 C CA . VAL A 1 531 ? -16.105 -1.780 8.824 1.00 90.06 531 VAL A CA 1
ATOM 4001 C C . VAL A 1 531 ? -16.262 -2.337 10.230 1.00 90.06 531 VAL A C 1
ATOM 4003 O O . VAL A 1 531 ? -17.140 -1.926 10.998 1.00 90.06 531 VAL A O 1
ATOM 4006 N N . VAL A 1 532 ? -15.385 -3.267 10.592 1.00 92.44 532 VAL A N 1
ATOM 4007 C CA . VAL A 1 532 ? -15.281 -3.814 11.950 1.00 92.44 532 VAL A CA 1
ATOM 4008 C C . VAL A 1 532 ? -14.038 -3.252 12.641 1.00 92.44 532 VAL A C 1
ATOM 4010 O O . VAL A 1 532 ? -13.116 -2.811 11.952 1.00 92.44 532 VAL A O 1
ATOM 4013 N N . PRO A 1 533 ? -14.010 -3.195 13.984 1.00 91.06 533 PRO A N 1
ATOM 4014 C CA . PRO A 1 533 ? -12.818 -2.776 14.716 1.00 91.06 533 PRO A CA 1
ATOM 4015 C C . PRO A 1 533 ? -11.582 -3.602 14.332 1.00 91.06 533 PRO A C 1
ATOM 4017 O O . PRO A 1 533 ? -11.702 -4.754 13.921 1.00 91.06 533 PRO A O 1
ATOM 4020 N N . ASN A 1 534 ? -10.392 -3.016 14.464 1.00 87.62 534 ASN A N 1
ATOM 4021 C CA . ASN A 1 534 ? -9.128 -3.721 14.260 1.00 87.62 534 ASN A CA 1
ATOM 4022 C C . ASN A 1 534 ? -8.595 -4.185 15.626 1.00 87.62 534 ASN A C 1
ATOM 4024 O O . ASN A 1 534 ? -8.297 -3.325 16.455 1.00 87.62 534 ASN A O 1
ATOM 4028 N N . PRO A 1 535 ? -8.433 -5.498 15.870 1.00 87.69 535 PRO A N 1
ATOM 4029 C CA . PRO A 1 535 ? -8.013 -5.990 17.179 1.00 87.69 535 PRO A CA 1
ATOM 4030 C C . PRO A 1 535 ? -6.540 -5.687 17.507 1.00 87.69 535 PRO A C 1
ATOM 4032 O O . PRO A 1 535 ? -6.133 -5.822 18.657 1.00 87.69 535 PRO A O 1
ATOM 4035 N N . GLY A 1 536 ? -5.731 -5.281 16.520 1.00 83.69 536 GLY A N 1
ATOM 4036 C CA . GLY A 1 536 ? -4.325 -4.913 16.703 1.00 83.69 536 GLY A CA 1
ATOM 4037 C C . GLY A 1 536 ? -4.094 -3.455 17.115 1.00 83.69 536 GLY A C 1
ATOM 4038 O O . GLY A 1 536 ? -2.951 -3.072 17.358 1.00 83.69 536 GLY A O 1
ATOM 4039 N N . VAL A 1 537 ? -5.143 -2.628 17.180 1.00 82.12 537 VAL A N 1
ATOM 4040 C CA . VAL A 1 537 ? -5.031 -1.197 17.492 1.00 82.12 537 VAL A CA 1
ATOM 4041 C C . VAL A 1 537 ? -5.935 -0.856 18.667 1.00 82.12 537 VAL A C 1
ATOM 4043 O O . VAL A 1 537 ? -7.153 -0.812 18.527 1.00 82.12 537 VAL A O 1
ATOM 4046 N N . VAL A 1 538 ? -5.330 -0.533 19.811 1.00 83.38 538 VAL A N 1
ATOM 4047 C CA . VAL A 1 538 ? -6.060 0.047 20.944 1.00 83.38 538 VAL A CA 1
ATOM 4048 C C . VAL A 1 538 ? -6.477 1.468 20.576 1.00 83.38 538 VAL A C 1
ATOM 4050 O O . VAL A 1 538 ? -5.626 2.341 20.388 1.00 83.38 538 VAL A O 1
ATOM 4053 N N . ASN A 1 539 ? -7.783 1.706 20.469 1.00 88.75 539 ASN A N 1
ATOM 4054 C CA . ASN A 1 539 ? -8.325 3.011 20.118 1.00 88.75 539 ASN A CA 1
ATOM 4055 C C . ASN A 1 539 ? -9.473 3.387 21.069 1.00 88.75 539 ASN A C 1
ATOM 4057 O O . ASN A 1 539 ? -10.616 3.002 20.811 1.00 88.75 539 ASN A O 1
ATOM 4061 N N . PRO A 1 540 ? -9.221 4.215 22.102 1.00 89.56 540 PRO A N 1
ATOM 4062 C CA . PRO A 1 540 ? -10.251 4.592 23.073 1.00 89.56 540 PRO A CA 1
ATOM 4063 C C . PRO A 1 540 ? -11.432 5.337 22.428 1.00 89.56 540 PRO A C 1
ATOM 4065 O O . PRO A 1 540 ? -12.542 5.312 22.948 1.00 89.56 540 PRO A O 1
ATOM 4068 N N . LEU A 1 541 ? -11.230 5.965 21.263 1.00 92.38 541 LEU A N 1
ATOM 4069 C CA . LEU A 1 541 ? -12.274 6.670 20.511 1.00 92.38 541 LEU A CA 1
ATOM 4070 C C . LEU A 1 541 ? -13.098 5.736 19.605 1.00 92.38 541 LEU A C 1
ATOM 4072 O O . LEU A 1 541 ? -14.105 6.161 19.037 1.00 92.38 541 LEU A O 1
ATOM 4076 N N . GLY A 1 542 ? -12.703 4.466 19.465 1.00 88.94 542 GLY A N 1
ATOM 4077 C CA . GLY A 1 542 ? -13.295 3.510 18.525 1.00 88.94 542 GLY A CA 1
ATOM 4078 C C . GLY A 1 542 ? -14.779 3.222 18.772 1.00 88.94 542 GLY A C 1
ATOM 4079 O O . GLY A 1 542 ? -15.514 2.911 17.832 1.00 88.94 542 GLY A O 1
ATOM 4080 N N . ALA A 1 543 ? -15.253 3.395 20.010 1.00 91.12 543 ALA A N 1
ATOM 4081 C CA . ALA A 1 543 ? -16.653 3.174 20.365 1.00 91.12 543 ALA A CA 1
ATOM 4082 C C . ALA A 1 543 ? -17.612 4.264 19.883 1.00 91.12 543 ALA A C 1
ATOM 4084 O O . ALA A 1 543 ? -18.794 3.989 19.667 1.00 91.12 543 ALA A O 1
ATOM 4085 N N . ILE A 1 544 ? -17.107 5.477 19.647 1.00 92.31 544 ILE A N 1
ATOM 4086 C CA . ILE A 1 544 ? -17.926 6.643 19.306 1.00 92.31 544 ILE A CA 1
ATOM 4087 C C . ILE A 1 544 ? -18.725 6.378 18.028 1.00 92.31 544 ILE A C 1
ATOM 4089 O O . ILE A 1 544 ? -19.936 6.568 18.002 1.00 92.31 544 ILE A O 1
ATOM 4093 N N . GLY A 1 545 ? -18.078 5.851 16.986 1.00 86.31 545 GLY A N 1
ATOM 4094 C CA . GLY A 1 545 ? -18.730 5.610 15.700 1.00 86.31 545 GLY A CA 1
ATOM 4095 C C . GLY A 1 545 ? -19.850 4.571 15.723 1.00 86.31 545 GLY A C 1
ATOM 4096 O O . GLY A 1 545 ? -20.725 4.643 14.870 1.00 86.31 545 GLY A O 1
ATOM 4097 N N . ARG A 1 546 ? -19.849 3.616 16.662 1.00 82.44 546 ARG A N 1
ATOM 4098 C CA . ARG A 1 546 ? -20.909 2.595 16.773 1.00 82.44 546 ARG A CA 1
ATOM 4099 C C . ARG A 1 546 ? -22.040 2.990 17.726 1.00 82.44 546 ARG A C 1
ATOM 4101 O O . ARG A 1 546 ? -23.106 2.393 17.648 1.00 82.44 546 ARG A O 1
ATOM 4108 N N . LYS A 1 547 ? -21.805 3.953 18.623 1.00 84.12 547 LYS A N 1
ATOM 4109 C CA . LYS A 1 547 ? -22.794 4.455 19.595 1.00 84.12 547 LYS A CA 1
ATOM 4110 C C . LYS A 1 547 ? -23.556 5.699 19.102 1.00 84.12 547 LYS A C 1
ATOM 4112 O O . LYS A 1 547 ? -24.498 6.122 19.769 1.00 84.12 547 LYS A O 1
ATOM 4117 N N . LEU A 1 548 ? -23.141 6.289 17.977 1.00 79.75 548 LEU A N 1
ATOM 4118 C CA . LEU A 1 548 ? -23.846 7.369 17.272 1.00 79.75 548 LEU A CA 1
ATOM 4119 C C . LEU A 1 548 ? -24.969 6.846 16.388 1.00 79.75 548 LEU A C 1
ATOM 4121 O O . LEU A 1 548 ? -25.996 7.572 16.342 1.00 79.75 548 LEU A O 1
#

Secondary structure (DSSP, 8-state):
-EEPPPEE-SS-GGGTHHHHHHHHHHHHHHTTTSSSPPBPHHHHHHHHHHH-PPPTTSSSS-TTHHHHHHTT-SEEEEEEEEEETTEEEEEEEEEETTT--EEEEEEEEESSSHHHHHHHHHHH-TTPPPPS---HHHHHHHHHHHH--STTHHHHHHHHHHH-TT-HHHHHHHHHHHHHTT-HHHHHHHHHHHHTS---HHHHHHHHHHHHHHH--HHHHHHHHHHHHHH-TT-HHHHHHHHHHHHHTT-HHHHHHHHHHHHHH-TT-HHHHHHHHHHHHHTT-HHHHHHHHHHHHHHSTT-HHHHHHHHHHHHHTT-HHHHHHHHHHHHHH-TTTTTTHHHHHHHHHHHHTT-HHHHHHHHHHHHHHHHHTT-TTHHHHHHHHHHHTT-HHHHHHHHHHHHTT--SHHHHHHHHHHHHHHHHHTT-HHHHHHHHHHT-S--SHHHHHHHHHTSPP--HHHHHHHHHHHS-SGGGHHHHHHHHHHHHHHTT-HHHHHHHHHHHHHHS-TT-HHHHHHHHHHTTPPPSS-----TTS--TTTTHHHH-

Sequence (548 aa):
MAVVRFENLSGDLSLEWLGRAASEVLSGSLAGAVEGTLISGAAVTRIEATHGSRPGNAPGISAQRSAAILAGARLIIAGYFYKTPGGVRFEATEEDSATGKALRTLSVSGPPSIETLTQLARAFSASAHPYLTKNNEALRLYAFAVEQGTAEAETKLREAVVADPAFGPAWIALSRLVAARGNTNESARLVEQALLQKMDKLSTANLKLDYANMTGGELERLAALRELIEASPGDTALLRQLAQARSATGQFGEAANLWEKLAAALPDDADAWNQLGYTRAWAGDYNSAVRAMGEYRRIRATDPNSDDSTGDIYLMFRHYPEAAASYLASVAKEPFFQNGTSLYKAAWTKFLMGDLGAADKLFTQYRAAHEKQGTPNLSLLEGEWLYLTGRDKEATALIRKEVLKLTSLDSQGAYYQTLAVWDLLAKDRETAASDAKAAGGARTPLAAVVQFAVLPSASAAEWTARADQMLPGAALANLRNLAVGYALVLDGKRAEALPFWDKIIATTPAGDFALRALHTRLKGEKPALEVVPNPGVVNPLGAIGRKL

Radius of gyration: 30.48 Å; Cα contacts (8 Å, |Δi|>4): 837; chains: 1; bounding box: 69×55×80 Å

Nearest PDB structures (foldseek):
  1w3b-assembly1_A  TM=5.837E-01  e=7.278E-09  Homo sapiens
  7yeh-assembly1_A  TM=4.160E-01  e=6.383E-07  Homo sapiens
  5g05-assembly1_C  TM=4.580E-01  e=3.994E-05  Homo sapiens
  6q6h-assembly1_J  TM=3.621E-01  e=3.100E-05  Homo sapiens
  6q6h-assembly1_U  TM=4.523E-01  e=2.254E-04  Homo sapiens

Foldseek 3Di:
DAEAFAAEPAPDVLCNLLSQLLRQLLLQQCQVQDPDGYDHPVQLVVQCVVVDFDPSHDPDWGRSLVSCVVQVDQKYKYWYWHADPAAIKIKIFIAGSVPRDTPDIDMFDHHSAQVRSQVRSCVVGVSGDRGQDRQRQLSSLQSVLVNDVDPCSLVSLVVSCVSPVQNLSSLLVNLVNCVVVVNLVVSLVSLVSSCVHNYDQLSNLSSQLSNCVSPNDLVSNLVSLVSNCVVPVLNLVSLQVNLVSCVQQLVLVVSLVSLVVSCVSPVLPLVSLLSNLVSCLSVVNLVRNLVSLVSSCVNVVLALVSLQSNLQSCQFQLVLVSNLVSLVVSCVSPCCVVHNVSLLSNLVSCLVVVNPVVSVVSVVVSLVSVVVVVNPCSLVLVLVVCCLSPNLVVSLVSLVVVLVVDDDLQSNLLSLLLNLLSCLLVVNLVSSQVSLVSNPDDPDLLNVLSNLLSPPQDDLVVLLVVLCVVPPDPVCLLSSLSSSLLSCLSVVVLVSSLVSLVVNVVPDGSPPQQSVQQSQVSVVHGRSTRDDDDSVDSHSCSSSSSSD

Solvent-accessible surface area (backbone atoms only — not comparable to full-atom values): 28321 Å² total; per-residue (Å²): 50,27,37,36,51,28,44,76,69,49,84,52,75,92,53,49,37,50,18,45,37,46,15,48,39,32,35,56,12,36,54,86,33,51,91,71,60,66,50,48,47,70,61,31,50,57,45,28,76,76,72,66,76,64,70,94,82,64,91,81,77,55,71,49,52,64,25,28,45,74,72,65,26,56,32,36,35,42,36,37,32,32,69,48,100,74,35,32,35,41,42,39,34,37,25,37,58,88,78,68,45,75,75,49,74,50,72,42,73,29,57,95,40,61,66,43,38,44,52,44,26,30,72,79,24,81,65,32,44,80,47,87,57,91,50,57,64,25,49,48,28,31,23,36,24,73,70,42,89,50,91,60,21,59,58,30,20,54,52,12,34,67,67,33,60,39,32,33,68,29,47,51,54,38,26,52,54,38,34,74,74,68,38,48,72,59,18,44,53,49,40,56,59,46,72,74,37,83,42,53,68,50,44,50,23,49,41,45,28,55,39,16,72,71,77,47,54,72,66,49,29,53,51,22,48,51,50,32,37,74,56,39,82,74,48,57,68,58,37,50,53,51,18,52,53,28,40,62,70,48,40,19,63,65,14,26,57,33,26,48,54,40,28,70,76,37,77,82,42,44,67,40,23,44,52,26,13,53,28,23,42,75,52,67,37,55,71,61,12,55,51,25,32,50,54,18,27,69,73,35,69,80,45,33,62,39,28,34,56,43,13,50,55,28,36,26,72,65,40,36,72,60,12,28,52,23,10,50,52,11,32,72,65,37,64,57,49,83,82,22,46,34,39,44,54,24,13,52,30,31,39,76,71,69,37,52,70,64,11,50,55,35,39,51,52,41,49,56,56,38,58,77,67,66,54,79,66,53,66,56,54,51,21,49,50,33,38,76,72,71,36,48,69,59,16,51,55,49,44,64,56,54,43,71,74,52,87,47,65,77,73,30,21,62,53,23,40,29,49,18,44,52,27,31,71,70,70,36,47,69,61,11,36,51,28,31,57,73,24,48,80,66,85,46,76,68,46,42,30,51,58,55,42,39,48,82,89,67,55,70,67,56,40,47,55,51,36,52,70,76,48,65,60,78,90,37,50,67,58,38,33,51,22,42,24,51,30,28,47,56,70,65,38,43,79,75,17,45,70,31,43,56,56,48,58,74,75,45,61,57,79,50,57,67,63,52,32,33,52,31,43,65,74,74,43,79,48,88,56,54,82,75,89,59,93,90,55,95,53,53,68,63,56,55,62,79,76,108

pLDDT: mean 90.15, std 10.73, range [30.77, 98.69]

Mean predicted aligned error: 8.88 Å